Protein AF-A0A7S3IAQ8-F1 (afdb_monomer_lite)

Foldseek 3Di:
DDQDDDDDFAAFAPLCVLLVLCPDPLLVVLLVVVCVLLPQAAEEEAEEALDPQQLLLLVLLLLLLLCVVPVVNLSRYAYEYEHAYDPCVDVVSVVSVVSNVVSLCVSQVPRNDVSDGRYHYHHHDDDPSNLLSCLQRHQEYEGLGQAAAADHVVNSSLSSPVPVLHAYAHEPRHNVCVQLVVLHNYDPSVPSNVSSVSVVCSVPPDPVSSVVSSVRSSVRSVVSHNVVSVVVVVVVVVVSVVVCVVVVQDFAAAFDDDDDPDGDPVLVVVLVLLLPKQAEEEEEEQVFQFADPDPPGQEGDPLLLVLLQLQLVPPRYFAEYEELADPCSHHHPPHQLLRHKYAYNQNQWIHGRPGDIDGLDPPDDDQLPVVLVVLLVVLPVVFPCKDWDDDPFKIKIFSPGTDLVSLVVSVVVSQVVCVVPSVPPAQWDWADQDSGMIMIGGVCGHNLNNVLVVCVVCVVRTQEYEYEEAGGPVNQVSNLVSVVVVCPPDVVVCVRHYYFYEYEDRDRGSGNYYHNDSVRVSVSSNVSSVSSVVVVVVVD

InterPro domains:
  IPR001830 Glycosyl transferase, family 20 [PF00982] (5-237)
  IPR001830 Glycosyl transferase, family 20 [PTHR10788] (3-528)
  IPR001830 Glycosyl transferase, family 20 [cd03788] (4-237)
  IPR003337 Trehalose-phosphatase [PF02358] (297-516)
  IPR036412 HAD-like superfamily [SSF56784] (281-525)

Radius of gyration: 35.59 Å; chains: 1; bounding box: 80×50×96 Å

pLDDT: mean 86.15, std 13.97, range [29.66, 98.81]

Sequence (540 aa):
TVYCRTEAFPIGIDVEGFSSMVNDQQVQEKLRNFDETWAGKKIILGVDRLDYIKGIPLKLLAFEHLLNTYEEWIGNVVLVQIAVPSRENVPEYQALKSMAHEIVGRINSTYGRLGYMPVHYLDQSVQKSQLIALYRRAEVMFISSIRDGMNLVSYEYVACQEGNYGIEVLSEFAGSSKVLGAGAVLVNPWNIEETAEALNEALNMEIEERQSRHEYCYNYICKADVHHWAQDFMKQLIKASKESSEEYRQVPAILSYKNTSEYDENVQRLINTVSLSRKVLILVDEEGPFTSKNRWDKQIDREMAETLYALADIESVVLMMVSSKKFEESYGAELDLSRVGVAVENGYKYKLPNQDWEYLVPDMENTWFEPVMEVIKYFEERTPGSFHSDTSVSIDWSYSKAHYEIGTVQSRDLFVHLRAGPLVNVPAEMVITGPSSVQVRDTRVNKGKFVDHFIRTHWEEATAVICIGNFNWKDEEDIYEVFRNFENEDPEELRKHKVFHIRLGALPSYADYAFKEKGSLLNFLQGLPECSGALRRISI

Structure (mmCIF, N/CA/C/O backbone):
data_AF-A0A7S3IAQ8-F1
#
_entry.id   AF-A0A7S3IAQ8-F1
#
loop_
_atom_site.group_PDB
_atom_site.id
_atom_site.type_symbol
_atom_site.label_atom_id
_atom_site.label_alt_id
_atom_site.label_comp_id
_atom_site.label_asym_id
_atom_site.label_entity_id
_atom_site.label_seq_id
_atom_site.pdbx_PDB_ins_code
_atom_site.Cartn_x
_atom_site.Cartn_y
_atom_site.Cartn_z
_atom_site.occupancy
_atom_site.B_iso_or_equiv
_atom_site.auth_seq_id
_atom_site.auth_comp_id
_atom_site.auth_asym_id
_atom_site.auth_atom_id
_atom_site.pdbx_PDB_model_num
ATOM 1 N N . THR A 1 1 ? 13.554 9.915 -18.113 1.00 49.53 1 THR A N 1
ATOM 2 C CA . THR A 1 1 ? 12.652 9.082 -17.294 1.00 49.53 1 THR A CA 1
ATOM 3 C C . THR A 1 1 ? 12.879 9.429 -15.843 1.00 49.53 1 THR A C 1
ATOM 5 O O . THR A 1 1 ? 14.032 9.529 -15.453 1.00 49.53 1 THR A O 1
ATOM 8 N N . VAL A 1 2 ? 11.828 9.710 -15.069 1.00 52.88 2 VAL A N 1
ATOM 9 C CA . VAL A 1 2 ? 11.966 9.917 -13.618 1.00 52.88 2 VAL A CA 1
ATOM 10 C C . VAL A 1 2 ? 12.032 8.531 -12.986 1.00 52.88 2 VAL A C 1
ATOM 12 O O . VAL A 1 2 ? 11.071 7.775 -13.112 1.00 52.88 2 VAL A O 1
ATOM 15 N N . TYR A 1 3 ? 13.157 8.175 -12.364 1.00 61.28 3 TYR A N 1
ATOM 16 C CA . TYR A 1 3 ? 13.229 6.973 -11.535 1.00 61.28 3 TYR A CA 1
ATOM 17 C C . TYR A 1 3 ? 12.277 7.169 -10.351 1.00 61.28 3 TYR A C 1
ATOM 19 O O . TYR A 1 3 ? 12.439 8.100 -9.562 1.00 61.28 3 TYR A O 1
ATOM 27 N N . CYS A 1 4 ? 11.237 6.342 -10.266 1.00 74.56 4 CYS A N 1
ATOM 28 C CA . CYS A 1 4 ? 10.267 6.390 -9.181 1.00 74.56 4 CYS A CA 1
ATOM 29 C C . CYS A 1 4 ? 10.237 5.031 -8.490 1.00 74.56 4 CYS A C 1
ATOM 31 O O . CYS A 1 4 ? 9.736 4.052 -9.041 1.00 74.56 4 CYS A O 1
ATOM 33 N N . ARG A 1 5 ? 10.778 4.985 -7.271 1.00 80.88 5 ARG A N 1
ATOM 34 C CA . ARG A 1 5 ? 10.691 3.818 -6.396 1.00 80.88 5 ARG A CA 1
ATOM 35 C C . ARG A 1 5 ? 9.448 3.937 -5.525 1.00 80.88 5 ARG A C 1
ATOM 37 O O . ARG A 1 5 ? 9.236 4.968 -4.890 1.00 80.88 5 ARG A O 1
ATOM 44 N N . THR A 1 6 ? 8.635 2.886 -5.501 1.00 89.75 6 THR A N 1
ATOM 45 C CA . THR A 1 6 ? 7.396 2.833 -4.717 1.00 89.75 6 THR A CA 1
ATOM 46 C C . THR A 1 6 ? 7.471 1.683 -3.719 1.00 89.75 6 THR A C 1
ATOM 48 O O . THR A 1 6 ? 7.677 0.536 -4.101 1.00 89.75 6 THR A O 1
ATOM 51 N N . GLU A 1 7 ? 7.341 2.000 -2.431 1.00 89.75 7 GLU A N 1
ATOM 52 C CA . GLU A 1 7 ? 7.383 1.044 -1.319 1.00 89.75 7 GLU A CA 1
ATOM 53 C C . GLU A 1 7 ? 6.386 1.470 -0.229 1.00 89.75 7 GLU A C 1
ATOM 55 O O . GLU A 1 7 ? 5.993 2.638 -0.156 1.00 89.75 7 GLU A O 1
ATOM 60 N N . ALA A 1 8 ? 5.953 0.517 0.599 1.00 90.25 8 ALA A N 1
ATOM 61 C CA . ALA A 1 8 ? 4.999 0.745 1.680 1.00 90.25 8 ALA A CA 1
ATOM 62 C C . ALA A 1 8 ? 5.695 0.649 3.043 1.00 90.25 8 ALA A C 1
ATOM 64 O O . ALA A 1 8 ? 6.312 -0.367 3.350 1.00 90.25 8 ALA A O 1
ATOM 65 N N . PHE A 1 9 ? 5.538 1.685 3.869 1.00 92.00 9 PHE A N 1
ATOM 66 C CA . PHE A 1 9 ? 6.139 1.774 5.201 1.00 92.00 9 PHE A CA 1
ATOM 67 C C . PHE A 1 9 ? 5.034 2.006 6.239 1.00 92.00 9 PHE A C 1
ATOM 69 O O . PHE A 1 9 ? 4.547 3.137 6.352 1.00 92.00 9 PHE A O 1
ATOM 76 N N . PRO A 1 10 ? 4.587 0.967 6.968 1.00 91.00 10 PRO A N 1
ATOM 77 C CA . PRO A 1 10 ? 3.562 1.123 7.993 1.00 91.00 10 PRO A CA 1
ATOM 78 C C . PRO A 1 10 ? 4.113 1.963 9.151 1.00 91.00 10 PRO A C 1
ATOM 80 O O . PRO A 1 10 ? 5.154 1.644 9.718 1.00 91.00 10 PRO A O 1
ATOM 83 N N . ILE A 1 11 ? 3.432 3.060 9.479 1.00 95.06 11 ILE A N 1
ATOM 84 C CA . ILE A 1 11 ? 3.848 3.964 10.557 1.00 95.06 11 ILE A CA 1
ATOM 85 C C . ILE A 1 11 ? 3.461 3.396 11.929 1.00 95.06 11 ILE A C 1
ATOM 87 O O . ILE A 1 11 ? 2.321 2.975 12.120 1.00 95.06 11 ILE A O 1
ATOM 91 N N . GLY A 1 12 ? 4.415 3.393 12.863 1.00 94.06 12 GLY A N 1
ATOM 92 C CA . GLY A 1 12 ? 4.222 3.003 14.264 1.00 94.06 12 GLY A CA 1
ATOM 93 C C . GLY A 1 12 ? 4.062 4.196 15.214 1.00 94.06 12 GLY A C 1
ATOM 94 O O . GLY A 1 12 ? 3.934 5.344 14.785 1.00 94.06 12 GLY A O 1
ATOM 95 N N . ILE A 1 13 ? 4.104 3.921 16.521 1.00 96.38 13 ILE A N 1
ATOM 96 C CA . ILE A 1 13 ? 4.065 4.929 17.598 1.00 96.38 13 ILE A CA 1
ATOM 97 C C . ILE A 1 13 ? 5.309 4.841 18.491 1.00 96.38 13 ILE A C 1
ATOM 99 O O . ILE A 1 13 ? 6.097 3.907 18.372 1.00 96.38 13 ILE A O 1
ATOM 103 N N . ASP A 1 14 ? 5.463 5.800 19.401 1.00 95.88 14 ASP A N 1
ATOM 104 C CA . ASP A 1 14 ? 6.397 5.716 20.531 1.00 95.88 14 ASP A CA 1
ATOM 105 C C . ASP A 1 14 ? 5.781 4.856 21.651 1.00 95.88 14 ASP A C 1
ATOM 107 O O . ASP A 1 14 ? 5.063 5.359 22.517 1.00 95.88 14 ASP A O 1
ATOM 111 N N . VAL A 1 15 ? 5.998 3.539 21.586 1.00 95.38 15 VAL A N 1
ATOM 112 C CA . VAL A 1 15 ? 5.363 2.570 22.498 1.00 95.38 15 VAL A CA 1
ATOM 113 C C . VAL A 1 15 ? 5.787 2.798 23.950 1.00 95.38 15 VAL A C 1
ATOM 115 O O . VAL A 1 15 ? 4.934 2.801 24.838 1.00 95.38 15 VAL A O 1
ATOM 118 N N . GLU A 1 16 ? 7.079 3.038 24.192 1.00 93.75 16 GLU A N 1
ATOM 119 C CA . GLU A 1 16 ? 7.628 3.276 25.533 1.00 93.75 16 GLU A CA 1
ATOM 120 C C . GLU A 1 16 ? 7.076 4.572 26.143 1.00 93.75 16 GLU A C 1
ATOM 122 O O . GLU A 1 16 ? 6.722 4.618 27.326 1.00 93.75 16 GLU A O 1
ATOM 127 N N . GLY A 1 17 ? 6.906 5.615 25.325 1.00 93.56 17 GLY A N 1
ATOM 128 C CA . GLY A 1 17 ? 6.274 6.860 25.746 1.00 93.56 17 GLY A CA 1
ATOM 129 C C . GLY A 1 17 ? 4.824 6.686 26.211 1.00 93.56 17 GLY A C 1
ATOM 130 O O . GLY A 1 17 ? 4.400 7.373 27.139 1.00 93.56 17 GLY A O 1
ATOM 131 N N . PHE A 1 18 ? 4.051 5.770 25.616 1.00 95.38 18 PHE A N 1
ATOM 132 C CA . PHE A 1 18 ? 2.674 5.494 26.052 1.00 95.38 18 PHE A CA 1
ATOM 133 C C . PHE A 1 18 ? 2.603 4.543 27.250 1.00 95.38 18 PHE A C 1
ATOM 135 O O . PHE A 1 18 ? 1.812 4.792 28.162 1.00 95.38 18 PHE A O 1
ATOM 142 N N . SER A 1 19 ? 3.415 3.483 27.276 1.00 94.44 19 SER A N 1
ATOM 143 C CA . SER A 1 19 ? 3.401 2.499 28.366 1.00 94.44 19 SER A CA 1
ATOM 144 C C . SER A 1 19 ? 3.917 3.086 29.685 1.00 94.44 19 SER A C 1
ATOM 146 O O . SER A 1 19 ? 3.331 2.843 30.739 1.00 94.44 19 SER A O 1
ATOM 148 N N . SER A 1 20 ? 4.951 3.933 29.642 1.00 94.81 20 SER A N 1
ATOM 149 C CA . SER A 1 20 ? 5.505 4.586 30.838 1.00 94.81 20 SER A CA 1
ATOM 150 C C . SER A 1 20 ? 4.528 5.580 31.478 1.00 94.81 20 SER A C 1
ATOM 152 O O . SER A 1 20 ? 4.348 5.556 32.698 1.00 94.81 20 SER A O 1
ATOM 154 N N . MET A 1 21 ? 3.829 6.384 30.665 1.00 95.19 21 MET A N 1
ATOM 155 C CA . MET A 1 21 ? 2.855 7.383 31.131 1.00 95.19 21 MET A CA 1
ATOM 156 C C . MET A 1 21 ? 1.673 6.773 31.889 1.00 95.19 21 MET A C 1
ATOM 158 O O . MET A 1 21 ? 1.031 7.470 32.673 1.00 95.19 21 MET A O 1
ATOM 162 N N . VAL A 1 22 ? 1.379 5.478 31.712 1.00 94.69 22 VAL A N 1
ATOM 163 C CA . VAL A 1 22 ? 0.339 4.794 32.499 1.00 94.69 22 VAL A CA 1
ATOM 164 C C . VAL A 1 22 ? 0.618 4.916 34.002 1.00 94.69 22 VAL A C 1
ATOM 166 O O . VAL A 1 22 ? -0.319 5.049 34.788 1.00 94.69 22 VAL A O 1
ATOM 169 N N . ASN A 1 23 ? 1.890 4.934 34.408 1.00 94.44 23 ASN A N 1
ATOM 170 C CA . ASN A 1 23 ? 2.305 5.004 35.810 1.00 94.44 23 ASN A CA 1
ATOM 171 C C . ASN A 1 23 ? 2.360 6.434 36.378 1.00 94.44 23 ASN A C 1
ATOM 173 O O . ASN A 1 23 ? 2.634 6.607 37.567 1.00 94.44 23 ASN A O 1
ATOM 177 N N . ASP A 1 24 ? 2.073 7.459 35.571 1.00 97.06 24 ASP A N 1
ATOM 178 C CA . ASP A 1 24 ? 2.075 8.845 36.031 1.00 97.06 24 ASP A CA 1
ATOM 179 C C . ASP A 1 24 ? 0.973 9.092 37.067 1.00 97.06 24 ASP A C 1
ATOM 181 O O . ASP A 1 24 ? -0.170 8.652 36.919 1.00 97.06 24 ASP A O 1
ATOM 185 N N . GLN A 1 25 ? 1.279 9.894 38.092 1.00 96.81 25 GLN A N 1
ATOM 186 C CA . GLN A 1 25 ? 0.341 10.184 39.182 1.00 96.81 25 GLN A CA 1
ATOM 187 C C . GLN A 1 25 ? -1.008 10.722 38.672 1.00 96.81 25 GLN A C 1
ATOM 189 O O . GLN A 1 25 ? -2.061 10.298 39.148 1.00 96.81 25 GLN A O 1
ATOM 194 N N . GLN A 1 26 ? -0.990 11.615 37.677 1.00 96.88 26 GLN A N 1
ATOM 195 C CA . GLN A 1 26 ? -2.214 12.174 37.095 1.00 96.88 26 GLN A CA 1
ATOM 196 C C . GLN A 1 26 ? -3.068 11.102 36.404 1.00 96.88 26 GLN A C 1
ATOM 198 O O . GLN A 1 26 ? -4.294 11.151 36.488 1.00 96.88 26 GLN A O 1
ATOM 203 N N . VAL A 1 27 ? -2.441 10.128 35.737 1.00 96.94 27 VAL A N 1
ATOM 204 C CA . VAL A 1 27 ? -3.140 9.012 35.084 1.00 96.94 27 VAL A CA 1
ATOM 205 C C . VAL A 1 27 ? -3.734 8.084 36.140 1.00 96.94 27 VAL A C 1
ATOM 207 O O . VAL A 1 27 ? -4.912 7.748 36.064 1.00 96.94 27 VAL A O 1
ATOM 210 N N . GLN A 1 28 ? -2.970 7.761 37.184 1.00 97.25 28 GLN A N 1
ATOM 211 C CA . GLN A 1 28 ? -3.420 6.931 38.307 1.00 97.25 28 GLN A CA 1
ATOM 212 C C . GLN A 1 28 ? -4.575 7.562 39.104 1.00 97.25 28 GLN A C 1
ATOM 214 O O . GLN A 1 28 ? -5.462 6.869 39.600 1.00 97.25 28 GLN A O 1
ATOM 219 N N . GLU A 1 29 ? -4.609 8.889 39.238 1.00 97.00 29 GLU A N 1
ATOM 220 C CA . GLU A 1 29 ? -5.759 9.611 39.802 1.00 97.00 29 GLU A CA 1
ATOM 221 C C . GLU A 1 29 ? -7.001 9.509 38.905 1.00 97.00 29 GLU A C 1
ATOM 223 O O . GLU A 1 29 ? -8.098 9.258 39.402 1.00 97.00 29 GLU A O 1
ATOM 228 N N . LYS A 1 30 ? -6.848 9.651 37.581 1.00 96.69 30 LYS A N 1
ATOM 229 C CA . LYS A 1 30 ? -7.964 9.492 36.632 1.00 96.69 30 LYS A CA 1
ATOM 230 C C . LYS A 1 30 ? -8.499 8.062 36.602 1.00 96.69 30 LYS A C 1
ATOM 232 O O . LYS A 1 30 ? -9.714 7.900 36.592 1.00 96.69 30 LYS A O 1
ATOM 237 N N . LEU A 1 31 ? -7.621 7.060 36.640 1.00 95.56 31 LEU A N 1
ATOM 238 C CA . LEU A 1 31 ? -7.995 5.645 36.703 1.00 95.56 31 LEU A CA 1
ATOM 239 C C . LEU A 1 31 ? -8.895 5.355 37.904 1.00 95.56 31 LEU A C 1
ATOM 241 O O . LEU A 1 31 ? -9.999 4.855 37.717 1.00 95.56 31 LEU A O 1
ATOM 245 N N . ARG A 1 32 ? -8.491 5.789 39.105 1.00 96.25 32 ARG A N 1
ATOM 246 C CA . ARG A 1 32 ? -9.303 5.634 40.324 1.00 96.25 32 ARG A CA 1
ATOM 247 C C . ARG A 1 32 ? -10.685 6.276 40.193 1.00 96.25 32 ARG A C 1
ATOM 249 O O . ARG A 1 32 ? -11.686 5.657 40.532 1.00 96.25 32 ARG A O 1
ATOM 256 N N . ASN A 1 33 ? -10.756 7.483 39.632 1.00 95.69 33 ASN A N 1
ATOM 257 C CA . ASN A 1 33 ? -12.040 8.151 39.404 1.00 95.69 33 ASN A CA 1
ATOM 258 C C . ASN A 1 33 ? -12.928 7.380 38.411 1.00 95.69 33 ASN A C 1
ATOM 260 O O . ASN A 1 33 ? -14.149 7.351 38.564 1.00 95.69 33 ASN A O 1
ATOM 264 N N . PHE A 1 34 ? -12.338 6.776 37.379 1.00 94.94 34 PHE A N 1
ATOM 265 C CA . PHE A 1 34 ? -13.063 5.966 36.400 1.00 94.94 34 PHE A CA 1
ATOM 266 C C . PHE A 1 34 ? -13.542 4.638 36.985 1.00 94.94 34 PHE A C 1
ATOM 268 O O . PHE A 1 34 ? -14.676 4.244 36.710 1.00 94.94 34 PHE A O 1
ATOM 275 N N . ASP A 1 35 ? -12.743 4.007 37.845 1.00 93.69 35 ASP A N 1
ATOM 276 C CA . ASP A 1 35 ? -13.136 2.806 38.587 1.00 93.69 35 ASP A CA 1
ATOM 277 C C . ASP A 1 35 ? -14.341 3.062 39.492 1.00 93.69 35 ASP A C 1
ATOM 279 O O . ASP A 1 35 ? -15.261 2.247 39.538 1.00 93.69 35 ASP A O 1
ATOM 283 N N . GLU A 1 36 ? -14.379 4.215 40.163 1.00 94.94 36 GLU A N 1
ATOM 284 C CA . GLU A 1 36 ? -15.529 4.631 40.970 1.00 94.94 36 GLU A CA 1
ATOM 285 C C . GLU A 1 36 ? -16.751 4.964 40.099 1.00 94.94 36 GLU A C 1
ATOM 287 O O . GLU A 1 36 ? -17.863 4.515 40.382 1.00 94.94 36 GLU A O 1
ATOM 292 N N . THR A 1 37 ? -16.555 5.722 39.014 1.00 93.94 37 THR A N 1
ATOM 293 C CA . THR A 1 37 ? -17.643 6.186 38.130 1.00 93.94 37 THR A CA 1
ATOM 294 C C . THR A 1 37 ? -18.352 5.025 37.433 1.00 93.94 37 THR A C 1
ATOM 296 O O . THR A 1 37 ? -19.582 4.997 37.348 1.00 93.94 37 THR A O 1
ATOM 299 N N . TRP A 1 38 ? -17.586 4.052 36.942 1.00 95.06 38 TRP A N 1
ATOM 300 C CA . TRP A 1 38 ? -18.093 2.894 36.206 1.00 95.06 38 TRP A CA 1
ATOM 301 C C . TRP A 1 38 ? -17.934 1.597 37.000 1.00 95.06 38 TRP A C 1
ATOM 303 O O . TRP A 1 38 ? -17.770 0.521 36.427 1.00 95.06 38 TRP A O 1
ATOM 313 N N . ALA A 1 39 ? -18.037 1.687 38.328 1.00 94.69 39 ALA A N 1
ATOM 314 C CA . ALA A 1 39 ? -17.988 0.530 39.209 1.00 94.69 39 ALA A CA 1
ATOM 315 C C . ALA A 1 39 ? -18.986 -0.555 38.760 1.00 94.69 39 ALA A C 1
ATOM 317 O O . ALA A 1 39 ? -20.176 -0.291 38.527 1.00 94.69 39 ALA A O 1
ATOM 318 N N . GLY A 1 40 ? -18.471 -1.780 38.619 1.00 92.94 40 GLY A N 1
ATOM 319 C CA . GLY A 1 40 ? -19.230 -2.952 38.179 1.00 92.94 40 GLY A CA 1
ATOM 320 C C . GLY A 1 40 ? -19.645 -2.944 36.705 1.00 92.94 40 GLY A C 1
ATOM 321 O O . GLY A 1 40 ? -20.491 -3.750 36.335 1.00 92.94 40 GLY A O 1
ATOM 322 N N . LYS A 1 41 ? -19.101 -2.043 35.874 1.00 96.38 41 LYS A N 1
ATOM 323 C CA . LYS A 1 41 ? -19.416 -1.951 34.442 1.00 96.38 41 LYS A CA 1
ATOM 324 C C . LYS A 1 41 ? -18.170 -2.157 33.592 1.00 96.38 41 LYS A C 1
ATOM 326 O O . LYS A 1 41 ? -17.081 -1.709 33.959 1.00 96.38 41 LYS A O 1
ATOM 331 N N . LYS A 1 42 ? -18.366 -2.794 32.438 1.00 97.88 42 LYS A N 1
ATOM 332 C CA . LYS A 1 42 ? -17.380 -2.850 31.355 1.00 97.88 42 LYS A CA 1
ATOM 333 C C . LYS A 1 42 ? -17.466 -1.582 30.509 1.00 97.88 42 LYS A C 1
ATOM 335 O O . LYS A 1 42 ? -18.539 -0.991 30.364 1.00 97.88 42 LYS A O 1
ATOM 340 N N . ILE A 1 43 ? -16.342 -1.165 29.951 1.00 98.56 43 ILE A N 1
ATOM 341 C CA . ILE A 1 43 ? -16.191 0.038 29.145 1.00 98.56 43 ILE A CA 1
ATOM 342 C C . ILE A 1 43 ? -15.750 -0.373 27.745 1.00 98.56 43 ILE A C 1
ATOM 344 O O . ILE A 1 43 ? -14.673 -0.935 27.544 1.00 98.56 43 ILE A O 1
ATOM 348 N N . ILE A 1 44 ? -16.586 -0.022 26.774 1.00 98.81 44 ILE A N 1
ATOM 349 C CA . ILE A 1 44 ? -16.206 0.050 25.370 1.00 98.81 44 ILE A CA 1
ATOM 350 C C . ILE A 1 44 ? -15.750 1.483 25.113 1.00 98.81 44 ILE A C 1
ATOM 352 O O . ILE A 1 44 ? -16.466 2.436 25.423 1.00 98.81 44 ILE A O 1
ATOM 356 N N . LEU A 1 45 ? -14.565 1.650 24.547 1.00 98.81 45 LEU A N 1
ATOM 357 C CA . LEU A 1 45 ? -13.983 2.947 24.245 1.00 98.81 45 LEU A CA 1
ATOM 358 C C . LEU A 1 45 ? -13.916 3.156 22.734 1.00 98.81 45 LEU A C 1
ATOM 360 O O . LEU A 1 45 ? -13.483 2.289 21.984 1.00 98.81 45 LEU A O 1
ATOM 364 N N . GLY A 1 46 ? -14.327 4.334 22.283 1.00 98.44 46 GLY A N 1
ATOM 365 C CA . GLY A 1 46 ? -14.103 4.813 20.928 1.00 98.44 46 GLY A CA 1
ATOM 366 C C . GLY A 1 46 ? -13.412 6.168 20.970 1.00 98.44 46 GLY A C 1
ATOM 367 O O . GLY A 1 46 ? -13.854 7.066 21.685 1.00 98.44 46 GLY A O 1
ATOM 368 N N . VAL A 1 47 ? -12.328 6.329 20.215 1.00 98.31 47 VAL A N 1
ATOM 369 C CA . VAL A 1 47 ? -11.574 7.587 20.146 1.00 98.31 47 VAL A CA 1
ATOM 370 C C . VAL A 1 47 ? -11.307 7.904 18.691 1.00 98.31 47 VAL A C 1
ATOM 372 O O . VAL A 1 47 ? -10.496 7.258 18.033 1.00 98.31 47 VAL A O 1
ATOM 375 N N . ASP A 1 48 ? -11.998 8.917 18.184 1.00 96.88 48 ASP A N 1
ATOM 376 C CA . ASP A 1 48 ? -11.952 9.270 16.775 1.00 96.88 48 ASP A CA 1
ATOM 377 C C . ASP A 1 48 ? -11.995 10.779 16.600 1.00 96.88 48 ASP A C 1
ATOM 379 O O . ASP A 1 48 ? -12.595 11.513 17.383 1.00 96.88 48 ASP A O 1
ATOM 383 N N . ARG A 1 49 ? -11.404 11.258 15.508 1.00 94.50 49 ARG A N 1
ATOM 384 C CA . ARG A 1 49 ? -11.786 12.573 14.994 1.00 94.50 49 ARG A CA 1
ATOM 385 C C . ARG A 1 49 ? -13.200 12.466 14.442 1.00 94.50 49 ARG A C 1
ATOM 387 O O . ARG A 1 49 ? -13.533 11.452 13.831 1.00 94.50 49 ARG A O 1
ATOM 394 N N . LEU A 1 50 ? -13.998 13.511 14.615 1.00 93.00 50 LEU A N 1
ATOM 395 C CA . LEU A 1 50 ? -15.316 13.598 14.005 1.00 93.00 50 LEU A CA 1
ATOM 396 C C . LEU A 1 50 ? -15.140 13.732 12.489 1.00 93.00 50 LEU A C 1
ATOM 398 O O . LEU A 1 50 ? -14.968 14.828 11.975 1.00 93.00 50 LEU A O 1
ATOM 402 N N . ASP A 1 51 ? -15.070 12.597 11.799 1.00 92.62 51 ASP A N 1
ATOM 403 C CA . ASP A 1 51 ? -14.792 12.470 10.371 1.00 92.62 51 ASP A CA 1
ATOM 404 C C . ASP A 1 51 ? -15.605 11.300 9.806 1.00 92.62 51 ASP A C 1
ATOM 406 O O . ASP A 1 51 ? -15.754 10.261 10.456 1.00 92.62 51 ASP A O 1
ATOM 410 N N . TYR A 1 52 ? -16.146 11.460 8.599 1.00 91.06 52 TYR A N 1
ATOM 411 C CA . TYR A 1 52 ? -17.039 10.473 7.990 1.00 91.06 52 TYR A CA 1
ATOM 412 C C . TYR A 1 52 ? -16.343 9.130 7.742 1.00 91.06 52 TYR A C 1
ATOM 414 O O . TYR A 1 52 ? -17.002 8.093 7.768 1.00 91.06 52 TYR A O 1
ATOM 422 N N . ILE A 1 53 ? -15.012 9.112 7.587 1.00 93.44 53 ILE A N 1
ATOM 423 C CA . ILE A 1 53 ? -14.264 7.861 7.392 1.00 93.44 53 ILE A CA 1
ATOM 424 C C . ILE A 1 53 ? -14.149 7.012 8.666 1.00 93.44 53 ILE A C 1
ATOM 426 O O . ILE A 1 53 ? -13.804 5.833 8.590 1.00 93.44 53 ILE A O 1
ATOM 430 N N . LYS A 1 54 ? -14.430 7.588 9.843 1.00 96.56 54 LYS A N 1
ATOM 431 C CA . LYS A 1 54 ? -14.297 6.908 11.141 1.00 96.56 54 LYS A CA 1
ATOM 432 C C . LYS A 1 54 ? -15.501 6.045 11.510 1.00 96.56 54 LYS A C 1
ATOM 434 O O . LYS A 1 54 ? -15.432 5.283 12.466 1.00 96.56 54 LYS A O 1
ATOM 439 N N . GLY A 1 55 ? -16.596 6.141 10.754 1.00 96.44 55 GLY A N 1
ATOM 440 C CA . GLY A 1 55 ? -17.759 5.275 10.951 1.00 96.44 55 GLY A CA 1
ATOM 441 C C . GLY A 1 55 ? -18.412 5.412 12.332 1.00 96.44 55 GLY A C 1
ATOM 442 O O . GLY A 1 55 ? -18.987 4.446 12.818 1.00 96.44 55 GLY A O 1
ATOM 443 N N . ILE A 1 56 ? -18.342 6.586 12.977 1.00 97.69 56 ILE A N 1
ATOM 444 C CA . ILE A 1 56 ? -18.936 6.819 14.311 1.00 97.69 56 ILE A CA 1
ATOM 445 C C . ILE A 1 56 ? -20.438 6.460 14.348 1.00 97.69 56 ILE A C 1
ATOM 447 O O . ILE A 1 56 ? -20.844 5.787 15.292 1.00 97.69 56 ILE A O 1
ATOM 451 N N . PRO A 1 57 ? -21.276 6.812 13.346 1.00 97.94 57 PRO A N 1
ATOM 452 C CA . PRO A 1 57 ? -22.671 6.369 13.327 1.00 97.94 57 PRO A CA 1
ATOM 453 C C . PRO A 1 57 ? -22.820 4.845 13.304 1.00 97.94 57 PRO A C 1
ATOM 455 O O . PRO A 1 57 ? -23.615 4.309 14.065 1.00 97.94 57 PRO A O 1
ATOM 458 N N . LEU A 1 58 ? -22.021 4.142 12.492 1.00 98.06 58 LEU A N 1
ATOM 459 C CA . LEU A 1 58 ? -22.036 2.674 12.422 1.00 98.06 58 LEU A CA 1
ATOM 460 C C . LEU A 1 58 ? -21.651 2.055 13.769 1.00 98.06 58 LEU A C 1
ATOM 462 O O . LEU A 1 58 ? -22.303 1.123 14.226 1.00 98.06 58 LEU A O 1
ATOM 466 N N . LYS A 1 59 ? -20.663 2.645 14.450 1.00 98.31 59 LYS A N 1
ATOM 467 C CA . LYS A 1 59 ? -20.271 2.270 15.811 1.00 98.31 59 LYS A CA 1
ATOM 468 C C . LYS A 1 59 ? -21.436 2.334 16.792 1.00 98.31 59 LYS A C 1
ATOM 470 O O . LYS A 1 59 ? -21.682 1.396 17.545 1.00 98.31 59 LYS A O 1
ATOM 475 N N . LEU A 1 60 ? -22.142 3.464 16.783 1.00 98.69 60 LEU A N 1
ATOM 476 C CA . LEU A 1 60 ? -23.273 3.708 17.669 1.00 98.69 60 LEU A CA 1
ATOM 477 C C . LEU A 1 60 ? -24.427 2.748 17.359 1.00 98.69 60 LEU A C 1
ATOM 479 O O . LEU A 1 60 ? -25.024 2.215 18.286 1.00 98.69 60 LEU A O 1
ATOM 483 N N . LEU A 1 61 ? -24.698 2.482 16.079 1.00 98.62 61 LEU A N 1
ATOM 484 C CA . LEU A 1 61 ? -25.721 1.524 15.653 1.00 98.62 61 LEU A CA 1
ATOM 485 C C . LEU A 1 61 ? -25.374 0.081 16.049 1.00 98.62 61 LEU A C 1
ATOM 487 O O . LEU A 1 61 ? -26.251 -0.640 16.511 1.00 98.62 61 LEU A O 1
ATOM 491 N N . ALA A 1 62 ? -24.112 -0.338 15.928 1.00 98.69 62 ALA A N 1
ATOM 492 C CA . ALA A 1 62 ? -23.665 -1.655 16.389 1.00 98.69 62 ALA A CA 1
ATOM 493 C C . ALA A 1 62 ? -23.792 -1.796 17.911 1.00 98.69 62 ALA A C 1
ATOM 495 O O . ALA A 1 62 ? -24.245 -2.825 18.405 1.00 98.69 62 ALA A O 1
ATOM 496 N N . PHE A 1 63 ? -23.470 -0.742 18.664 1.00 98.81 63 PHE A N 1
ATOM 497 C CA . PHE A 1 63 ? -23.681 -0.730 20.111 1.00 98.81 63 PHE A CA 1
ATOM 498 C C . PHE A 1 63 ? -25.172 -0.746 20.490 1.00 98.81 63 PHE A C 1
ATOM 500 O O . PHE A 1 63 ? -25.568 -1.435 21.425 1.00 98.81 63 PHE A O 1
ATOM 507 N N . GLU A 1 64 ? -26.023 -0.029 19.753 1.00 98.69 64 GLU A N 1
ATOM 508 C CA . GLU A 1 64 ? -27.478 -0.102 19.922 1.00 98.69 64 GLU A CA 1
ATOM 509 C C . GLU A 1 64 ? -28.005 -1.516 19.660 1.00 98.69 64 GLU A C 1
ATOM 511 O O . GLU A 1 64 ? -28.821 -2.021 20.431 1.00 98.69 64 GLU A O 1
ATOM 516 N N . HIS A 1 65 ? -27.508 -2.169 18.607 1.00 98.56 65 HIS A N 1
ATOM 517 C CA . HIS A 1 65 ? -27.866 -3.542 18.272 1.00 98.56 65 HIS A CA 1
ATOM 518 C C . HIS A 1 65 ? -27.380 -4.536 19.338 1.00 98.56 65 HIS A C 1
ATOM 520 O O . HIS A 1 65 ? -28.145 -5.411 19.729 1.00 98.56 65 HIS A O 1
ATOM 526 N N . LEU A 1 66 ? -26.169 -4.360 19.883 1.00 98.69 66 LEU A N 1
ATOM 527 C CA . LEU A 1 66 ? -25.660 -5.140 21.019 1.00 98.69 66 LEU A CA 1
ATOM 528 C C . LEU A 1 66 ? -26.631 -5.087 22.207 1.00 98.69 66 LEU A C 1
ATOM 530 O O . LEU A 1 66 ? -26.992 -6.131 22.738 1.00 98.69 66 LEU A O 1
ATOM 534 N N . LEU A 1 67 ? -27.081 -3.890 22.604 1.00 98.50 67 LEU A N 1
ATOM 535 C CA . LEU A 1 67 ? -28.011 -3.729 23.731 1.00 98.50 67 LEU A CA 1
ATOM 536 C C . LEU A 1 67 ? -29.398 -4.318 23.450 1.00 98.50 67 LEU A C 1
ATOM 538 O O . LEU A 1 67 ? -30.038 -4.823 24.368 1.00 98.50 67 LEU A O 1
ATOM 542 N N . ASN A 1 68 ? -29.862 -4.244 22.201 1.00 97.94 68 ASN A N 1
ATOM 543 C CA . ASN A 1 68 ? -31.144 -4.813 21.790 1.00 97.94 68 ASN A CA 1
ATOM 544 C C . ASN A 1 68 ? -31.123 -6.350 21.766 1.00 97.94 68 ASN A C 1
ATOM 546 O O . ASN A 1 68 ? -32.115 -6.985 22.108 1.00 97.94 68 ASN A O 1
ATOM 550 N N . THR A 1 69 ? -30.009 -6.943 21.336 1.00 98.19 69 THR A N 1
ATOM 551 C CA . THR A 1 69 ? -29.878 -8.396 21.155 1.00 98.19 69 THR A CA 1
ATOM 552 C C . THR A 1 69 ? -29.461 -9.103 22.447 1.00 98.19 69 THR A C 1
ATOM 554 O O . THR A 1 69 ? -29.926 -10.208 22.718 1.00 98.19 69 THR A O 1
ATOM 557 N N . TYR A 1 70 ? -28.631 -8.459 23.271 1.00 98.00 70 TYR A N 1
ATOM 558 C CA . TYR A 1 70 ? -28.071 -9.015 24.503 1.00 98.00 70 TYR A CA 1
ATOM 559 C C . TYR A 1 70 ? -28.434 -8.129 25.700 1.00 98.00 70 TYR A C 1
ATOM 561 O O . TYR A 1 70 ? -27.652 -7.291 26.161 1.00 98.00 70 TYR A O 1
ATOM 569 N N . GLU A 1 71 ? -29.649 -8.319 26.220 1.00 96.12 71 GLU A N 1
ATOM 570 C CA . GLU A 1 71 ? -30.206 -7.493 27.301 1.00 96.12 71 GLU A CA 1
ATOM 571 C C . GLU A 1 71 ? -29.353 -7.507 28.585 1.00 96.12 71 GLU A C 1
ATOM 573 O O . GLU A 1 71 ? -29.396 -6.550 29.362 1.00 96.12 71 GLU A O 1
ATOM 578 N N . GLU A 1 72 ? -28.537 -8.548 28.804 1.00 96.94 72 GLU A N 1
ATOM 579 C CA . GLU A 1 72 ? -27.596 -8.644 29.930 1.00 96.94 72 GLU A CA 1
ATOM 580 C C . GLU A 1 72 ? -26.583 -7.495 29.997 1.00 96.94 72 GLU A C 1
ATOM 582 O O . GLU A 1 72 ? -26.074 -7.188 31.077 1.00 96.94 72 GLU A O 1
ATOM 587 N N . TRP A 1 73 ? -26.302 -6.827 28.876 1.00 97.94 73 TRP A N 1
ATOM 588 C CA . TRP A 1 73 ? -25.381 -5.697 28.843 1.00 97.94 73 TRP A CA 1
ATOM 589 C C . TRP A 1 73 ? -26.020 -4.387 29.301 1.00 97.94 73 TRP A C 1
ATOM 591 O O . TRP A 1 73 ? -25.308 -3.472 29.730 1.00 97.94 73 TRP A O 1
ATOM 601 N N . ILE A 1 74 ? -27.352 -4.289 29.304 1.00 97.25 74 ILE A N 1
ATOM 602 C CA . ILE A 1 74 ? -28.064 -3.090 29.753 1.00 97.25 74 ILE A CA 1
ATOM 603 C C . ILE A 1 74 ? -27.808 -2.880 31.253 1.00 97.25 74 ILE A C 1
ATOM 605 O O . ILE A 1 74 ? -28.265 -3.635 32.108 1.00 97.25 74 ILE A O 1
ATOM 609 N N . GLY A 1 75 ? -27.095 -1.804 31.588 1.00 96.06 75 GLY A N 1
ATOM 610 C CA . GLY A 1 75 ? -26.679 -1.478 32.958 1.00 96.06 75 GLY A CA 1
ATOM 611 C C . GLY A 1 75 ? -25.297 -2.010 33.349 1.00 96.06 75 GLY A C 1
ATOM 612 O O . GLY A 1 75 ? -24.730 -1.515 34.325 1.00 96.06 75 GLY A O 1
ATOM 613 N N . ASN A 1 76 ? -24.740 -2.942 32.568 1.00 97.69 76 ASN A N 1
ATOM 614 C CA . ASN A 1 76 ? -23.459 -3.610 32.823 1.00 97.69 76 ASN A CA 1
ATOM 615 C C . ASN A 1 76 ? -22.342 -3.180 31.857 1.00 97.69 76 ASN A C 1
ATOM 617 O O . ASN A 1 76 ? -21.170 -3.407 32.148 1.00 97.69 76 ASN A O 1
ATOM 621 N N . VAL A 1 77 ? -22.674 -2.523 30.741 1.00 98.38 77 VAL A N 1
ATOM 622 C CA . VAL A 1 77 ? -21.697 -1.929 29.816 1.00 98.38 77 VAL A CA 1
ATOM 623 C C . VAL A 1 77 ? -21.980 -0.447 29.576 1.00 98.38 77 VAL A C 1
ATOM 625 O O . VAL A 1 77 ? -23.130 0.001 29.631 1.00 98.38 77 VAL A O 1
ATOM 628 N N . VAL A 1 78 ? -20.927 0.317 29.293 1.00 98.50 78 VAL A N 1
ATOM 629 C CA . VAL A 1 78 ? -21.009 1.686 28.772 1.00 98.50 78 VAL A CA 1
ATOM 630 C C . VAL A 1 78 ? -20.125 1.844 27.538 1.00 98.50 78 VAL A C 1
ATOM 632 O O . VAL A 1 78 ? -19.032 1.286 27.476 1.00 98.50 78 VAL A O 1
ATOM 635 N N . LEU A 1 79 ? -20.577 2.646 26.577 1.00 98.81 79 LEU A N 1
ATOM 636 C CA . LEU A 1 79 ? -19.767 3.138 25.468 1.00 98.81 79 LEU A CA 1
ATOM 637 C C . LEU A 1 79 ? -19.297 4.559 25.782 1.00 98.81 79 LEU A C 1
ATOM 639 O O . LEU A 1 79 ? -20.105 5.482 25.887 1.00 98.81 79 LEU A O 1
ATOM 643 N N . VAL A 1 80 ? -17.988 4.755 25.895 1.00 98.62 80 VAL A N 1
ATOM 644 C CA . VAL A 1 80 ? -17.363 6.077 25.981 1.00 98.62 80 VAL A CA 1
ATOM 645 C C . VAL A 1 80 ? -16.830 6.430 24.597 1.00 98.62 80 VAL A C 1
ATOM 647 O O . VAL A 1 80 ? -15.844 5.855 24.150 1.00 98.62 80 VAL A O 1
ATOM 650 N N . GLN A 1 81 ? -17.470 7.372 23.904 1.00 98.56 81 GLN A N 1
ATOM 651 C CA . GLN A 1 81 ? -17.010 7.854 22.600 1.00 98.56 81 GLN A CA 1
ATOM 652 C C . GLN A 1 81 ? -16.446 9.267 22.739 1.00 98.56 81 GLN A C 1
ATOM 654 O O . GLN A 1 81 ? -17.182 10.217 22.998 1.00 98.56 81 GLN A O 1
ATOM 659 N N . ILE A 1 82 ? -15.146 9.413 22.503 1.00 98.31 82 ILE A N 1
ATOM 660 C CA . ILE A 1 82 ? -14.480 10.702 22.335 1.00 98.31 82 ILE A CA 1
ATOM 661 C C . ILE A 1 82 ? -14.475 11.027 20.842 1.00 98.31 82 ILE A C 1
ATOM 663 O O . ILE A 1 82 ? -13.858 10.320 20.043 1.00 98.31 82 ILE A O 1
ATOM 667 N N . ALA A 1 83 ? -15.181 12.087 20.468 1.00 96.56 83 ALA A N 1
ATOM 668 C CA . ALA A 1 83 ? -15.203 12.641 19.125 1.00 96.56 83 ALA A CA 1
ATOM 669 C C . ALA A 1 83 ? -14.450 13.977 19.138 1.00 96.56 83 ALA A C 1
ATOM 671 O O . ALA A 1 83 ? -14.945 14.981 19.640 1.00 96.56 83 ALA A O 1
ATOM 672 N N . VAL A 1 84 ? -13.223 13.990 18.615 1.00 94.06 84 VAL A N 1
ATOM 673 C CA . VAL A 1 84 ? -12.412 15.211 18.538 1.00 94.06 84 VAL A CA 1
ATOM 674 C C . VAL A 1 84 ? -12.927 16.069 17.375 1.00 94.06 84 VAL A C 1
ATOM 676 O O . VAL A 1 84 ? -12.890 15.587 16.234 1.00 94.06 84 VAL A O 1
ATOM 679 N N . PRO A 1 85 ? -13.372 17.320 17.611 1.00 90.38 85 PRO A N 1
ATOM 680 C CA . PRO A 1 85 ? -13.913 18.171 16.557 1.00 90.38 85 PRO A CA 1
ATOM 681 C C . PRO A 1 85 ? -12.940 18.339 15.386 1.00 90.38 85 PRO A C 1
ATOM 683 O O . PRO A 1 85 ? -11.732 18.524 15.562 1.00 90.38 85 PRO A O 1
ATOM 686 N N . SER A 1 86 ? -13.464 18.277 14.163 1.00 83.19 86 SER A N 1
ATOM 687 C CA . SER A 1 86 ? -12.683 18.471 12.944 1.00 83.19 86 SER A CA 1
ATOM 688 C C . SER A 1 86 ? -13.520 19.172 11.884 1.00 83.19 86 SER A C 1
ATOM 690 O O . SER A 1 86 ? -14.688 18.846 11.710 1.00 83.19 86 SER A O 1
ATOM 692 N N . ARG A 1 87 ? -12.910 20.125 11.165 1.00 83.19 87 ARG A N 1
ATOM 693 C CA . ARG A 1 87 ? -13.498 20.787 9.984 1.00 83.19 87 ARG A CA 1
ATOM 694 C C . ARG A 1 87 ? -14.941 21.278 10.203 1.00 83.19 87 ARG A C 1
ATOM 696 O O . ARG A 1 87 ? -15.793 21.123 9.338 1.00 83.19 87 ARG A O 1
ATOM 703 N N . GLU A 1 88 ? -15.195 21.928 11.337 1.00 84.44 88 GLU A N 1
ATOM 704 C CA . GLU A 1 88 ? -16.549 22.286 11.799 1.00 84.44 88 GLU A CA 1
ATOM 705 C C . GLU A 1 88 ? -17.340 23.203 10.850 1.00 84.44 88 GLU A C 1
ATOM 707 O O . GLU A 1 88 ? -18.566 23.243 10.905 1.00 84.44 88 GLU A O 1
ATOM 712 N N . ASN A 1 89 ? -16.658 23.918 9.952 1.00 85.12 89 ASN A N 1
ATOM 713 C CA . ASN A 1 89 ? -17.288 24.795 8.961 1.00 85.12 89 ASN A CA 1
ATOM 714 C C . ASN A 1 89 ? -17.776 24.057 7.700 1.00 85.12 89 ASN A C 1
ATOM 716 O O . ASN A 1 89 ? -18.322 24.691 6.801 1.00 85.12 89 ASN A O 1
ATOM 720 N N . VAL A 1 90 ? -17.548 22.745 7.597 1.00 89.69 90 VAL A N 1
ATOM 721 C CA . VAL A 1 90 ? -17.928 21.932 6.436 1.00 89.69 90 VAL A CA 1
ATOM 722 C C . VAL A 1 90 ? -19.312 21.306 6.683 1.00 89.69 90 VAL A C 1
ATOM 724 O O . VAL A 1 90 ? -19.464 20.586 7.676 1.00 89.69 90 VAL A O 1
ATOM 727 N N . PRO A 1 91 ? -20.321 21.543 5.819 1.00 90.94 91 PRO A N 1
ATOM 728 C CA . PRO A 1 91 ? -21.694 21.064 6.029 1.00 90.94 91 PRO A CA 1
ATOM 729 C C . PRO A 1 91 ? -21.805 19.556 6.276 1.00 90.94 91 PRO A C 1
ATOM 731 O O . PRO A 1 91 ? -22.578 19.118 7.124 1.00 90.94 91 PRO A O 1
ATOM 734 N N . GLU A 1 92 ? -20.996 18.751 5.592 1.00 87.25 92 GLU A N 1
ATOM 735 C CA . GLU A 1 92 ? -20.975 17.295 5.731 1.00 87.25 92 GLU A CA 1
ATOM 736 C C . GLU A 1 92 ? -20.533 16.857 7.138 1.00 87.25 92 GLU A C 1
ATOM 738 O O . GLU A 1 92 ? -21.078 15.903 7.693 1.00 87.25 92 GLU A O 1
ATOM 743 N N . TYR A 1 93 ? -19.590 17.581 7.754 1.00 90.31 93 TYR A N 1
ATOM 744 C CA . TYR A 1 93 ? -19.136 17.314 9.125 1.00 90.31 93 TYR A CA 1
ATOM 745 C C . TYR A 1 93 ? -20.194 17.727 10.155 1.00 90.31 93 TYR A C 1
ATOM 747 O O . TYR A 1 93 ? -20.376 17.043 11.161 1.00 90.31 93 TYR A O 1
ATOM 755 N N . GLN A 1 94 ? -20.942 18.801 9.887 1.00 90.81 94 GLN A N 1
ATOM 756 C CA . GLN A 1 94 ? -22.073 19.211 10.724 1.00 90.81 94 GLN A CA 1
ATOM 757 C C . GLN A 1 94 ? -23.217 18.193 10.657 1.00 90.81 94 GLN A C 1
ATOM 759 O O . GLN A 1 94 ? -23.753 17.811 11.694 1.00 90.81 94 GLN A O 1
ATOM 764 N N . ALA A 1 95 ? -23.545 17.696 9.462 1.00 92.56 95 ALA A N 1
ATOM 765 C CA . ALA A 1 95 ? -24.551 16.653 9.284 1.00 92.56 95 ALA A CA 1
ATOM 766 C C . ALA A 1 95 ? -24.156 15.354 10.006 1.00 92.56 95 ALA A C 1
ATOM 768 O O . ALA A 1 95 ? -24.978 14.764 10.708 1.00 92.56 95 ALA A O 1
ATOM 769 N N . LEU A 1 96 ? -22.884 14.945 9.902 1.00 92.94 96 LEU A N 1
ATOM 770 C CA . LEU A 1 96 ? -22.344 13.802 10.641 1.00 92.94 96 LEU A CA 1
ATOM 771 C C . LEU A 1 96 ? -22.465 13.994 12.159 1.00 92.94 96 LEU A C 1
ATOM 773 O O . LEU A 1 96 ? -22.900 13.082 12.861 1.00 92.94 96 LEU A O 1
ATOM 777 N N . LYS A 1 97 ? -22.111 15.182 12.661 1.00 94.56 97 LYS A N 1
ATOM 778 C CA . LYS A 1 97 ? -22.250 15.549 14.076 1.00 94.56 97 LYS A CA 1
ATOM 779 C C . LYS A 1 97 ? -23.699 15.428 14.544 1.00 94.56 97 LYS A C 1
ATOM 781 O O . LYS A 1 97 ? -23.962 14.787 15.558 1.00 94.56 97 LYS A O 1
ATOM 786 N N . SER A 1 98 ? -24.637 16.009 13.796 1.00 95.88 98 SER A N 1
ATOM 787 C CA . SER A 1 98 ? -26.070 15.935 14.095 1.00 95.88 98 SER A CA 1
ATOM 788 C C . SER A 1 98 ? -26.576 14.494 14.118 1.00 95.88 98 SER A C 1
ATOM 790 O O . SER A 1 98 ? -27.242 14.111 15.075 1.00 95.88 98 SER A O 1
ATOM 792 N N . MET A 1 99 ? -26.196 13.682 13.126 1.00 97.00 99 MET A N 1
ATOM 793 C CA . MET A 1 99 ? -26.553 12.262 13.063 1.00 97.00 99 MET A CA 1
ATOM 794 C C . MET A 1 99 ? -26.016 11.485 14.272 1.00 97.00 99 MET A C 1
ATOM 796 O O . MET A 1 99 ? -26.751 10.716 14.886 1.00 97.00 99 MET A O 1
ATOM 800 N N . ALA A 1 100 ? -24.755 11.704 14.657 1.00 97.19 100 ALA A N 1
ATOM 801 C CA . ALA A 1 100 ? -24.176 11.060 15.834 1.00 97.19 100 ALA A CA 1
ATOM 802 C C . ALA A 1 100 ? -24.930 11.448 17.119 1.00 97.19 100 ALA A C 1
ATOM 804 O O . ALA A 1 100 ? -25.297 10.571 17.899 1.00 97.19 100 ALA A O 1
ATOM 805 N N . HIS A 1 101 ? -25.228 12.737 17.321 1.00 97.12 101 HIS A N 1
ATOM 806 C CA . HIS A 1 101 ? -26.001 13.196 18.480 1.00 97.12 101 HIS A CA 1
ATOM 807 C C . HIS A 1 101 ? -27.423 12.631 18.521 1.00 97.12 101 HIS A C 1
ATOM 809 O O . HIS A 1 101 ? -27.906 12.301 19.604 1.00 97.12 101 HIS A O 1
ATOM 815 N N . GLU A 1 102 ? -28.085 12.499 17.371 1.00 98.25 102 GLU A N 1
ATOM 816 C CA . GLU A 1 102 ? -29.415 11.896 17.276 1.00 98.25 102 GLU A CA 1
ATOM 817 C C . GLU A 1 102 ? -29.393 10.431 17.725 1.00 98.25 102 GLU A C 1
ATOM 819 O O . GLU A 1 102 ? -30.183 10.041 18.587 1.00 98.25 102 GLU A O 1
ATOM 824 N N . ILE A 1 103 ? -28.443 9.638 17.214 1.00 98.44 103 ILE A N 1
ATOM 825 C CA . ILE A 1 103 ? -28.302 8.225 17.588 1.00 98.44 103 ILE A CA 1
ATOM 826 C C . ILE A 1 103 ? -27.956 8.099 19.079 1.00 98.44 103 ILE A C 1
ATOM 828 O O . ILE A 1 103 ? -28.583 7.316 19.789 1.00 98.44 103 ILE A O 1
ATOM 832 N N . VAL A 1 104 ? -27.022 8.909 19.593 1.00 98.62 104 VAL A N 1
ATOM 833 C CA . VAL A 1 104 ? -26.685 8.939 21.030 1.00 98.62 104 VAL A CA 1
ATOM 834 C C . VAL A 1 104 ? -27.920 9.257 21.876 1.00 98.62 104 VAL A C 1
ATOM 836 O O . VAL A 1 104 ? -28.178 8.580 22.872 1.00 98.62 104 VAL A O 1
ATOM 839 N N . GLY A 1 105 ? -28.697 10.270 21.480 1.00 98.25 105 GLY A N 1
ATOM 840 C CA . GLY A 1 105 ? -29.936 10.652 22.154 1.00 98.25 105 GLY A CA 1
ATOM 841 C C . GLY A 1 105 ? -30.950 9.511 22.170 1.00 98.25 105 GLY A C 1
ATOM 842 O O . GLY A 1 105 ? -31.501 9.200 23.227 1.00 98.25 105 GLY A O 1
ATOM 843 N N . ARG A 1 106 ? -31.131 8.830 21.033 1.00 98.44 106 ARG A N 1
ATOM 844 C CA . ARG A 1 106 ? -32.003 7.657 20.910 1.00 98.44 106 ARG A CA 1
ATOM 845 C C . ARG A 1 106 ? -31.575 6.528 21.848 1.00 98.44 106 ARG A C 1
ATOM 847 O O . ARG A 1 106 ? -32.395 6.101 22.662 1.00 98.44 106 ARG A O 1
ATOM 854 N N . ILE A 1 107 ? -30.308 6.107 21.810 1.00 98.56 107 ILE A N 1
ATOM 855 C CA . ILE A 1 107 ? -29.786 5.015 22.652 1.00 98.56 107 ILE A CA 1
ATOM 856 C C . ILE A 1 107 ? -29.948 5.358 24.137 1.00 98.56 107 ILE A C 1
ATOM 858 O O . ILE A 1 107 ? -30.513 4.577 24.903 1.00 98.56 107 ILE A O 1
ATOM 862 N N . ASN A 1 108 ? -29.513 6.553 24.547 1.00 98.44 108 ASN A N 1
ATOM 863 C CA . ASN A 1 108 ? -29.601 6.982 25.941 1.00 98.44 108 ASN A CA 1
ATOM 864 C C . ASN A 1 108 ? -31.050 7.127 26.424 1.00 98.44 108 ASN A C 1
ATOM 866 O O . ASN A 1 108 ? -31.328 6.817 27.578 1.00 98.44 108 ASN A O 1
ATOM 870 N N . SER A 1 109 ? -31.979 7.556 25.564 1.00 97.69 109 SER A N 1
ATOM 871 C CA . SER A 1 109 ? -33.404 7.635 25.918 1.00 97.69 109 SER A CA 1
ATOM 872 C C . SER A 1 109 ? -34.077 6.264 26.038 1.00 97.69 109 SER A C 1
ATOM 874 O O . SER A 1 109 ? -34.974 6.103 26.860 1.00 97.69 109 SER A O 1
ATOM 876 N N . THR A 1 110 ? -33.630 5.283 25.249 1.00 98.00 110 THR A N 1
ATOM 877 C CA . THR A 1 110 ? -34.238 3.946 25.178 1.00 98.00 110 THR A CA 1
ATOM 878 C C . THR A 1 110 ? -33.729 3.033 26.292 1.00 98.00 110 THR A C 1
ATOM 880 O O . THR A 1 110 ? -34.522 2.371 26.956 1.00 98.00 110 THR A O 1
ATOM 883 N N . TYR A 1 111 ? -32.413 3.022 26.532 1.00 97.88 111 TYR A N 1
ATOM 884 C CA . TYR A 1 111 ? -31.766 2.084 27.462 1.00 97.88 111 TYR A CA 1
ATOM 885 C C . TYR A 1 111 ? -31.233 2.746 28.744 1.00 97.88 111 TYR A C 1
ATOM 887 O O . TYR A 1 111 ? -30.811 2.053 29.673 1.00 97.88 111 TYR A O 1
ATOM 895 N N . GLY A 1 112 ? -31.238 4.081 28.821 1.00 96.19 112 GLY A N 1
ATOM 896 C CA . GLY A 1 112 ? -30.797 4.823 30.002 1.00 96.19 112 GLY A CA 1
ATOM 897 C C . GLY A 1 112 ? -31.738 4.677 31.197 1.00 96.19 112 GLY A C 1
ATOM 898 O O . GLY A 1 112 ? -32.941 4.454 31.066 1.00 96.19 112 GLY A O 1
ATOM 899 N N . ARG A 1 113 ? -31.179 4.816 32.403 1.00 92.81 113 ARG A N 1
ATOM 900 C CA . ARG A 1 113 ? -31.914 4.796 33.679 1.00 92.81 113 ARG A CA 1
ATOM 901 C C . ARG A 1 113 ? -31.382 5.895 34.598 1.00 92.81 113 ARG A C 1
ATOM 903 O O . ARG A 1 113 ? -30.340 6.492 34.337 1.00 92.81 113 ARG A O 1
ATOM 910 N N . LEU A 1 114 ? -32.068 6.165 35.709 1.00 91.75 114 LEU A N 1
ATOM 911 C CA . LEU A 1 114 ? -31.543 7.085 36.724 1.00 91.75 114 LEU A CA 1
ATOM 912 C C . LEU A 1 114 ? -30.167 6.598 37.210 1.00 91.75 114 LEU A C 1
ATOM 914 O O . LEU A 1 114 ? -30.052 5.500 37.746 1.00 91.75 114 LEU A O 1
ATOM 918 N N . GLY A 1 115 ? -29.131 7.413 36.993 1.00 89.06 115 GLY A N 1
ATOM 919 C CA . GLY A 1 115 ? -27.746 7.077 37.340 1.00 89.06 115 GLY A CA 1
ATOM 920 C C . GLY A 1 115 ? -27.022 6.154 36.350 1.00 89.06 115 GLY A C 1
ATOM 921 O O . GLY A 1 115 ? -25.892 5.762 36.626 1.00 89.06 115 GLY A O 1
ATOM 922 N N . TYR A 1 116 ? -27.625 5.815 35.206 1.00 95.19 116 TYR A N 1
ATOM 923 C CA . TYR A 1 116 ? -26.997 5.005 34.161 1.00 95.19 116 TYR A CA 1
ATOM 924 C C . TYR A 1 116 ? -27.246 5.599 32.775 1.00 95.19 116 TYR A C 1
ATOM 926 O O . TYR A 1 116 ? -28.388 5.725 32.333 1.00 95.19 116 TYR A O 1
ATOM 934 N N . MET A 1 117 ? -26.159 5.916 32.076 1.00 96.69 117 MET A N 1
ATOM 935 C CA . MET A 1 117 ? -26.190 6.362 30.692 1.00 96.69 117 MET A CA 1
ATOM 936 C C . MET A 1 117 ? -25.371 5.378 29.847 1.00 96.69 117 MET A C 1
ATOM 938 O O . MET A 1 117 ? -24.172 5.250 30.091 1.00 96.69 117 MET A O 1
ATOM 942 N N . PRO A 1 118 ? -25.986 4.664 28.890 1.00 97.75 118 PRO A N 1
ATOM 943 C CA . PRO A 1 118 ? -25.286 3.652 28.105 1.00 97.75 118 PRO A CA 1
ATOM 944 C C . PRO A 1 118 ? -24.209 4.257 27.198 1.00 97.75 118 PRO A C 1
ATOM 946 O O . PRO A 1 118 ? -23.188 3.614 26.982 1.00 97.75 118 PRO A O 1
ATOM 949 N N . VAL A 1 119 ? -24.387 5.490 26.704 1.00 98.62 119 VAL A N 1
ATOM 950 C CA . VAL A 1 119 ? -23.408 6.174 25.845 1.00 98.62 119 VAL A CA 1
ATOM 951 C C . VAL A 1 119 ? -22.965 7.506 26.449 1.00 98.62 119 VAL A C 1
ATOM 953 O O . VAL A 1 119 ? -23.737 8.463 26.532 1.00 98.62 119 VAL A O 1
ATOM 956 N N . HIS A 1 120 ? -21.683 7.597 26.793 1.00 97.94 120 HIS A N 1
ATOM 957 C CA . HIS A 1 120 ? -20.991 8.834 27.141 1.00 97.94 120 HIS A CA 1
ATOM 958 C C . HIS A 1 120 ? -20.295 9.400 25.897 1.00 97.94 120 HIS A C 1
ATOM 960 O O . HIS A 1 120 ? -19.189 8.988 25.552 1.00 97.94 120 HIS A O 1
ATOM 966 N N . TYR A 1 121 ? -20.945 10.349 25.221 1.00 97.88 121 TYR A N 1
ATOM 967 C CA . TYR A 1 121 ? -20.415 10.998 24.019 1.00 97.88 121 TYR A CA 1
ATOM 968 C C . TYR A 1 121 ? -19.766 12.345 24.361 1.00 97.88 121 TYR A C 1
ATOM 970 O O . TYR A 1 121 ? -20.443 13.268 24.818 1.00 97.88 121 TYR A O 1
ATOM 978 N N . LEU A 1 122 ? -18.455 12.461 24.147 1.00 96.94 122 LEU A N 1
ATOM 979 C CA . LEU A 1 122 ? -17.673 13.671 24.384 1.00 96.94 122 LEU A CA 1
ATOM 980 C C . LEU A 1 122 ? -17.264 14.284 23.047 1.00 96.94 122 LEU A C 1
ATOM 982 O O . LEU A 1 122 ? -16.347 13.796 22.394 1.00 96.94 122 LEU A O 1
ATOM 986 N N . ASP A 1 123 ? -17.909 15.385 22.678 1.00 93.06 123 ASP A N 1
ATOM 987 C CA . ASP A 1 123 ? -17.568 16.176 21.492 1.00 93.06 123 ASP A CA 1
ATOM 988 C C . ASP A 1 123 ? -16.534 17.261 21.826 1.00 93.06 123 ASP A C 1
ATOM 990 O O . ASP A 1 123 ? -16.811 18.461 21.814 1.00 93.06 123 ASP A O 1
ATOM 994 N N . GLN A 1 124 ? -15.360 16.823 22.275 1.00 92.94 124 GLN A N 1
ATOM 995 C CA . GLN A 1 124 ? -14.268 17.695 22.699 1.00 92.94 124 GLN A CA 1
ATOM 996 C C . GLN A 1 124 ? -12.942 16.937 22.728 1.00 92.94 124 GLN A C 1
ATOM 998 O O . GLN A 1 124 ? -12.896 15.715 22.867 1.00 92.94 124 GLN A O 1
ATOM 1003 N N . SER A 1 125 ? -11.842 17.683 22.669 1.00 92.12 125 SER A N 1
ATOM 1004 C CA . SER A 1 125 ? -10.517 17.139 22.961 1.00 92.12 125 SER A CA 1
ATOM 1005 C C . SER A 1 125 ? -10.386 16.816 24.450 1.00 92.12 125 SER A C 1
ATOM 1007 O O . SER A 1 125 ? -10.767 17.616 25.304 1.00 92.12 125 SER A O 1
ATOM 1009 N N . VAL A 1 126 ? -9.791 15.667 24.767 1.00 94.44 126 VAL A N 1
ATOM 1010 C CA . VAL A 1 126 ? -9.451 15.279 26.143 1.00 94.44 126 VAL A CA 1
ATOM 1011 C C . VAL A 1 126 ? -7.958 15.464 26.404 1.00 94.44 126 VAL A C 1
ATOM 1013 O O . VAL A 1 126 ? -7.138 15.431 25.486 1.00 94.44 126 VAL A O 1
ATOM 1016 N N . GLN A 1 127 ? -7.589 15.659 27.669 1.00 95.75 127 GLN A N 1
ATOM 1017 C CA . GLN A 1 127 ? -6.180 15.713 28.061 1.00 95.75 127 GLN A CA 1
ATOM 1018 C C . GLN A 1 127 ? -5.517 14.344 27.872 1.00 95.75 127 GLN A C 1
ATOM 1020 O O . GLN A 1 127 ? -6.145 13.311 28.104 1.00 95.75 127 GLN A O 1
ATOM 1025 N N . LYS A 1 128 ? -4.224 14.331 27.522 1.00 94.88 128 LYS A N 1
ATOM 1026 C CA . LYS A 1 128 ? -3.473 13.089 27.271 1.00 94.88 128 LYS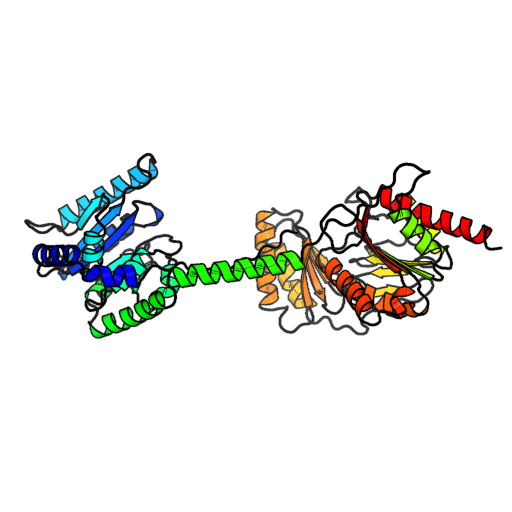 A CA 1
ATOM 1027 C C . LYS A 1 128 ? -3.514 12.120 28.461 1.00 94.88 128 LYS A C 1
ATOM 1029 O O . LYS A 1 128 ? -3.741 10.934 28.262 1.00 94.88 128 LYS A O 1
ATOM 1034 N N . SER A 1 129 ? -3.388 12.621 29.691 1.00 96.56 129 SER A N 1
ATOM 1035 C CA . SER A 1 129 ? -3.481 11.798 30.908 1.00 96.56 129 SER A CA 1
ATOM 1036 C C . SER A 1 129 ? -4.853 11.133 31.073 1.00 96.56 129 SER A C 1
ATOM 1038 O O . SER A 1 129 ? -4.946 9.979 31.484 1.00 96.56 129 SER A O 1
ATOM 1040 N N . GLN A 1 130 ? -5.926 11.833 30.701 1.00 96.88 130 GLN A N 1
ATOM 1041 C CA . GLN A 1 130 ? -7.279 11.283 30.711 1.00 96.88 130 GLN A CA 1
ATOM 1042 C C . GLN A 1 130 ? -7.463 10.208 29.634 1.00 96.88 130 GLN A C 1
ATOM 1044 O O . GLN A 1 130 ? -8.084 9.185 29.901 1.00 96.88 130 GLN A O 1
ATOM 1049 N N . LEU A 1 131 ? -6.914 10.432 28.438 1.00 97.31 131 LEU A N 1
ATOM 1050 C CA . LEU A 1 131 ? -6.970 9.477 27.334 1.00 97.31 131 LEU A CA 1
ATOM 1051 C C . LEU A 1 131 ? -6.240 8.172 27.675 1.00 97.31 131 LEU A C 1
ATOM 1053 O O . LEU A 1 131 ? -6.810 7.102 27.511 1.00 97.31 131 LEU A O 1
ATOM 1057 N N . ILE A 1 132 ? -5.023 8.263 28.217 1.00 97.75 132 ILE A N 1
ATOM 1058 C CA . ILE A 1 132 ? -4.229 7.092 28.623 1.00 97.75 132 ILE A CA 1
ATOM 1059 C C . ILE A 1 132 ? -4.929 6.316 29.742 1.00 97.75 132 ILE A C 1
ATOM 1061 O O . ILE A 1 132 ? -4.973 5.089 29.699 1.00 97.75 132 ILE A O 1
ATOM 1065 N N . ALA A 1 133 ? -5.533 7.012 30.711 1.00 97.56 133 ALA A N 1
ATOM 1066 C CA . ALA A 1 133 ? -6.340 6.366 31.743 1.00 97.56 133 ALA A CA 1
ATOM 1067 C C . ALA A 1 133 ? -7.547 5.620 31.145 1.00 97.56 133 ALA A C 1
ATOM 1069 O O . ALA A 1 133 ? -7.839 4.503 31.559 1.00 97.56 133 ALA A O 1
ATOM 1070 N N . LEU A 1 134 ? -8.228 6.200 30.150 1.00 97.75 134 LEU A N 1
ATOM 1071 C CA . LEU A 1 134 ? -9.323 5.522 29.451 1.00 97.75 134 LEU A CA 1
ATOM 1072 C C . LEU A 1 134 ? -8.832 4.313 28.657 1.00 97.75 134 LEU A C 1
ATOM 1074 O O . LEU A 1 134 ? -9.445 3.257 28.777 1.00 97.75 134 LEU A O 1
ATOM 1078 N N . TYR A 1 135 ? -7.730 4.439 27.906 1.00 98.31 135 TYR A N 1
ATOM 1079 C CA . TYR A 1 135 ? -7.123 3.303 27.212 1.00 98.31 135 TYR A CA 1
ATOM 1080 C C . TYR A 1 135 ? -6.856 2.182 28.205 1.00 98.31 135 TYR A C 1
ATOM 1082 O O . TYR A 1 135 ? -7.413 1.103 28.058 1.00 98.31 135 TYR A O 1
ATOM 1090 N N . ARG A 1 136 ? -6.107 2.464 29.273 1.00 97.62 136 ARG A N 1
ATOM 1091 C CA . ARG A 1 136 ? -5.756 1.485 30.302 1.00 97.62 136 ARG A CA 1
ATOM 1092 C C . ARG A 1 136 ? -6.968 0.786 30.928 1.00 97.62 136 ARG A C 1
ATOM 1094 O O . ARG A 1 136 ? -6.881 -0.395 31.248 1.00 97.62 136 ARG A O 1
ATOM 1101 N N . ARG A 1 137 ? -8.056 1.521 31.161 1.00 96.81 137 ARG A N 1
ATOM 1102 C CA . ARG A 1 137 ? -9.229 1.021 31.885 1.00 96.81 137 ARG A CA 1
ATOM 1103 C C . ARG A 1 137 ? -10.227 0.275 30.999 1.00 96.81 137 ARG A C 1
ATOM 1105 O O . ARG A 1 137 ? -10.944 -0.577 31.516 1.00 96.81 137 ARG A O 1
ATOM 1112 N N . ALA A 1 138 ? -10.328 0.609 29.716 1.00 98.06 138 ALA A N 1
ATOM 1113 C CA . ALA A 1 138 ? -11.356 0.054 28.843 1.00 98.06 138 ALA A CA 1
ATOM 1114 C C . ALA A 1 138 ? -11.095 -1.418 28.496 1.00 98.06 138 ALA A C 1
ATOM 1116 O O . ALA A 1 138 ? -10.013 -1.769 28.026 1.00 98.06 138 ALA A O 1
ATOM 1117 N N . GLU A 1 139 ? -12.103 -2.268 28.684 1.00 98.00 139 GLU A N 1
ATOM 1118 C CA . GLU A 1 139 ? -12.067 -3.686 28.320 1.00 98.00 139 GLU A CA 1
ATOM 1119 C C . GLU A 1 139 ? -12.095 -3.899 26.808 1.00 98.00 139 GLU A C 1
ATOM 1121 O O . GLU A 1 139 ? -11.526 -4.879 26.332 1.00 98.00 139 GLU A O 1
ATOM 1126 N N . VAL A 1 140 ? -12.746 -2.999 26.063 1.00 98.69 140 VAL A N 1
ATOM 1127 C CA . VAL A 1 140 ? -12.833 -3.086 24.603 1.00 98.69 140 VAL A CA 1
ATOM 1128 C C . VAL A 1 140 ? -12.505 -1.745 23.963 1.00 98.69 140 VAL A C 1
ATOM 1130 O O . VAL A 1 140 ? -13.111 -0.728 24.299 1.00 98.69 140 VAL A O 1
ATOM 1133 N N . MET A 1 141 ? -11.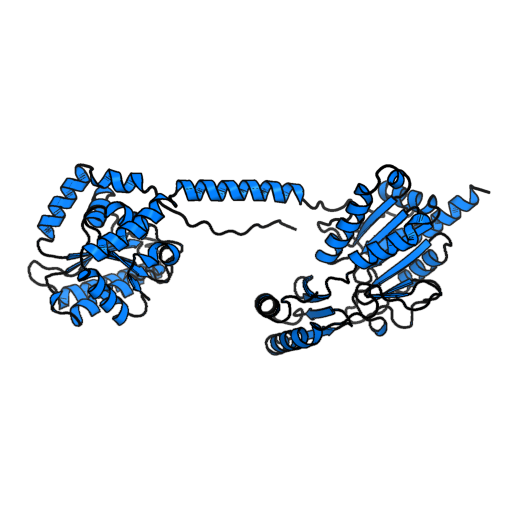601 -1.746 22.987 1.00 98.69 141 MET A N 1
ATOM 1134 C CA . MET A 1 141 ? -11.390 -0.620 22.084 1.00 98.69 141 MET A CA 1
ATOM 1135 C C . MET A 1 141 ? -12.106 -0.866 20.766 1.00 98.69 141 MET A C 1
ATOM 1137 O O . MET A 1 141 ? -11.815 -1.831 20.068 1.00 98.69 141 MET A O 1
ATOM 1141 N N . PHE A 1 142 ? -13.035 0.013 20.406 1.00 98.69 142 PHE A N 1
ATOM 1142 C CA . PHE A 1 142 ? -13.883 -0.169 19.236 1.00 98.69 142 PHE A CA 1
ATOM 1143 C C . PHE A 1 142 ? -13.506 0.801 18.113 1.00 98.69 142 PHE A C 1
ATOM 1145 O O . PHE A 1 142 ? -13.791 2.005 18.164 1.00 98.69 142 PHE A O 1
ATOM 1152 N N . ILE A 1 143 ? -12.879 0.254 17.071 1.00 98.38 143 ILE A N 1
ATOM 1153 C CA . ILE A 1 143 ? -12.365 0.971 15.903 1.00 98.38 143 ILE A CA 1
ATOM 1154 C C . ILE A 1 143 ? -13.169 0.557 14.667 1.00 98.38 143 ILE A C 1
ATOM 1156 O O . ILE A 1 143 ? -12.884 -0.442 14.018 1.00 98.38 143 ILE A O 1
ATOM 1160 N N . SER A 1 144 ? -14.160 1.368 14.305 1.00 97.56 144 SER A N 1
ATOM 1161 C CA . SER A 1 144 ? -15.141 1.084 13.245 1.00 97.56 144 SER A CA 1
ATOM 1162 C C . SER A 1 144 ? -14.905 1.890 11.959 1.00 97.56 144 SER A C 1
ATOM 1164 O O . SER A 1 144 ? -15.857 2.216 11.247 1.00 97.56 144 SER A O 1
ATOM 1166 N N . SER A 1 145 ? -13.657 2.281 11.672 1.00 97.44 145 SER A N 1
ATOM 1167 C CA . SER A 1 145 ? -13.337 3.090 10.488 1.00 97.44 145 SER A CA 1
ATOM 1168 C C . SER A 1 145 ? -13.819 2.404 9.205 1.00 97.44 145 SER A C 1
ATOM 1170 O O . SER A 1 145 ? -13.414 1.282 8.925 1.00 97.44 145 SER A O 1
ATOM 1172 N N . ILE A 1 146 ? -14.609 3.087 8.374 1.00 96.75 146 ILE A N 1
ATOM 1173 C CA . ILE A 1 146 ? -15.004 2.573 7.047 1.00 96.75 146 ILE A CA 1
ATOM 1174 C C . ILE A 1 146 ? -13.831 2.573 6.062 1.00 96.75 146 ILE A C 1
ATOM 1176 O O . ILE A 1 146 ? -13.844 1.841 5.076 1.00 96.75 146 ILE A O 1
ATOM 1180 N N . ARG A 1 147 ? -12.822 3.417 6.316 1.00 94.75 147 ARG A N 1
ATOM 1181 C CA . ARG A 1 147 ? -11.535 3.422 5.620 1.00 94.75 147 ARG A CA 1
ATOM 1182 C C . ARG A 1 147 ? -10.502 4.174 6.449 1.00 94.75 147 ARG A C 1
ATOM 1184 O O . ARG A 1 147 ? -10.741 5.317 6.833 1.00 94.75 147 ARG A O 1
ATOM 1191 N N . ASP A 1 148 ? -9.347 3.568 6.698 1.00 95.06 148 ASP A N 1
ATOM 1192 C CA . ASP A 1 148 ? -8.262 4.211 7.443 1.00 95.06 148 ASP A CA 1
ATOM 1193 C C . ASP A 1 148 ? -6.896 3.784 6.914 1.00 95.06 148 ASP A C 1
ATOM 1195 O O . ASP A 1 148 ? -6.667 2.605 6.658 1.00 95.06 148 ASP A O 1
ATOM 1199 N N . GLY A 1 149 ? -5.972 4.736 6.775 1.00 94.56 149 GLY A N 1
ATOM 1200 C CA . GLY A 1 149 ? -4.633 4.439 6.262 1.00 94.56 149 GLY A CA 1
ATOM 1201 C C . GLY A 1 149 ? -3.839 3.519 7.193 1.00 94.56 149 GLY A C 1
ATOM 1202 O O . GLY A 1 149 ? -3.190 2.593 6.724 1.00 94.56 149 GLY A O 1
ATOM 1203 N N . MET A 1 150 ? -3.926 3.756 8.506 1.00 92.94 150 MET A N 1
ATOM 1204 C CA . MET A 1 150 ? -3.323 2.901 9.536 1.00 92.94 150 MET A CA 1
ATOM 1205 C C . MET A 1 150 ? -4.240 2.795 10.754 1.00 92.94 150 MET A C 1
ATOM 1207 O O . MET A 1 150 ? -4.747 1.722 11.022 1.00 92.94 150 MET A O 1
ATOM 1211 N N . ASN A 1 151 ? -4.550 3.924 11.396 1.00 96.50 151 ASN A N 1
ATOM 1212 C CA . ASN A 1 151 ? -5.173 4.033 12.722 1.00 96.50 151 ASN A CA 1
ATOM 1213 C C . ASN A 1 151 ? -4.187 3.778 13.881 1.00 96.50 151 ASN A C 1
ATOM 1215 O O . ASN A 1 151 ? -3.982 2.655 14.327 1.00 96.50 151 ASN A O 1
ATOM 1219 N N . LEU A 1 152 ? -3.585 4.862 14.383 1.00 96.81 152 LEU A N 1
ATOM 1220 C CA . LEU A 1 152 ? -2.615 4.815 15.485 1.00 96.81 152 LEU A CA 1
ATOM 1221 C C . LEU A 1 152 ? -3.263 4.686 16.862 1.00 96.81 152 LEU A C 1
ATOM 1223 O O . LEU A 1 152 ? -2.621 4.198 17.779 1.00 96.81 152 LEU A O 1
ATOM 1227 N N . VAL A 1 153 ? -4.542 5.039 16.992 1.00 97.50 153 VAL A N 1
ATOM 1228 C CA . VAL A 1 153 ? -5.305 4.851 18.233 1.00 97.50 153 VAL A CA 1
ATOM 1229 C C . VAL A 1 153 ? -5.331 3.368 18.638 1.00 97.50 153 VAL A C 1
ATOM 1231 O O . VAL A 1 153 ? -5.253 3.057 19.821 1.00 97.50 153 VAL A O 1
ATOM 1234 N N . SER A 1 154 ? -5.344 2.464 17.652 1.00 97.50 154 SER A N 1
ATOM 1235 C CA . SER A 1 154 ? -5.168 1.017 17.842 1.00 97.50 154 SER A CA 1
ATOM 1236 C C . SER A 1 154 ? -3.851 0.683 18.566 1.00 97.50 154 SER A C 1
ATOM 1238 O O . SER A 1 154 ? -3.823 0.054 19.621 1.00 97.50 154 SER A O 1
ATOM 1240 N N . TYR A 1 155 ? -2.739 1.229 18.068 1.00 97.88 155 TYR A N 1
ATOM 1241 C CA . TYR A 1 155 ? -1.409 1.024 18.641 1.00 97.88 155 TYR A CA 1
ATOM 1242 C C . TYR A 1 155 ? -1.298 1.634 20.045 1.00 97.88 155 TYR A C 1
ATOM 1244 O O . TYR A 1 155 ? -0.732 1.018 20.947 1.00 97.88 155 TYR A O 1
ATOM 1252 N N . GLU A 1 156 ? -1.846 2.838 20.232 1.00 97.88 156 GLU A N 1
ATOM 1253 C CA . GLU A 1 156 ? -1.850 3.539 21.520 1.00 97.88 156 GLU A CA 1
ATOM 1254 C C . GLU A 1 156 ? -2.608 2.738 22.582 1.00 97.88 156 GLU A C 1
ATOM 1256 O O . GLU A 1 156 ? -2.137 2.604 23.711 1.00 97.88 156 GLU A O 1
ATOM 1261 N N . TYR A 1 157 ? -3.756 2.163 22.212 1.00 98.38 157 TYR A N 1
ATOM 1262 C CA . TYR A 1 157 ? -4.547 1.330 23.106 1.00 98.38 157 TYR A CA 1
ATOM 1263 C C . TYR A 1 157 ? -3.771 0.088 23.555 1.00 98.38 157 TYR A C 1
ATOM 1265 O O . TYR A 1 157 ? -3.649 -0.139 24.762 1.00 98.38 157 TYR A O 1
ATOM 1273 N N . VAL A 1 158 ? -3.198 -0.668 22.608 1.00 97.94 158 VAL A N 1
ATOM 1274 C CA . VAL A 1 158 ? -2.391 -1.871 22.889 1.00 97.94 158 VAL A CA 1
ATOM 1275 C C . VAL A 1 158 ? -1.197 -1.545 23.790 1.00 97.94 158 VAL A C 1
ATOM 1277 O O . VAL A 1 158 ? -0.915 -2.293 24.731 1.00 97.94 158 VAL A O 1
ATOM 1280 N N . ALA A 1 159 ? -0.524 -0.414 23.554 1.00 97.69 159 ALA A N 1
ATOM 1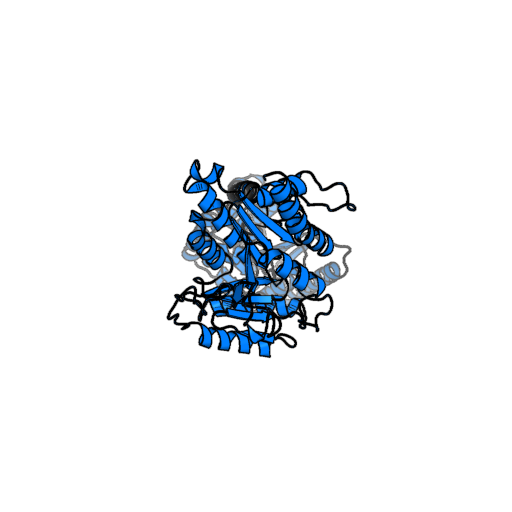281 C CA . ALA A 1 159 ? 0.615 0.030 24.359 1.00 97.69 159 ALA A CA 1
ATOM 1282 C C . ALA A 1 159 ? 0.251 0.275 25.837 1.00 97.69 159 ALA A C 1
ATOM 1284 O O . ALA A 1 159 ? 1.093 0.094 26.715 1.00 97.69 159 ALA A O 1
ATOM 1285 N N . CYS A 1 160 ? -1.000 0.644 26.131 1.00 98.00 160 CYS A N 1
ATOM 1286 C CA . CYS A 1 160 ? -1.477 0.914 27.490 1.00 98.00 160 CYS A CA 1
ATOM 1287 C C . CYS A 1 160 ? -2.124 -0.303 28.194 1.00 98.00 160 CYS A C 1
ATOM 1289 O O . CYS A 1 160 ? -2.501 -0.196 29.365 1.00 98.00 160 CYS A O 1
ATOM 1291 N N . GLN A 1 161 ? -2.259 -1.460 27.530 1.00 97.38 161 GLN A N 1
ATOM 1292 C CA . GLN A 1 161 ? -3.055 -2.597 28.033 1.00 97.38 161 GLN A CA 1
ATOM 1293 C C . GLN A 1 161 ? -2.350 -3.564 29.002 1.00 97.38 161 GLN A C 1
ATOM 1295 O O . GLN A 1 161 ? -3.020 -4.430 29.560 1.00 97.38 161 GLN A O 1
ATOM 1300 N N . GLU A 1 162 ? -1.048 -3.437 29.267 1.00 93.62 162 GLU A N 1
ATOM 1301 C CA . GLU A 1 162 ? -0.270 -4.426 30.044 1.00 93.62 162 GLU A CA 1
ATOM 1302 C C . GLU A 1 162 ? -0.831 -4.724 31.455 1.00 93.62 162 GLU A C 1
ATOM 1304 O O . GLU A 1 162 ? -0.606 -3.961 32.390 1.00 93.62 162 GLU A O 1
ATOM 1309 N N . GLY A 1 163 ? -1.562 -5.821 31.651 1.00 90.75 163 GLY A N 1
ATOM 1310 C CA . GLY A 1 163 ? -2.175 -6.199 32.934 1.00 90.75 163 GLY A CA 1
ATOM 1311 C C . GLY A 1 163 ? -3.700 -6.055 32.992 1.00 90.75 163 GLY A C 1
ATOM 1312 O O . GLY A 1 163 ? -4.317 -6.713 33.822 1.00 90.75 163 GLY A O 1
ATOM 1313 N N . ASN A 1 164 ? -4.314 -5.250 32.116 1.00 92.81 164 ASN A N 1
ATOM 1314 C CA . ASN A 1 164 ? -5.771 -5.277 31.890 1.00 92.81 164 ASN A CA 1
ATOM 1315 C C . ASN A 1 164 ? -6.132 -6.192 30.708 1.00 92.81 164 ASN A C 1
ATOM 1317 O O . ASN A 1 164 ? -7.159 -6.869 30.732 1.00 92.81 164 ASN A O 1
ATOM 1321 N N . TYR A 1 165 ? -5.257 -6.219 29.695 1.00 97.00 165 TYR A N 1
ATOM 1322 C CA . TYR A 1 165 ? -5.379 -7.019 28.477 1.00 97.00 165 TYR A CA 1
ATOM 1323 C C . TYR A 1 165 ? -6.721 -6.800 27.767 1.00 97.00 165 TYR A C 1
ATOM 1325 O O . TYR A 1 165 ? -7.396 -7.744 27.371 1.00 97.00 165 TYR A O 1
ATOM 1333 N N . GLY A 1 166 ? -7.163 -5.549 27.654 1.00 97.25 166 GLY A N 1
ATOM 1334 C CA . GLY A 1 166 ? -8.361 -5.234 26.888 1.00 97.25 166 GLY A CA 1
ATOM 1335 C C . GLY A 1 166 ? -8.197 -5.553 25.394 1.00 97.25 166 GLY A C 1
ATOM 1336 O O . GLY A 1 166 ? -7.078 -5.661 24.885 1.00 97.25 166 GLY A O 1
ATOM 1337 N N . ILE A 1 167 ? -9.322 -5.741 24.702 1.00 98.06 167 ILE A N 1
ATOM 1338 C CA . ILE A 1 167 ? -9.374 -6.279 23.337 1.00 98.06 167 ILE A CA 1
ATOM 1339 C C . ILE A 1 167 ? -9.801 -5.227 22.330 1.00 98.06 167 ILE A C 1
ATOM 1341 O O . ILE A 1 167 ? -10.683 -4.410 22.575 1.00 98.06 167 ILE A O 1
ATOM 1345 N N . GLU A 1 168 ? -9.195 -5.275 21.153 1.00 98.31 168 GLU A N 1
ATOM 1346 C CA . GLU A 1 168 ? -9.592 -4.436 20.033 1.00 98.31 168 GLU A CA 1
ATOM 1347 C C . GLU A 1 168 ? -10.674 -5.126 19.203 1.00 98.31 168 GLU A C 1
ATOM 1349 O O . GLU A 1 168 ? -10.479 -6.241 18.724 1.00 98.31 168 GLU A O 1
ATOM 1354 N N . VAL A 1 169 ? -11.787 -4.432 18.979 1.00 98.62 169 VAL A N 1
ATOM 1355 C CA . VAL A 1 169 ? -12.730 -4.731 17.899 1.00 98.62 169 VAL A CA 1
ATOM 1356 C C . VAL A 1 169 ? -12.399 -3.782 16.754 1.00 98.62 169 VAL A C 1
ATOM 1358 O O . VAL A 1 169 ? -12.615 -2.570 16.854 1.00 98.62 169 VAL A O 1
ATOM 1361 N N . LEU A 1 170 ? -11.797 -4.324 15.696 1.00 98.50 170 LEU A N 1
ATOM 1362 C CA . LEU A 1 170 ? -11.047 -3.564 14.701 1.00 98.50 170 LEU A CA 1
ATOM 1363 C C . LEU A 1 170 ? -11.598 -3.766 13.288 1.00 98.50 170 LEU A C 1
ATOM 1365 O O . LEU A 1 170 ? -11.686 -4.878 12.783 1.00 98.50 170 LEU A O 1
ATOM 1369 N N . SER A 1 171 ? -11.904 -2.663 12.612 1.00 98.44 171 SER A N 1
ATOM 1370 C CA . SER A 1 171 ? -12.343 -2.674 11.219 1.00 98.44 171 SER A CA 1
ATOM 1371 C C . SER A 1 171 ? -11.295 -3.274 10.278 1.00 98.44 171 SER A C 1
ATOM 1373 O O . SER A 1 171 ? -10.140 -2.836 10.260 1.00 98.44 171 SER A O 1
ATOM 1375 N N . GLU A 1 172 ? -11.723 -4.184 9.401 1.00 97.38 172 GLU A N 1
ATOM 1376 C CA . GLU A 1 172 ? -10.900 -4.752 8.321 1.00 97.38 172 GLU A CA 1
ATOM 1377 C C . GLU A 1 172 ? -10.415 -3.709 7.291 1.00 97.38 172 GLU A C 1
ATOM 1379 O O . GLU A 1 172 ? -9.478 -3.957 6.524 1.00 97.38 172 GLU A O 1
ATOM 1384 N N . PHE A 1 173 ? -11.032 -2.521 7.285 1.00 97.19 173 PHE A N 1
ATOM 1385 C CA . PHE A 1 173 ? -10.690 -1.403 6.401 1.00 97.19 173 PHE A CA 1
ATOM 1386 C C . PHE A 1 173 ? -9.693 -0.411 7.015 1.00 97.19 173 PHE A C 1
ATOM 1388 O O . PHE A 1 173 ? -9.384 0.611 6.391 1.00 97.19 173 PHE A O 1
ATOM 1395 N N . ALA A 1 174 ? -9.191 -0.679 8.224 1.00 96.06 174 ALA A N 1
ATOM 1396 C CA . ALA A 1 174 ? -8.074 0.056 8.807 1.00 96.06 174 ALA A CA 1
ATOM 1397 C C . ALA A 1 174 ? -6.742 -0.623 8.467 1.00 96.06 174 ALA A C 1
ATOM 1399 O O . ALA A 1 174 ? -6.631 -1.846 8.555 1.00 96.06 174 ALA A O 1
ATOM 1400 N N . GLY A 1 175 ? -5.708 0.148 8.115 1.00 95.38 175 GLY A N 1
ATOM 1401 C CA . GLY A 1 175 ? -4.376 -0.410 7.847 1.00 95.38 175 GLY A CA 1
ATOM 1402 C C . GLY A 1 175 ? -3.796 -1.221 9.014 1.00 95.38 175 GLY A C 1
ATOM 1403 O O . GLY A 1 175 ? -3.126 -2.224 8.773 1.00 95.38 175 GLY A O 1
ATOM 1404 N N . SER A 1 176 ? -4.137 -0.871 10.259 1.00 95.75 176 SER A N 1
ATOM 1405 C CA . SER A 1 176 ? -3.739 -1.603 11.464 1.00 95.75 176 SER A CA 1
ATOM 1406 C C . SER A 1 176 ? -4.274 -3.034 11.483 1.00 95.75 176 SER A C 1
ATOM 1408 O O . SER A 1 176 ? -3.611 -3.911 12.025 1.00 95.75 176 SER A O 1
ATOM 1410 N N . SER A 1 177 ? -5.399 -3.328 10.818 1.00 96.00 177 SER A N 1
ATOM 1411 C CA . SER A 1 177 ? -5.944 -4.695 10.730 1.00 96.00 177 SER A CA 1
ATOM 1412 C C . SER A 1 177 ? -5.008 -5.664 10.010 1.00 96.00 177 SER A C 1
ATOM 1414 O O . SER A 1 177 ? -4.969 -6.846 10.337 1.00 96.00 177 SER A O 1
ATOM 1416 N N . LYS A 1 178 ? -4.190 -5.177 9.065 1.00 93.25 178 LYS A N 1
ATOM 1417 C CA . LYS A 1 178 ? -3.211 -6.010 8.343 1.00 93.25 178 LYS A CA 1
ATOM 1418 C C . LYS A 1 178 ? -2.045 -6.453 9.218 1.00 93.25 178 LYS A C 1
ATOM 1420 O O . LYS A 1 178 ? -1.275 -7.319 8.818 1.00 93.25 178 LYS A O 1
ATOM 1425 N N . VAL A 1 179 ? -1.923 -5.845 10.388 1.00 91.12 179 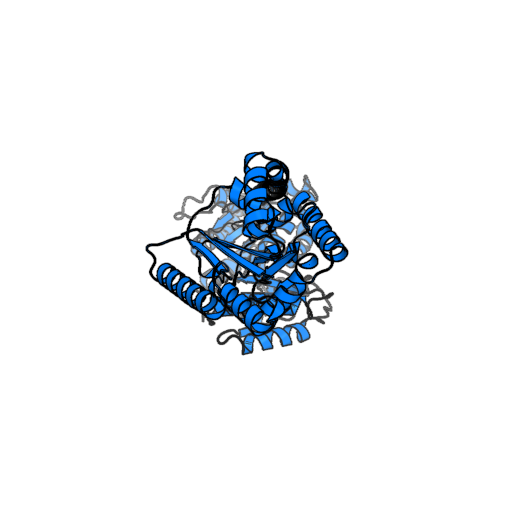VAL A N 1
ATOM 1426 C CA . VAL A 1 179 ? -0.780 -5.968 11.276 1.00 91.12 179 VAL A CA 1
ATOM 1427 C C . VAL A 1 179 ? -1.199 -6.576 12.616 1.00 91.12 179 VAL A C 1
ATOM 1429 O O . VAL A 1 179 ? -0.657 -7.595 13.040 1.00 91.12 179 VAL A O 1
ATOM 1432 N N . LEU A 1 180 ? -2.201 -5.972 13.251 1.00 94.88 180 LEU A N 1
ATOM 1433 C CA . LEU A 1 180 ? -2.729 -6.334 14.566 1.00 94.88 180 LEU A CA 1
ATOM 1434 C C . LEU A 1 180 ? -3.924 -7.294 14.477 1.00 94.88 180 LEU A C 1
ATOM 1436 O O . LEU A 1 180 ? -4.384 -7.802 15.493 1.00 94.88 180 LEU A O 1
ATOM 1440 N N . GLY A 1 181 ? -4.412 -7.600 13.270 1.00 92.31 181 GLY A N 1
ATOM 1441 C CA . GLY A 1 181 ? -5.644 -8.367 13.074 1.00 92.31 181 GLY A CA 1
ATOM 1442 C C . GLY A 1 181 ? -5.645 -9.782 13.650 1.00 92.31 181 GLY A C 1
ATOM 1443 O O . GLY A 1 181 ? -6.716 -10.300 13.927 1.00 92.31 181 GLY A O 1
ATOM 1444 N N . ALA A 1 182 ? -4.482 -10.398 13.882 1.00 92.50 182 ALA A N 1
ATOM 1445 C CA . ALA A 1 182 ? -4.423 -11.707 14.538 1.00 92.50 182 ALA A CA 1
ATOM 1446 C C . ALA A 1 182 ? -4.647 -11.642 16.063 1.00 92.50 182 ALA A C 1
ATOM 1448 O O . ALA A 1 182 ? -4.988 -12.658 16.661 1.00 92.50 182 ALA A O 1
ATOM 1449 N N . GLY A 1 183 ? -4.466 -10.473 16.692 1.00 94.88 183 GLY A N 1
ATOM 1450 C CA . GLY A 1 183 ? -4.791 -10.245 18.106 1.00 94.88 183 GLY A CA 1
ATOM 1451 C C . GLY A 1 183 ? -6.080 -9.442 18.327 1.00 94.88 183 GLY A C 1
ATOM 1452 O O . GLY A 1 183 ? -6.552 -9.344 19.455 1.00 94.88 183 GLY A O 1
ATOM 1453 N N . ALA A 1 184 ? -6.687 -8.896 17.274 1.00 97.56 184 ALA A N 1
ATOM 1454 C CA . ALA A 1 184 ? -7.960 -8.181 17.343 1.00 97.56 184 ALA A CA 1
ATOM 1455 C C . ALA A 1 184 ? -9.146 -9.080 16.948 1.00 97.56 184 ALA A C 1
ATOM 1457 O O . ALA A 1 184 ? -8.976 -10.126 16.322 1.00 97.56 184 ALA A O 1
ATOM 1458 N N . VAL A 1 185 ? -10.364 -8.663 17.289 1.00 98.31 185 VAL A N 1
ATOM 1459 C CA . VAL A 1 185 ? -11.597 -9.193 16.694 1.00 98.31 185 VAL A CA 1
ATOM 1460 C C . VAL A 1 185 ? -11.911 -8.331 15.474 1.00 98.31 185 VAL A C 1
ATOM 1462 O O . VAL A 1 185 ? -12.253 -7.153 15.606 1.00 98.31 185 VAL A O 1
ATOM 1465 N N . LEU A 1 186 ? -11.708 -8.883 14.277 1.00 98.31 186 LEU A N 1
ATOM 1466 C CA . LEU A 1 186 ? -11.905 -8.146 13.031 1.00 98.31 186 LEU A CA 1
ATOM 1467 C C . LEU A 1 186 ? -13.385 -8.048 12.672 1.00 98.31 186 LEU A C 1
ATOM 1469 O O . LEU A 1 186 ? -14.111 -9.027 12.788 1.00 98.31 186 LEU A O 1
ATOM 1473 N N . VAL A 1 187 ? -13.809 -6.874 12.205 1.00 98.25 187 VAL A N 1
ATOM 1474 C CA . VAL A 1 187 ? -15.201 -6.620 11.814 1.00 98.25 187 VAL A CA 1
ATOM 1475 C C . VAL A 1 187 ? -15.293 -5.862 10.498 1.00 98.25 187 VAL A C 1
ATOM 1477 O O . VAL A 1 187 ? -14.458 -5.006 10.189 1.00 98.25 187 VAL A O 1
ATOM 1480 N N . ASN A 1 188 ? -16.363 -6.111 9.750 1.00 97.94 188 ASN A N 1
ATOM 1481 C CA . ASN A 1 188 ? -16.818 -5.203 8.709 1.00 97.94 188 ASN A CA 1
ATOM 1482 C C . ASN A 1 188 ? -17.818 -4.201 9.325 1.00 97.94 188 ASN A C 1
ATOM 1484 O O . ASN A 1 188 ? -18.943 -4.590 9.634 1.00 97.94 188 ASN A O 1
ATOM 1488 N N . PRO A 1 189 ? -17.476 -2.903 9.464 1.00 96.50 189 PRO A N 1
ATOM 1489 C CA . PRO A 1 189 ? -18.334 -1.925 10.138 1.00 96.50 189 PRO A CA 1
ATOM 1490 C C . PRO A 1 189 ? -19.674 -1.672 9.428 1.00 96.50 189 PRO A C 1
ATOM 1492 O O . PRO A 1 189 ? -20.562 -1.058 10.015 1.00 96.50 189 PRO A O 1
ATOM 1495 N N . TRP A 1 190 ? -19.836 -2.107 8.173 1.00 97.38 190 TRP A N 1
ATOM 1496 C CA . TRP A 1 190 ? -21.112 -2.034 7.456 1.00 97.38 190 TRP A CA 1
ATOM 1497 C C . TRP A 1 190 ? -22.098 -3.123 7.889 1.00 97.38 190 TRP A C 1
ATOM 1499 O O . TRP A 1 190 ? -23.301 -2.957 7.692 1.00 97.38 190 TRP A O 1
ATOM 1509 N N . ASN A 1 191 ? -21.604 -4.211 8.485 1.00 98.06 191 ASN A N 1
ATOM 1510 C CA . ASN A 1 191 ? -22.423 -5.275 9.041 1.00 98.06 191 ASN A CA 1
ATOM 1511 C C . ASN A 1 191 ? -22.662 -5.021 10.536 1.00 98.06 191 ASN A C 1
ATOM 1513 O O . ASN A 1 191 ? -21.843 -5.362 11.391 1.00 98.06 191 ASN A O 1
ATOM 1517 N N . ILE A 1 192 ? -23.786 -4.370 10.842 1.00 98.19 192 ILE A N 1
ATOM 1518 C CA . ILE A 1 192 ? -24.151 -3.954 12.204 1.00 98.19 192 ILE A CA 1
ATOM 1519 C C . ILE A 1 192 ? -24.347 -5.170 13.121 1.00 98.19 192 ILE A C 1
ATOM 1521 O O . ILE A 1 192 ? -23.919 -5.128 14.272 1.00 98.19 192 ILE A O 1
ATOM 1525 N N . GLU A 1 193 ? -24.967 -6.235 12.610 1.00 98.19 193 GLU A N 1
ATOM 1526 C CA . GLU A 1 193 ? -25.271 -7.455 13.367 1.00 98.19 193 GLU A CA 1
ATOM 1527 C C . GLU A 1 193 ? -23.984 -8.195 13.748 1.00 98.19 193 GLU A C 1
ATOM 1529 O O . GLU A 1 193 ? -23.715 -8.394 14.930 1.00 98.19 193 GLU A O 1
ATOM 1534 N N . GLU A 1 194 ? -23.125 -8.483 12.767 1.00 97.94 194 GLU A N 1
ATOM 1535 C CA . GLU A 1 194 ? -21.822 -9.129 12.994 1.00 97.94 194 GLU A CA 1
ATOM 1536 C C . GLU A 1 194 ? -20.924 -8.292 13.913 1.00 97.94 194 GLU A C 1
ATOM 1538 O O . GLU A 1 194 ? -20.252 -8.817 14.798 1.00 97.94 194 GLU A O 1
ATOM 1543 N N . THR A 1 195 ? -20.943 -6.965 13.758 1.00 98.50 195 THR A N 1
ATOM 1544 C CA . THR A 1 195 ? -20.161 -6.084 14.633 1.00 98.50 195 THR A CA 1
ATOM 1545 C C . THR A 1 195 ? -20.667 -6.134 16.080 1.00 98.50 195 THR A C 1
ATOM 1547 O O . THR A 1 195 ? -19.867 -6.074 17.013 1.00 98.50 195 THR A O 1
ATOM 1550 N N . ALA A 1 196 ? -21.978 -6.258 16.298 1.00 98.56 196 ALA A N 1
ATOM 1551 C CA . ALA A 1 196 ? -22.546 -6.417 17.633 1.00 98.56 196 ALA A CA 1
ATOM 1552 C C . ALA A 1 196 ? -22.217 -7.788 18.250 1.00 98.56 196 ALA A C 1
ATOM 1554 O O . ALA A 1 196 ? -21.903 -7.858 19.438 1.00 98.56 196 ALA A O 1
ATOM 1555 N N . GLU A 1 197 ? -22.229 -8.861 17.455 1.00 98.50 197 GLU A N 1
ATOM 1556 C CA . GLU A 1 197 ? -21.776 -10.193 17.880 1.00 98.50 197 GLU A CA 1
ATOM 1557 C C . GLU A 1 197 ? -20.297 -10.171 18.290 1.00 98.50 197 GLU A C 1
ATOM 1559 O O . GLU A 1 197 ? -19.948 -10.655 19.367 1.00 98.50 197 GLU A O 1
ATOM 1564 N N . ALA A 1 198 ? -19.443 -9.515 17.501 1.00 98.44 198 ALA A N 1
ATOM 1565 C CA . ALA A 1 198 ? -18.026 -9.324 17.805 1.00 98.44 198 ALA A CA 1
ATOM 1566 C C . ALA A 1 198 ? -17.790 -8.509 19.090 1.00 98.44 198 ALA A C 1
ATOM 1568 O O . ALA A 1 198 ? -16.898 -8.827 19.877 1.00 98.44 198 ALA A O 1
ATOM 1569 N N . LEU A 1 199 ? -18.598 -7.471 19.344 1.00 98.69 199 LEU A N 1
ATOM 1570 C CA . LEU A 1 199 ? -18.565 -6.748 20.621 1.00 98.69 199 LEU A CA 1
ATOM 1571 C C . LEU A 1 199 ? -18.941 -7.667 21.790 1.00 98.69 199 LEU A C 1
ATOM 1573 O O . LEU A 1 199 ? -18.290 -7.619 22.834 1.00 98.69 199 LEU A O 1
ATOM 1577 N N . ASN A 1 200 ? -19.970 -8.501 21.626 1.00 98.56 200 ASN A N 1
ATOM 1578 C CA . ASN A 1 200 ? -20.384 -9.458 22.647 1.00 98.56 200 ASN A CA 1
ATOM 1579 C C . ASN A 1 200 ? -19.298 -10.515 22.920 1.00 98.56 200 ASN A C 1
ATOM 1581 O O . ASN A 1 200 ? -19.034 -10.830 24.082 1.00 98.56 200 ASN A O 1
ATOM 1585 N N . GLU A 1 201 ? -18.641 -11.025 21.875 1.00 98.31 201 GLU A N 1
ATOM 1586 C CA . GLU A 1 201 ? -17.480 -11.916 21.988 1.00 98.31 201 GLU A CA 1
ATOM 1587 C C . GLU A 1 201 ? -16.345 -11.234 22.761 1.00 98.31 201 GLU A C 1
ATOM 1589 O O . GLU A 1 201 ? -15.885 -11.761 23.773 1.00 98.31 201 GLU A O 1
ATOM 1594 N N . ALA A 1 202 ? -15.943 -10.027 22.349 1.00 98.25 202 ALA A N 1
ATOM 1595 C CA . ALA A 1 202 ? -14.854 -9.286 22.982 1.00 98.25 202 ALA A CA 1
ATOM 1596 C C . ALA A 1 202 ? -15.131 -8.992 24.465 1.00 98.25 202 ALA A C 1
ATOM 1598 O O . ALA A 1 202 ? -14.237 -9.109 25.303 1.00 98.25 202 ALA A O 1
ATOM 1599 N N . LEU A 1 203 ? -16.377 -8.652 24.811 1.00 98.19 203 LEU A N 1
ATOM 1600 C CA . LEU A 1 203 ? -16.776 -8.432 26.198 1.00 98.19 203 LEU A CA 1
ATOM 1601 C C . LEU A 1 203 ? -16.740 -9.722 27.025 1.00 98.19 203 LEU A C 1
ATOM 1603 O O . LEU A 1 203 ? -16.423 -9.645 28.211 1.00 98.19 203 LEU A O 1
ATOM 1607 N N . ASN A 1 204 ? -17.060 -10.882 26.453 1.00 97.81 204 ASN A N 1
ATOM 1608 C CA . ASN A 1 204 ? -17.082 -12.170 27.159 1.00 97.81 204 ASN A CA 1
ATOM 1609 C C . ASN A 1 204 ? -15.755 -12.945 27.099 1.00 97.81 204 ASN A C 1
ATOM 1611 O O . ASN A 1 204 ? -15.664 -14.023 27.676 1.00 97.81 204 ASN A O 1
ATOM 1615 N N . MET A 1 205 ? -14.729 -12.407 26.438 1.00 97.94 205 MET A N 1
ATOM 1616 C CA . MET A 1 205 ? -13.464 -13.105 26.221 1.00 97.94 205 MET A CA 1
ATOM 1617 C C . MET A 1 205 ? -12.710 -13.385 27.532 1.00 97.94 205 MET A C 1
ATOM 1619 O O . MET A 1 205 ? -12.472 -12.488 28.355 1.00 97.94 205 MET A O 1
ATOM 1623 N N . GLU A 1 206 ? -12.293 -14.638 27.707 1.00 97.44 206 GLU A N 1
ATOM 1624 C CA . GLU A 1 206 ? -11.560 -15.097 28.889 1.00 97.44 206 GLU A CA 1
ATOM 1625 C C . GLU A 1 206 ? -10.178 -14.441 28.996 1.00 97.44 206 GLU A C 1
ATOM 1627 O O . GLU A 1 206 ? -9.563 -14.047 28.002 1.00 97.44 206 GLU A O 1
ATOM 1632 N N . ILE A 1 207 ? -9.684 -14.285 30.225 1.00 96.38 207 ILE A N 1
ATOM 1633 C CA . ILE A 1 207 ? -8.459 -13.518 30.495 1.00 96.38 207 ILE A CA 1
ATOM 1634 C C . ILE A 1 207 ? -7.217 -14.126 29.825 1.00 96.38 207 ILE A C 1
ATOM 1636 O O . ILE A 1 207 ? -6.365 -13.379 29.348 1.00 96.38 207 ILE A O 1
ATOM 1640 N N . GLU A 1 208 ? -7.126 -15.454 29.734 1.00 97.06 208 GLU A N 1
ATOM 1641 C CA . GLU A 1 208 ? -6.000 -16.154 29.110 1.00 97.06 208 GLU A CA 1
ATOM 1642 C C . GLU A 1 208 ? -5.929 -15.878 27.605 1.00 97.06 208 GLU A C 1
ATOM 1644 O O . GLU A 1 208 ? -4.853 -15.624 27.059 1.00 97.06 208 GLU A O 1
ATOM 1649 N N . GLU A 1 209 ? -7.082 -15.884 26.931 1.00 97.69 209 GLU A N 1
ATOM 1650 C CA . GLU A 1 209 ? -7.163 -15.559 25.508 1.00 97.69 209 GLU A CA 1
ATOM 1651 C C . GLU A 1 209 ? -6.824 -14.087 25.268 1.00 97.69 209 GLU A C 1
ATOM 1653 O O . GLU A 1 209 ? -6.029 -13.761 24.382 1.00 97.69 209 GLU A O 1
ATOM 1658 N N . ARG A 1 210 ? -7.364 -13.199 26.109 1.00 97.81 210 ARG A N 1
ATOM 1659 C CA . ARG A 1 210 ? -7.084 -11.764 26.057 1.00 97.81 210 ARG A CA 1
ATOM 1660 C C . ARG A 1 210 ? -5.602 -11.448 26.213 1.00 97.81 210 ARG A C 1
ATOM 1662 O O . ARG A 1 210 ? -5.052 -10.671 25.434 1.00 97.81 210 ARG A O 1
ATOM 1669 N N . GLN A 1 211 ? -4.945 -12.083 27.181 1.00 97.88 211 GLN A N 1
ATOM 1670 C CA . GLN A 1 211 ? -3.510 -11.938 27.391 1.00 97.88 211 GLN A CA 1
ATOM 1671 C C . GLN A 1 211 ? -2.720 -12.429 26.171 1.00 97.88 211 GLN A C 1
ATOM 1673 O O . GLN A 1 211 ? -1.851 -11.710 25.685 1.00 97.88 211 GLN A O 1
ATOM 1678 N N . SER A 1 212 ? -3.048 -13.606 25.628 1.00 97.62 212 SER A N 1
ATOM 1679 C CA . SER A 1 212 ? -2.355 -14.144 24.450 1.00 97.62 212 SER A CA 1
ATOM 1680 C C . SER A 1 212 ? -2.483 -13.229 23.225 1.00 97.62 212 SER A C 1
ATOM 1682 O O . SER A 1 212 ? -1.497 -12.993 22.520 1.00 97.62 212 SER A O 1
ATOM 1684 N N . ARG A 1 213 ? -3.679 -12.682 22.984 1.00 97.94 213 ARG A N 1
ATOM 1685 C CA . ARG A 1 213 ? -3.948 -11.731 21.899 1.00 97.94 213 ARG A CA 1
ATOM 1686 C C . ARG A 1 213 ? -3.213 -10.400 22.103 1.00 97.94 213 ARG A C 1
ATOM 1688 O O . ARG A 1 213 ? -2.595 -9.893 21.164 1.00 97.94 213 ARG A O 1
ATOM 1695 N N . HIS A 1 214 ? -3.216 -9.866 23.328 1.00 97.75 214 HIS A N 1
ATOM 1696 C CA . HIS A 1 214 ? -2.458 -8.661 23.682 1.00 97.75 214 HIS A CA 1
ATOM 1697 C C . HIS A 1 214 ? -0.956 -8.853 23.473 1.00 97.75 214 HIS A C 1
ATOM 1699 O O . HIS A 1 214 ? -0.334 -8.015 22.826 1.00 97.75 214 HIS A O 1
ATOM 1705 N N . GLU A 1 215 ? -0.381 -9.962 23.943 1.00 96.81 215 GLU A N 1
ATOM 1706 C CA . GLU A 1 215 ? 1.045 -10.260 23.787 1.00 96.81 215 GLU A CA 1
ATOM 1707 C C . GLU A 1 215 ? 1.459 -10.303 22.311 1.00 96.81 215 GLU A C 1
ATOM 1709 O O . GLU A 1 215 ? 2.517 -9.780 21.952 1.00 96.81 215 GLU A O 1
ATOM 1714 N N . TYR A 1 216 ? 0.625 -10.872 21.432 1.00 96.12 216 TYR A N 1
ATOM 1715 C CA . TYR A 1 216 ? 0.867 -10.845 19.988 1.00 96.12 216 TYR A CA 1
ATOM 1716 C C . TYR A 1 216 ? 0.965 -9.405 19.460 1.00 96.12 216 TYR A C 1
ATOM 1718 O O . TYR A 1 216 ? 1.972 -9.035 18.844 1.00 96.12 216 TYR A O 1
ATOM 1726 N N . CYS A 1 217 ? -0.051 -8.579 19.730 1.00 96.88 217 CYS A N 1
ATOM 1727 C CA . CYS A 1 217 ? -0.097 -7.194 19.261 1.00 96.88 217 CYS A CA 1
ATOM 1728 C C . CYS A 1 217 ? 1.038 -6.352 19.860 1.00 96.88 217 CYS A C 1
ATOM 1730 O O . CYS A 1 217 ? 1.727 -5.634 19.134 1.00 96.88 217 CYS A O 1
ATOM 1732 N N . TYR A 1 218 ? 1.280 -6.481 21.165 1.00 96.75 218 TYR A N 1
ATOM 1733 C CA . TYR A 1 218 ? 2.310 -5.742 21.889 1.00 96.75 218 TYR A CA 1
ATOM 1734 C C . TYR A 1 218 ? 3.713 -6.049 21.344 1.00 96.75 218 TYR A C 1
ATOM 1736 O O . TYR A 1 218 ? 4.491 -5.143 21.042 1.00 96.75 218 TYR A O 1
ATOM 1744 N N . ASN A 1 219 ? 4.019 -7.330 21.108 1.00 95.56 219 ASN A N 1
ATOM 1745 C CA . ASN A 1 219 ? 5.294 -7.743 20.520 1.00 95.56 219 ASN A CA 1
ATOM 1746 C C . ASN A 1 219 ? 5.517 -7.180 19.111 1.00 95.56 219 ASN A C 1
ATOM 1748 O O . ASN A 1 219 ? 6.664 -6.925 18.733 1.00 95.56 219 ASN A O 1
ATOM 1752 N N . TYR A 1 220 ? 4.452 -7.005 18.322 1.00 94.94 220 TYR A N 1
ATOM 1753 C CA . TYR A 1 220 ? 4.560 -6.371 17.013 1.00 94.94 220 TYR A CA 1
ATOM 1754 C C . TYR A 1 220 ? 4.871 -4.879 17.147 1.00 94.94 220 TYR A C 1
ATOM 1756 O O . TYR A 1 220 ? 5.854 -4.412 16.568 1.00 94.94 220 TYR A O 1
ATOM 1764 N N . ILE A 1 221 ? 4.063 -4.131 17.911 1.00 95.44 221 ILE A N 1
ATOM 1765 C CA . ILE A 1 221 ? 4.204 -2.668 17.986 1.00 95.44 221 ILE A CA 1
ATOM 1766 C C . ILE A 1 221 ? 5.557 -2.253 18.572 1.00 95.44 221 ILE A C 1
ATOM 1768 O O . ILE A 1 221 ? 6.116 -1.253 18.136 1.00 95.44 221 ILE A O 1
ATOM 1772 N N . CYS A 1 222 ? 6.130 -3.051 19.481 1.00 94.56 222 CYS A N 1
ATOM 1773 C CA . CYS A 1 222 ? 7.471 -2.823 20.025 1.00 94.56 222 CYS A CA 1
ATOM 1774 C C . CYS A 1 222 ? 8.589 -3.004 18.987 1.00 94.56 222 CYS A C 1
ATOM 1776 O O . CYS A 1 222 ? 9.645 -2.392 19.110 1.00 94.56 222 CYS A O 1
ATOM 1778 N N . LYS A 1 223 ? 8.396 -3.858 17.973 1.00 92.81 223 LYS A N 1
ATOM 1779 C CA . LYS A 1 223 ? 9.383 -4.073 16.899 1.00 92.81 223 LYS A CA 1
ATOM 1780 C C . LYS A 1 223 ? 9.238 -3.061 15.764 1.00 92.81 223 LYS A C 1
ATOM 1782 O O . LYS A 1 223 ? 10.235 -2.701 15.145 1.00 92.81 223 LYS A O 1
ATOM 1787 N N . ALA A 1 224 ? 8.007 -2.652 15.474 1.00 90.12 224 ALA A N 1
ATOM 1788 C CA . ALA A 1 224 ? 7.651 -1.746 14.388 1.00 90.12 224 ALA A CA 1
ATOM 1789 C C . ALA A 1 224 ? 7.186 -0.387 14.938 1.00 90.12 224 ALA A C 1
ATOM 1791 O O . ALA A 1 224 ? 6.078 0.075 14.654 1.00 90.12 224 ALA A O 1
ATOM 1792 N N . ASP A 1 225 ? 8.035 0.234 15.755 1.00 92.00 225 ASP A N 1
ATOM 1793 C CA . ASP A 1 225 ? 7.778 1.545 16.344 1.00 92.00 225 ASP A CA 1
ATOM 1794 C C . ASP A 1 225 ? 7.972 2.691 15.323 1.00 92.00 225 ASP A C 1
ATOM 1796 O O . ASP A 1 225 ? 8.336 2.499 14.154 1.00 92.00 225 ASP A O 1
ATOM 1800 N N . VAL A 1 226 ? 7.708 3.926 15.757 1.00 94.44 226 VAL A N 1
ATOM 1801 C CA . VAL A 1 226 ? 7.880 5.117 14.904 1.00 94.44 226 VAL A CA 1
ATOM 1802 C C . VAL A 1 226 ? 9.337 5.321 14.457 1.00 94.44 226 VAL A C 1
ATOM 1804 O O . VAL A 1 226 ? 9.586 5.849 13.368 1.00 94.44 226 VAL A O 1
ATOM 1807 N N . HIS A 1 227 ? 10.311 4.885 15.261 1.00 93.38 227 HIS A N 1
ATOM 1808 C CA . HIS A 1 227 ? 11.729 5.010 14.938 1.00 93.38 227 HIS A CA 1
ATOM 1809 C C . HIS A 1 227 ? 12.142 4.028 13.843 1.00 93.38 227 HIS A C 1
ATOM 1811 O O . HIS A 1 227 ? 12.841 4.428 12.911 1.00 93.38 227 HIS A O 1
ATOM 1817 N N . HIS A 1 228 ? 11.670 2.784 13.907 1.00 92.75 228 HIS A N 1
ATOM 1818 C CA . HIS A 1 228 ? 11.863 1.767 12.885 1.00 92.75 228 HIS A CA 1
ATOM 1819 C C . HIS A 1 228 ? 11.298 2.229 11.540 1.00 92.75 228 HIS A C 1
ATOM 1821 O O . HIS A 1 228 ? 12.011 2.200 10.536 1.00 92.75 228 HIS A O 1
ATOM 1827 N N . TRP A 1 229 ? 10.063 2.746 11.533 1.00 94.62 229 TRP A N 1
ATOM 1828 C CA . TRP A 1 229 ? 9.438 3.317 10.337 1.00 94.62 229 TRP A CA 1
ATOM 1829 C C . TRP A 1 229 ? 10.295 4.426 9.705 1.00 94.62 229 TRP A C 1
ATOM 1831 O O . TRP A 1 229 ? 10.587 4.388 8.508 1.00 94.62 229 TRP A O 1
ATOM 1841 N N . ALA A 1 230 ? 10.742 5.396 10.510 1.00 95.00 230 ALA A N 1
ATOM 1842 C CA . ALA A 1 230 ? 11.552 6.511 10.025 1.00 95.00 230 ALA A CA 1
ATOM 1843 C C . ALA A 1 230 ? 12.917 6.046 9.491 1.00 95.00 230 ALA A C 1
ATOM 1845 O O . ALA A 1 230 ? 13.373 6.521 8.449 1.00 95.00 230 ALA A O 1
ATOM 1846 N N . GLN A 1 231 ? 13.570 5.111 10.187 1.00 95.38 231 GLN A N 1
ATOM 1847 C CA . GLN A 1 231 ? 14.861 4.561 9.777 1.00 95.38 231 GLN A CA 1
ATOM 1848 C C . GLN A 1 231 ? 14.758 3.779 8.468 1.00 95.38 231 GLN A C 1
ATOM 1850 O O . GLN A 1 231 ? 15.600 3.970 7.588 1.00 95.38 231 GLN A O 1
ATOM 1855 N N . ASP A 1 232 ? 13.741 2.929 8.319 1.00 94.12 232 ASP A N 1
ATOM 1856 C CA . ASP A 1 232 ? 13.561 2.131 7.108 1.00 94.12 232 ASP A CA 1
ATOM 1857 C C . ASP A 1 232 ? 13.219 3.019 5.905 1.00 94.12 232 ASP A C 1
ATOM 1859 O O . ASP A 1 232 ? 13.891 2.941 4.875 1.00 94.12 232 ASP A O 1
ATOM 1863 N N . PHE A 1 233 ? 12.295 3.975 6.066 1.00 95.56 233 PHE A N 1
ATOM 1864 C CA . PHE A 1 233 ? 11.987 4.948 5.016 1.00 95.56 233 PHE A CA 1
ATOM 1865 C C . PHE A 1 233 ? 13.236 5.719 4.566 1.00 95.56 233 PHE A C 1
ATOM 1867 O O . PHE A 1 233 ? 13.535 5.797 3.372 1.00 95.56 233 PHE A O 1
ATOM 1874 N N . MET A 1 234 ? 14.015 6.254 5.514 1.00 96.31 234 MET A N 1
ATOM 1875 C CA . MET A 1 234 ? 15.237 7.001 5.199 1.00 96.31 234 MET A CA 1
ATOM 1876 C C . MET A 1 234 ? 16.292 6.125 4.522 1.00 96.31 234 MET A C 1
ATOM 1878 O O . MET A 1 234 ? 16.948 6.568 3.577 1.00 96.31 234 MET A O 1
ATOM 1882 N N . LYS A 1 235 ? 16.447 4.874 4.962 1.00 95.31 235 LYS A N 1
ATOM 1883 C CA . LYS A 1 235 ? 17.361 3.909 4.345 1.00 95.31 235 LYS A CA 1
ATOM 1884 C C . LYS A 1 235 ? 16.989 3.650 2.885 1.00 95.31 235 LYS A C 1
ATOM 1886 O O . LYS A 1 235 ? 17.872 3.692 2.024 1.00 95.31 235 LYS A O 1
ATOM 1891 N N . GLN A 1 236 ? 15.710 3.416 2.595 1.00 93.69 236 GLN A N 1
ATOM 1892 C CA . GLN A 1 236 ? 15.244 3.168 1.229 1.00 93.69 236 GLN A CA 1
ATOM 1893 C C . GLN A 1 236 ? 15.314 4.424 0.362 1.00 93.69 236 GLN A C 1
ATOM 1895 O O . GLN A 1 236 ? 15.715 4.335 -0.795 1.00 93.69 236 GLN A O 1
ATOM 1900 N N . LEU A 1 237 ? 15.035 5.603 0.924 1.00 93.31 237 LEU A N 1
ATOM 1901 C CA . LEU A 1 237 ? 15.193 6.878 0.228 1.00 93.31 237 LEU A CA 1
ATOM 1902 C C . LEU A 1 237 ? 16.652 7.128 -0.184 1.00 93.31 237 LEU A C 1
ATOM 1904 O O . LEU A 1 237 ? 16.922 7.503 -1.324 1.00 93.31 237 LEU A O 1
ATOM 1908 N N . ILE A 1 238 ? 17.607 6.882 0.718 1.00 92.94 238 ILE A N 1
ATOM 1909 C CA . ILE A 1 238 ? 19.041 7.006 0.415 1.00 92.94 238 ILE A CA 1
ATOM 1910 C C . ILE A 1 238 ? 19.450 6.001 -0.666 1.00 92.94 238 ILE A C 1
ATOM 1912 O O . ILE A 1 238 ? 20.205 6.354 -1.572 1.00 92.94 238 ILE A O 1
ATOM 1916 N N . LYS A 1 239 ? 18.951 4.762 -0.593 1.00 89.56 239 LYS A N 1
ATOM 1917 C CA . LYS A 1 239 ? 19.215 3.731 -1.604 1.00 89.56 239 LYS A CA 1
ATOM 1918 C C . LYS A 1 239 ? 18.674 4.148 -2.977 1.00 89.56 239 LYS A C 1
ATOM 1920 O O . LYS A 1 239 ? 19.430 4.143 -3.942 1.00 89.56 239 LYS A O 1
ATOM 1925 N N . ALA A 1 240 ? 17.424 4.603 -3.036 1.00 87.00 240 ALA A N 1
ATOM 1926 C CA . ALA A 1 240 ? 16.781 5.091 -4.254 1.00 87.00 240 ALA A CA 1
ATOM 1927 C C . ALA A 1 240 ? 17.509 6.296 -4.865 1.00 87.00 240 ALA A C 1
ATOM 1929 O O . ALA A 1 240 ? 17.628 6.396 -6.080 1.00 87.00 240 ALA A O 1
ATOM 1930 N N . SER A 1 241 ? 18.015 7.204 -4.027 1.00 84.75 241 SER A N 1
ATOM 1931 C CA . SER A 1 241 ? 18.795 8.361 -4.474 1.00 84.75 241 SER A CA 1
ATOM 1932 C C . SER A 1 241 ? 20.120 7.946 -5.134 1.00 84.75 241 SER A C 1
ATOM 1934 O O . SER A 1 241 ? 20.496 8.500 -6.169 1.00 84.75 241 SER A O 1
ATOM 1936 N N . LYS A 1 242 ? 20.803 6.930 -4.583 1.00 83.38 242 LYS A N 1
ATOM 1937 C CA . LYS A 1 242 ? 22.030 6.366 -5.174 1.00 83.38 242 LYS A CA 1
ATOM 1938 C C . LYS A 1 242 ? 21.757 5.676 -6.510 1.00 83.38 242 LYS A C 1
ATOM 1940 O O . LYS A 1 242 ? 22.386 6.038 -7.497 1.00 83.38 242 LYS A O 1
ATOM 1945 N N . GLU A 1 243 ? 20.774 4.776 -6.547 1.00 76.75 243 GLU A N 1
ATOM 1946 C CA . GLU A 1 243 ? 20.324 4.088 -7.770 1.00 76.75 243 GLU A CA 1
ATOM 1947 C C . GLU A 1 243 ? 19.930 5.105 -8.856 1.00 76.75 243 GLU A C 1
ATOM 1949 O O . GLU A 1 243 ? 20.410 5.049 -9.983 1.00 76.75 243 GLU A O 1
ATOM 1954 N N . SER A 1 244 ? 19.145 6.127 -8.495 1.00 70.75 244 SER A N 1
ATOM 1955 C CA . SER A 1 244 ? 18.750 7.186 -9.428 1.00 70.75 244 SER A CA 1
ATOM 1956 C C . SER A 1 244 ? 19.928 8.007 -9.956 1.00 70.75 244 SER A C 1
ATOM 1958 O O . SER A 1 244 ? 19.814 8.561 -11.048 1.00 70.75 244 SER A O 1
ATOM 1960 N N . SER A 1 245 ? 21.009 8.154 -9.188 1.00 64.06 245 SER A N 1
ATOM 1961 C CA . SER A 1 245 ? 22.200 8.901 -9.612 1.00 64.06 245 SER A CA 1
ATOM 1962 C C . SER A 1 245 ? 23.069 8.083 -10.572 1.00 64.06 245 SER A C 1
ATOM 1964 O O . SER A 1 245 ? 23.659 8.652 -11.485 1.00 64.06 245 SER A O 1
ATOM 1966 N N . GLU A 1 246 ? 23.120 6.760 -10.392 1.00 63.53 246 GLU A N 1
ATOM 1967 C CA . GLU A 1 246 ? 23.795 5.818 -11.297 1.00 63.53 246 GLU A CA 1
ATOM 1968 C C . GLU A 1 246 ? 23.018 5.632 -12.613 1.00 63.53 246 GLU A C 1
ATOM 1970 O O . GLU A 1 246 ? 23.618 5.502 -13.677 1.00 63.53 246 GLU A O 1
ATOM 1975 N N . GLU A 1 247 ? 21.685 5.703 -12.565 1.00 57.22 247 GLU A N 1
ATOM 1976 C CA . GLU A 1 247 ? 20.791 5.582 -13.725 1.00 57.22 247 GLU A CA 1
ATOM 1977 C C . GLU A 1 247 ? 20.376 6.928 -14.354 1.00 57.22 247 GLU A C 1
ATOM 1979 O O . GLU A 1 247 ? 19.423 6.979 -15.147 1.00 57.22 247 GLU A O 1
ATOM 1984 N N . TYR A 1 248 ? 21.033 8.041 -14.001 1.00 51.44 248 TYR A N 1
ATOM 1985 C CA . TYR A 1 248 ? 20.647 9.377 -14.467 1.00 51.44 248 TYR A CA 1
ATOM 1986 C C . TYR A 1 248 ? 20.916 9.534 -15.973 1.00 51.44 248 TYR A C 1
ATOM 1988 O O . TYR A 1 248 ? 21.963 10.013 -16.408 1.00 51.44 248 TYR A O 1
ATOM 1996 N N . ARG A 1 249 ? 19.936 9.125 -16.784 1.00 62.00 249 ARG A N 1
ATOM 1997 C CA . ARG A 1 249 ? 19.937 9.268 -18.244 1.00 62.00 249 ARG A CA 1
ATOM 1998 C C . ARG A 1 249 ? 19.924 10.753 -18.587 1.00 62.00 249 ARG A C 1
ATOM 2000 O O . ARG A 1 249 ? 18.945 11.453 -18.310 1.00 62.00 249 ARG A O 1
ATOM 2007 N N . GLN A 1 250 ? 21.020 11.237 -19.155 1.00 63.97 250 GLN A N 1
ATOM 2008 C CA . GLN A 1 250 ? 21.109 12.611 -19.634 1.00 63.97 250 GLN A CA 1
ATOM 2009 C C . GLN A 1 250 ? 20.327 12.749 -20.944 1.00 63.97 250 GLN A C 1
ATOM 2011 O O . GLN A 1 250 ? 20.030 11.767 -21.624 1.00 63.97 250 GLN A O 1
ATOM 2016 N N . VAL A 1 251 ? 19.940 13.978 -21.288 1.00 64.31 251 VAL A N 1
ATOM 2017 C CA . VAL A 1 251 ? 19.548 14.255 -22.672 1.00 64.31 251 VAL A CA 1
ATOM 2018 C C . VAL A 1 251 ? 20.831 14.144 -23.500 1.00 64.31 251 VAL A C 1
ATOM 2020 O O . VAL A 1 251 ? 21.780 14.861 -23.169 1.00 64.31 251 VAL A O 1
ATOM 2023 N N . PRO A 1 252 ? 20.886 13.268 -24.520 1.00 68.50 252 PRO A N 1
ATOM 2024 C CA . PRO A 1 252 ? 22.072 13.121 -25.356 1.00 68.50 252 PRO A CA 1
ATOM 2025 C C . PRO A 1 252 ? 22.501 14.458 -25.963 1.00 68.50 252 PRO A C 1
ATOM 2027 O O . PRO A 1 252 ? 21.677 15.367 -26.132 1.00 68.50 252 PRO A O 1
ATOM 2030 N N . ALA A 1 253 ? 23.777 14.585 -26.334 1.00 77.62 253 ALA A N 1
ATOM 2031 C CA . ALA A 1 253 ? 24.264 15.801 -26.975 1.00 77.62 253 ALA A CA 1
ATOM 2032 C C . ALA A 1 253 ? 23.474 16.054 -28.272 1.00 77.62 253 ALA A C 1
ATOM 2034 O O . ALA A 1 253 ? 23.479 15.234 -29.195 1.00 77.62 253 ALA A O 1
ATOM 2035 N N . ILE A 1 254 ? 22.754 17.181 -28.331 1.00 76.94 254 ILE A N 1
ATOM 2036 C CA . ILE A 1 254 ? 21.904 17.499 -29.480 1.00 76.94 254 ILE A CA 1
ATOM 2037 C C . ILE A 1 254 ? 22.798 17.906 -30.650 1.00 76.94 254 ILE A C 1
ATOM 2039 O O . ILE A 1 254 ? 23.410 18.971 -30.624 1.00 76.94 254 ILE A O 1
ATOM 2043 N N . LEU A 1 255 ? 22.814 17.085 -31.696 1.00 76.69 255 LEU A N 1
ATOM 2044 C CA . LEU A 1 255 ? 23.477 17.394 -32.953 1.00 76.69 255 LEU A CA 1
ATOM 2045 C C . LEU A 1 255 ? 22.623 18.396 -33.728 1.00 76.69 255 LEU A C 1
ATOM 2047 O O . LEU A 1 255 ? 21.472 18.118 -34.083 1.00 76.69 255 LEU A O 1
ATOM 2051 N N . SER A 1 256 ? 23.175 19.584 -33.974 1.00 66.56 256 SER A N 1
ATOM 2052 C CA . SER A 1 256 ? 22.489 20.633 -34.725 1.00 66.56 256 SER A CA 1
ATOM 2053 C C . SER A 1 256 ? 23.058 20.789 -36.135 1.00 66.56 256 SER A C 1
ATOM 2055 O O . SER A 1 256 ? 24.267 20.751 -36.348 1.00 66.56 256 SER A O 1
ATOM 2057 N N . TYR A 1 257 ? 22.163 20.979 -37.106 1.00 63.53 257 TYR A N 1
ATOM 2058 C CA . TYR A 1 257 ? 22.507 21.328 -38.481 1.00 63.53 257 TYR A CA 1
ATOM 2059 C C . TYR A 1 257 ? 22.025 22.756 -38.743 1.00 63.53 257 TYR A C 1
ATOM 2061 O O . TYR A 1 257 ? 20.819 23.003 -38.803 1.00 63.53 257 TYR A O 1
ATOM 2069 N N . LYS A 1 258 ? 22.948 23.715 -38.859 1.00 52.84 258 LYS A N 1
ATOM 2070 C CA . LYS A 1 258 ? 22.637 25.104 -39.224 1.00 52.84 258 LYS A CA 1
ATOM 2071 C C . LYS A 1 258 ? 23.308 25.421 -40.562 1.00 52.84 258 LYS A C 1
ATOM 2073 O O . LYS A 1 258 ? 24.498 25.672 -40.589 1.00 52.84 258 LYS A O 1
ATOM 2078 N N . ASN A 1 259 ? 22.526 25.401 -41.644 1.00 44.44 259 ASN A N 1
ATOM 2079 C CA . ASN A 1 259 ? 22.843 25.892 -42.996 1.00 44.44 259 ASN A CA 1
ATOM 2080 C C . ASN A 1 259 ? 24.266 25.610 -43.538 1.00 44.44 259 ASN A C 1
ATOM 2082 O O . ASN A 1 259 ? 25.188 26.371 -43.273 1.00 44.44 259 ASN A O 1
ATOM 2086 N N . THR A 1 260 ? 24.387 24.576 -44.382 1.00 48.66 260 THR A N 1
ATOM 2087 C CA . THR A 1 260 ? 25.273 24.389 -45.566 1.00 48.66 260 THR A CA 1
ATOM 2088 C C . THR A 1 260 ? 26.766 24.777 -45.560 1.00 48.66 260 THR A C 1
ATOM 2090 O O . THR A 1 260 ? 27.432 24.517 -46.557 1.00 48.66 260 THR A O 1
ATOM 2093 N N . SER A 1 261 ? 27.352 25.329 -44.497 1.00 49.75 261 SER A N 1
ATOM 2094 C CA . SER A 1 261 ? 28.793 25.642 -44.464 1.00 49.75 261 SER A CA 1
ATOM 2095 C C . SER A 1 261 ? 29.483 25.458 -43.109 1.00 49.75 261 SER A C 1
ATOM 2097 O O . SER A 1 261 ? 30.709 25.442 -43.077 1.00 49.75 261 SER A O 1
ATOM 2099 N N . GLU A 1 262 ? 28.749 25.247 -42.010 1.00 55.41 262 GLU A N 1
ATOM 2100 C CA . GLU A 1 262 ? 29.334 24.956 -40.692 1.00 55.41 262 GLU A CA 1
ATOM 2101 C C . GLU A 1 262 ? 28.588 23.801 -40.013 1.00 55.41 262 GLU A C 1
ATOM 2103 O O . GLU A 1 262 ? 27.483 23.949 -39.492 1.00 55.41 262 GLU A O 1
ATOM 2108 N N . TYR A 1 263 ? 29.194 22.615 -40.042 1.00 61.06 263 TYR A N 1
ATOM 2109 C CA . TYR A 1 263 ? 28.752 21.483 -39.232 1.00 61.06 263 TYR A CA 1
ATOM 2110 C C . TYR A 1 263 ? 29.158 21.711 -37.765 1.00 61.06 263 TYR A C 1
ATOM 2112 O O . TYR A 1 263 ? 30.258 22.198 -37.498 1.00 61.06 263 TYR A O 1
ATOM 2120 N N . ASP A 1 264 ? 28.300 21.307 -36.824 1.00 68.38 264 ASP A N 1
ATOM 2121 C CA . ASP A 1 264 ? 28.649 21.176 -35.402 1.00 68.38 264 ASP A CA 1
ATOM 2122 C C . ASP A 1 264 ? 29.940 20.347 -35.250 1.00 68.38 264 ASP A C 1
ATOM 2124 O O . ASP A 1 264 ? 30.146 19.385 -35.993 1.00 68.38 264 ASP A O 1
ATOM 2128 N N . GLU A 1 265 ? 30.810 20.693 -34.300 1.00 70.12 265 GLU A N 1
ATOM 2129 C CA . GLU A 1 265 ? 32.075 19.984 -34.063 1.00 70.12 265 GLU A CA 1
ATOM 2130 C C . GLU A 1 265 ? 31.858 18.477 -33.837 1.00 70.12 265 GLU A C 1
ATOM 2132 O O . GLU A 1 265 ? 32.628 17.647 -34.329 1.00 70.12 265 GLU A O 1
ATOM 2137 N N . ASN A 1 266 ? 30.756 18.100 -33.179 1.00 72.44 266 ASN A N 1
ATOM 2138 C CA . ASN A 1 266 ? 30.388 16.699 -32.983 1.00 72.44 266 ASN A CA 1
ATOM 2139 C C . ASN A 1 266 ? 29.970 16.025 -34.293 1.00 72.44 266 ASN A C 1
ATOM 2141 O O . ASN A 1 266 ? 30.361 14.887 -34.553 1.00 72.44 266 ASN A O 1
ATOM 2145 N N . VAL A 1 267 ? 29.230 16.736 -35.150 1.00 72.06 267 VAL A N 1
ATOM 2146 C CA . VAL A 1 267 ? 28.846 16.242 -36.479 1.00 72.06 267 VAL A CA 1
ATOM 2147 C C . VAL A 1 267 ? 30.078 16.101 -37.375 1.00 72.06 267 VAL A C 1
ATOM 2149 O O . VAL A 1 267 ? 30.238 15.069 -38.020 1.00 72.06 267 VAL A O 1
ATOM 2152 N N . GLN A 1 268 ? 31.006 17.064 -37.356 1.00 72.06 268 GLN A N 1
ATOM 2153 C CA . GLN A 1 268 ? 32.294 16.946 -38.050 1.00 72.06 268 GLN A CA 1
ATOM 2154 C C . GLN A 1 268 ? 33.089 15.739 -37.565 1.00 72.06 268 GLN A C 1
ATOM 2156 O O . GLN A 1 268 ? 33.663 15.002 -38.361 1.00 72.06 268 GLN A O 1
ATOM 2161 N N . ARG A 1 269 ? 33.131 15.509 -36.250 1.00 73.12 269 ARG A N 1
ATOM 2162 C CA . ARG A 1 269 ? 33.825 14.360 -35.664 1.00 73.12 269 ARG A CA 1
ATOM 2163 C C . ARG A 1 269 ? 33.213 13.032 -36.114 1.00 73.12 269 ARG A C 1
ATOM 2165 O O . ARG A 1 269 ? 33.966 12.104 -36.421 1.00 73.12 269 ARG A O 1
ATOM 2172 N N . LEU A 1 270 ? 31.885 12.945 -36.172 1.00 75.06 270 LEU A N 1
ATOM 2173 C CA . LEU A 1 270 ? 31.147 11.798 -36.709 1.00 75.06 270 LEU A CA 1
ATOM 2174 C C . LEU A 1 270 ? 31.487 11.575 -38.189 1.00 75.06 270 LEU A C 1
ATOM 2176 O O . LEU A 1 270 ? 31.983 10.507 -38.544 1.00 75.06 270 LEU A O 1
ATOM 2180 N N . ILE A 1 271 ? 31.328 12.602 -39.028 1.00 74.56 271 ILE A N 1
ATOM 2181 C CA . ILE A 1 271 ? 31.602 12.546 -40.474 1.00 74.56 271 ILE A CA 1
ATOM 2182 C C . ILE A 1 271 ? 33.062 12.166 -40.755 1.00 74.56 271 ILE A C 1
ATOM 2184 O O . ILE A 1 271 ? 33.325 11.277 -41.565 1.00 74.56 271 ILE A O 1
ATOM 2188 N N . ASN A 1 272 ? 34.022 12.783 -40.062 1.00 72.50 272 ASN A N 1
ATOM 2189 C CA . ASN A 1 272 ? 35.443 12.462 -40.202 1.00 72.50 272 ASN A CA 1
ATOM 2190 C C . ASN A 1 272 ? 35.738 11.024 -39.772 1.00 72.50 272 ASN A C 1
ATOM 2192 O O . ASN A 1 272 ? 36.546 10.345 -40.397 1.00 72.50 272 ASN A O 1
ATOM 2196 N N . THR A 1 273 ? 35.075 10.533 -38.724 1.00 73.06 273 THR A N 1
ATOM 2197 C CA . THR A 1 273 ? 35.239 9.142 -38.297 1.00 73.06 273 THR A CA 1
ATOM 2198 C C . THR A 1 273 ? 34.737 8.170 -39.356 1.00 73.06 273 THR A C 1
ATOM 2200 O O . THR A 1 273 ? 35.440 7.210 -39.665 1.00 73.06 273 THR A O 1
ATOM 2203 N N . VAL A 1 274 ? 33.560 8.425 -39.930 1.00 72.31 274 VAL A N 1
ATOM 2204 C CA . VAL A 1 274 ? 33.005 7.608 -41.019 1.00 72.31 274 VAL A CA 1
ATOM 2205 C C . VAL A 1 274 ? 33.915 7.656 -42.242 1.00 72.31 274 VAL A C 1
ATOM 2207 O O . VAL A 1 274 ? 34.221 6.622 -42.821 1.00 72.31 274 VAL A O 1
ATOM 2210 N N . SER A 1 275 ? 34.410 8.840 -42.598 1.00 70.88 275 SER A N 1
ATOM 2211 C CA . SER A 1 275 ? 35.220 9.029 -43.806 1.00 70.88 275 SER A CA 1
ATOM 2212 C C . SER A 1 275 ? 36.614 8.401 -43.713 1.00 70.88 275 SER A C 1
ATOM 2214 O O . SER A 1 275 ? 37.180 8.012 -44.729 1.00 70.88 275 SER A O 1
ATOM 2216 N N . LEU A 1 276 ? 37.183 8.309 -42.507 1.00 73.06 276 LEU A N 1
ATOM 2217 C CA . LEU A 1 276 ? 38.489 7.684 -42.255 1.00 73.06 276 LEU A CA 1
ATOM 2218 C C . LEU A 1 276 ? 38.393 6.175 -41.978 1.00 73.06 276 LEU A C 1
ATOM 2220 O O . LEU A 1 276 ? 39.418 5.512 -41.823 1.00 73.06 276 LEU A O 1
ATOM 2224 N N . SER A 1 277 ? 37.178 5.638 -41.877 1.00 74.31 277 SER A N 1
ATOM 2225 C CA . SER A 1 277 ? 36.931 4.237 -41.554 1.00 74.31 277 SER A CA 1
ATOM 2226 C C . SER A 1 277 ? 37.063 3.340 -42.782 1.00 74.31 277 SER A C 1
ATOM 2228 O O . SER A 1 277 ? 36.599 3.679 -43.868 1.00 74.31 277 SER A O 1
ATOM 2230 N N . ARG A 1 278 ? 37.666 2.158 -42.603 1.00 76.56 278 ARG A N 1
ATOM 2231 C CA . ARG A 1 278 ? 37.821 1.162 -43.675 1.00 76.56 278 ARG A CA 1
ATOM 2232 C C . ARG A 1 278 ? 36.483 0.524 -44.042 1.00 76.56 278 ARG A C 1
ATOM 2234 O O . ARG A 1 278 ? 36.224 0.306 -45.222 1.00 76.56 278 ARG A O 1
ATOM 2241 N N . LYS A 1 279 ? 35.659 0.236 -43.034 1.00 83.94 279 LYS A N 1
ATOM 2242 C CA . LYS A 1 279 ? 34.299 -0.277 -43.190 1.00 83.94 279 LYS A CA 1
ATOM 2243 C C . LYS A 1 279 ? 33.417 0.272 -42.070 1.00 83.94 279 LYS A C 1
ATOM 2245 O O . LYS A 1 279 ? 33.856 0.357 -40.923 1.00 83.94 279 LYS A O 1
ATOM 2250 N N . VAL A 1 280 ? 32.199 0.674 -42.403 1.00 86.56 280 VAL A N 1
ATOM 2251 C CA . VAL A 1 280 ? 31.252 1.323 -41.496 1.00 86.56 280 VAL A CA 1
ATOM 2252 C C . VAL A 1 280 ? 29.942 0.561 -41.531 1.00 86.56 280 VAL A C 1
ATOM 2254 O O . VAL A 1 280 ? 29.347 0.387 -42.593 1.00 86.56 280 VAL A O 1
ATOM 2257 N N . LEU A 1 281 ? 29.493 0.115 -40.365 1.00 88.62 281 LEU A N 1
ATOM 2258 C CA . LEU A 1 281 ? 28.192 -0.518 -40.201 1.00 88.62 281 LEU A CA 1
ATOM 2259 C C . LEU A 1 281 ? 27.181 0.554 -39.807 1.00 88.62 281 LEU A C 1
ATOM 2261 O O . LEU A 1 281 ? 27.389 1.248 -38.813 1.00 88.62 281 LEU A O 1
ATOM 2265 N N . ILE A 1 282 ? 26.101 0.702 -40.567 1.00 88.50 282 ILE A N 1
ATOM 2266 C CA . ILE A 1 282 ? 25.027 1.644 -40.247 1.00 88.50 282 ILE A CA 1
ATOM 2267 C C . ILE A 1 282 ? 23.746 0.846 -40.027 1.00 88.50 282 ILE A C 1
ATOM 2269 O O . ILE A 1 282 ? 23.220 0.251 -40.963 1.00 88.50 282 ILE A O 1
ATOM 2273 N N . LEU A 1 283 ? 23.248 0.843 -38.792 1.00 89.75 283 LEU A N 1
ATOM 2274 C CA . LEU A 1 283 ? 21.957 0.274 -38.427 1.00 89.75 283 LEU A CA 1
ATOM 2275 C C . LEU A 1 283 ? 20.929 1.385 -38.279 1.00 89.75 283 LEU A C 1
ATOM 2277 O O . LEU A 1 283 ? 21.184 2.402 -37.633 1.00 89.75 283 LEU A O 1
ATOM 2281 N N . VAL A 1 284 ? 19.766 1.177 -38.878 1.00 86.88 284 VAL A N 1
ATOM 2282 C CA . VAL A 1 284 ? 18.733 2.198 -38.991 1.00 86.88 284 VAL A CA 1
ATOM 2283 C C . VAL A 1 284 ? 17.381 1.619 -38.591 1.00 86.88 284 VAL A C 1
ATOM 2285 O O . VAL A 1 284 ? 16.862 0.740 -39.269 1.00 86.88 284 VAL A O 1
ATOM 2288 N N . ASP A 1 285 ? 16.797 2.123 -37.508 1.00 85.56 285 ASP A N 1
ATOM 2289 C CA . ASP A 1 285 ? 15.459 1.742 -37.047 1.00 85.56 285 ASP A CA 1
ATOM 2290 C C . ASP A 1 285 ? 14.365 2.403 -37.896 1.00 85.56 285 ASP A C 1
ATOM 2292 O O . ASP A 1 285 ? 14.302 3.633 -38.009 1.00 85.56 285 ASP A O 1
ATOM 2296 N N . GLU A 1 286 ? 13.475 1.591 -38.465 1.00 75.75 286 GLU A N 1
ATOM 2297 C CA . GLU A 1 286 ? 12.370 2.052 -39.314 1.00 75.75 286 GLU A CA 1
ATOM 2298 C C . GLU A 1 286 ? 11.387 2.953 -38.547 1.00 75.75 286 GLU A C 1
ATOM 2300 O O . GLU A 1 286 ? 10.916 3.963 -39.078 1.00 75.75 286 GLU A O 1
ATOM 2305 N N . GLU A 1 287 ? 11.098 2.618 -37.284 1.00 65.25 287 GLU A N 1
ATOM 2306 C CA . GLU A 1 287 ? 9.995 3.191 -36.492 1.00 65.25 287 GLU A CA 1
ATOM 2307 C C . GLU A 1 287 ? 10.219 4.642 -36.025 1.00 65.25 287 GLU A C 1
ATOM 2309 O O . GLU A 1 287 ? 9.364 5.226 -35.354 1.00 65.25 287 GLU A O 1
ATOM 2314 N N . GLY A 1 288 ? 11.350 5.255 -36.380 1.00 60.59 288 GLY A N 1
ATOM 2315 C CA . GLY A 1 288 ? 11.642 6.651 -36.063 1.00 60.59 288 GLY A CA 1
ATOM 2316 C C . GLY A 1 288 ? 11.629 7.571 -37.284 1.00 60.59 288 GLY A C 1
ATOM 2317 O O . GLY A 1 288 ? 10.633 8.254 -37.527 1.00 60.59 288 GLY A O 1
ATOM 2318 N N . PRO A 1 289 ? 12.738 7.689 -38.032 1.00 55.81 289 PRO A N 1
ATOM 2319 C CA . PRO A 1 289 ? 12.877 8.747 -39.035 1.00 55.81 289 PRO A CA 1
ATOM 2320 C C . PRO A 1 289 ? 12.203 8.493 -40.388 1.00 55.81 289 PRO A C 1
ATOM 2322 O O . PRO A 1 289 ? 12.104 9.424 -41.186 1.00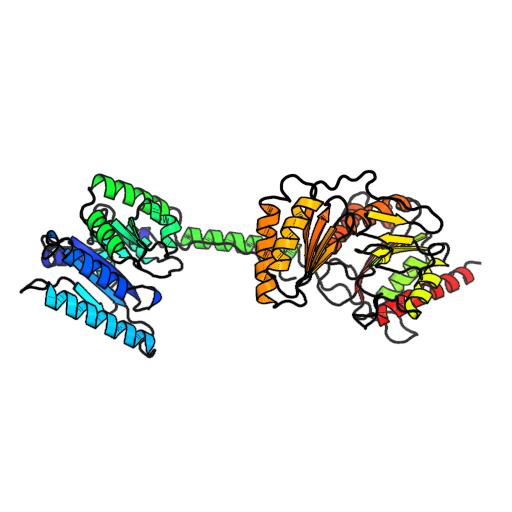 55.81 289 PRO A O 1
ATOM 2325 N N . PHE A 1 290 ? 11.781 7.269 -40.703 1.00 57.47 290 PHE A N 1
ATOM 2326 C CA . PHE A 1 290 ? 11.572 6.861 -42.103 1.00 57.47 290 PHE A CA 1
ATOM 2327 C C . PHE A 1 290 ? 10.107 6.837 -42.539 1.00 57.47 290 PHE A C 1
ATOM 2329 O O . PHE A 1 290 ? 9.831 6.944 -43.732 1.00 57.47 290 PHE A O 1
ATOM 2336 N N . THR A 1 291 ? 9.166 6.817 -41.595 1.00 56.16 291 THR A N 1
ATOM 2337 C CA . THR A 1 291 ? 7.728 6.812 -41.892 1.00 56.16 291 THR A CA 1
ATOM 2338 C C . THR A 1 291 ? 7.205 8.213 -42.232 1.00 56.16 291 THR A C 1
ATOM 2340 O O . THR A 1 291 ? 7.616 9.207 -41.618 1.00 56.16 291 THR A O 1
ATOM 2343 N N . SER A 1 292 ? 6.301 8.316 -43.212 1.00 51.81 292 SER A N 1
ATOM 2344 C CA . SER A 1 292 ? 5.703 9.592 -43.632 1.00 51.81 292 SER A CA 1
ATOM 2345 C C . SER A 1 292 ? 4.929 10.287 -42.491 1.00 51.81 292 SER A C 1
ATOM 2347 O O . SER A 1 292 ? 4.484 9.659 -41.529 1.00 51.81 292 SER A O 1
ATOM 2349 N N . LYS A 1 293 ? 4.716 11.611 -42.597 1.00 47.81 293 LYS A N 1
ATOM 2350 C CA . LYS A 1 293 ? 3.878 12.375 -41.642 1.00 47.81 293 LYS A CA 1
ATOM 2351 C C . LYS A 1 293 ? 2.412 11.914 -41.627 1.00 47.81 293 LYS A C 1
ATOM 2353 O O . LYS A 1 293 ? 1.689 12.239 -40.685 1.00 47.81 293 LYS A O 1
ATOM 2358 N N . ASN A 1 294 ? 1.964 11.189 -42.651 1.00 45.53 294 ASN A N 1
ATOM 2359 C CA . ASN A 1 294 ? 0.617 10.652 -42.717 1.00 45.53 294 ASN A CA 1
ATOM 2360 C C . ASN A 1 294 ? 0.579 9.287 -42.027 1.00 45.53 294 ASN A C 1
ATOM 2362 O O . ASN A 1 294 ? 1.129 8.314 -42.528 1.00 45.53 294 ASN A O 1
ATOM 2366 N N . ARG A 1 295 ? -0.157 9.182 -40.912 1.00 42.44 295 ARG A N 1
ATOM 2367 C CA . ARG A 1 295 ? -0.365 7.910 -40.184 1.00 42.44 295 ARG A CA 1
ATOM 2368 C C . ARG A 1 295 ? -0.955 6.778 -41.041 1.00 42.44 295 ARG A C 1
ATOM 2370 O O . ARG A 1 295 ? -0.919 5.629 -40.615 1.00 42.44 295 ARG A O 1
ATOM 2377 N N . TRP A 1 296 ? -1.523 7.103 -42.200 1.00 38.12 296 TRP A N 1
ATOM 2378 C CA . TRP A 1 296 ? -2.132 6.155 -43.137 1.00 38.12 296 TRP A CA 1
ATOM 2379 C C . TRP A 1 296 ? -1.233 5.787 -44.318 1.00 38.12 296 TRP A C 1
ATOM 2381 O O . TRP A 1 296 ? -1.575 4.870 -45.056 1.00 38.12 296 TRP A O 1
ATOM 2391 N N . ASP A 1 297 ? -0.108 6.481 -44.497 1.00 44.84 297 ASP A N 1
ATOM 2392 C CA . ASP A 1 297 ? 0.772 6.320 -45.648 1.00 44.84 297 ASP A CA 1
ATOM 2393 C C . ASP A 1 297 ? 2.090 5.701 -45.168 1.00 44.84 297 ASP A C 1
ATOM 2395 O O . ASP A 1 297 ? 2.954 6.380 -44.602 1.00 44.84 297 ASP A O 1
ATOM 2399 N N . LYS A 1 298 ? 2.170 4.370 -45.296 1.00 51.72 298 LYS A N 1
ATOM 2400 C CA . LYS A 1 298 ? 3.285 3.523 -44.835 1.00 51.72 298 LYS A CA 1
ATOM 2401 C C . LYS A 1 298 ? 4.505 3.573 -45.770 1.00 51.72 298 LYS A C 1
ATOM 2403 O O . LYS A 1 298 ? 5.449 2.825 -45.557 1.00 51.72 298 LYS A O 1
ATOM 2408 N N . GLN A 1 299 ? 4.492 4.417 -46.801 1.00 58.41 299 GLN A N 1
ATOM 2409 C CA . GLN A 1 299 ? 5.600 4.520 -47.744 1.00 58.41 299 GLN A CA 1
ATOM 2410 C C . GLN A 1 299 ? 6.827 5.190 -47.112 1.00 58.41 299 GLN A C 1
ATOM 2412 O O . GLN A 1 299 ? 6.712 6.145 -46.332 1.00 58.41 299 GLN A O 1
ATOM 2417 N N . ILE A 1 300 ? 8.010 4.690 -47.479 1.00 63.97 300 ILE A N 1
ATOM 2418 C CA . ILE A 1 300 ? 9.281 5.347 -47.175 1.00 63.97 300 ILE A CA 1
ATOM 2419 C C . ILE A 1 300 ? 9.312 6.674 -47.928 1.00 63.97 300 ILE A C 1
ATOM 2421 O O . ILE A 1 300 ? 8.981 6.759 -49.109 1.00 63.97 300 ILE A O 1
ATOM 2425 N N . ASP A 1 301 ? 9.730 7.722 -47.230 1.00 69.75 301 ASP A N 1
ATOM 2426 C CA . ASP A 1 301 ? 9.956 9.034 -47.824 1.00 69.75 301 ASP A CA 1
ATOM 2427 C C . ASP A 1 301 ? 10.966 8.938 -48.984 1.00 69.75 301 ASP A C 1
ATOM 2429 O O . ASP A 1 301 ? 12.102 8.505 -48.783 1.00 69.75 301 ASP A O 1
ATOM 2433 N N . ARG A 1 302 ? 10.564 9.321 -50.203 1.00 72.12 302 ARG A N 1
ATOM 2434 C CA . ARG A 1 302 ? 11.370 9.135 -51.423 1.00 72.12 302 ARG A CA 1
ATOM 2435 C C . ARG A 1 302 ? 12.761 9.764 -51.314 1.00 72.12 302 ARG A C 1
ATOM 2437 O O . ARG A 1 302 ? 13.740 9.152 -51.727 1.00 72.12 302 ARG A O 1
ATOM 2444 N N . GLU A 1 303 ? 12.849 10.954 -50.726 1.00 71.88 303 GLU A N 1
ATOM 2445 C CA . GLU A 1 303 ? 14.115 11.669 -50.518 1.00 71.88 303 GLU A CA 1
ATOM 2446 C C . GLU A 1 303 ? 15.052 10.901 -49.568 1.00 71.88 303 GLU A C 1
ATOM 2448 O O . GLU A 1 303 ? 16.274 10.862 -49.739 1.00 71.88 303 GLU A O 1
ATOM 2453 N N . MET A 1 304 ? 14.469 10.219 -48.583 1.00 73.00 304 MET A N 1
ATOM 2454 C CA . MET A 1 304 ? 15.206 9.382 -47.649 1.00 73.00 304 MET A CA 1
ATOM 2455 C C . MET A 1 304 ? 15.647 8.065 -48.293 1.00 73.00 304 MET A C 1
ATOM 2457 O O . MET A 1 304 ? 16.782 7.653 -48.084 1.00 73.00 304 MET A O 1
ATOM 2461 N N . ALA A 1 305 ? 14.802 7.430 -49.110 1.00 75.44 305 ALA A N 1
ATOM 2462 C CA . ALA A 1 305 ? 15.183 6.236 -49.866 1.00 75.44 305 ALA A CA 1
ATOM 2463 C C . ALA A 1 305 ? 16.367 6.522 -50.806 1.00 75.44 305 ALA A C 1
ATOM 2465 O O . ALA A 1 305 ? 17.343 5.776 -50.809 1.00 75.44 305 ALA A O 1
ATOM 2466 N N . GLU A 1 306 ? 16.330 7.643 -51.535 1.00 78.69 306 GLU A N 1
ATOM 2467 C CA . GLU A 1 306 ? 17.443 8.087 -52.386 1.00 78.69 306 GLU A CA 1
ATOM 2468 C C . GLU A 1 306 ? 18.729 8.320 -51.569 1.00 78.69 306 GLU A C 1
ATOM 2470 O O . GLU A 1 306 ? 19.811 7.909 -51.990 1.00 78.69 306 GLU A O 1
ATOM 2475 N N . THR A 1 307 ? 18.615 8.885 -50.362 1.00 78.69 307 THR A N 1
ATOM 2476 C CA . THR A 1 307 ? 19.751 9.070 -49.442 1.00 78.69 307 THR A CA 1
ATOM 2477 C C . THR A 1 307 ? 20.317 7.734 -48.940 1.00 78.69 307 THR A C 1
ATOM 2479 O O . THR A 1 307 ? 21.533 7.551 -48.906 1.00 78.69 307 THR A O 1
ATOM 2482 N N . LEU A 1 308 ? 19.457 6.777 -48.577 1.00 79.94 308 LEU A N 1
ATOM 2483 C CA . LEU A 1 308 ? 19.872 5.438 -48.144 1.00 79.94 308 LEU A CA 1
ATOM 2484 C C . LEU A 1 308 ? 20.567 4.671 -49.276 1.00 79.94 308 LEU A C 1
ATOM 2486 O O . LEU A 1 308 ? 21.579 4.020 -49.027 1.00 79.94 308 LEU A O 1
ATOM 2490 N N . TYR A 1 309 ? 20.088 4.790 -50.518 1.00 82.56 309 TYR A N 1
ATOM 2491 C CA . TYR A 1 309 ? 20.762 4.197 -51.675 1.00 82.56 309 TYR A CA 1
ATOM 2492 C C . TYR A 1 309 ? 22.109 4.860 -51.965 1.00 82.56 309 TYR A C 1
ATOM 2494 O O . TYR A 1 309 ? 23.081 4.154 -52.216 1.00 82.56 309 TYR A O 1
ATOM 2502 N N . ALA A 1 310 ? 22.208 6.187 -51.854 1.00 82.12 310 ALA A N 1
ATOM 2503 C CA . ALA A 1 310 ? 23.482 6.889 -52.003 1.00 82.12 310 ALA A CA 1
ATOM 2504 C C . ALA A 1 310 ? 24.516 6.461 -50.945 1.00 82.12 310 ALA A C 1
ATOM 2506 O O . ALA A 1 310 ? 25.705 6.389 -51.244 1.00 82.12 310 ALA A O 1
ATOM 2507 N N . LEU A 1 311 ? 24.069 6.155 -49.721 1.00 82.44 311 LEU A N 1
ATOM 2508 C CA . LEU A 1 311 ? 24.913 5.589 -48.666 1.00 82.44 311 LEU A CA 1
ATOM 2509 C C . LEU A 1 311 ? 25.309 4.139 -48.951 1.00 82.44 311 LEU A C 1
ATOM 2511 O O . LEU A 1 311 ? 26.466 3.782 -48.757 1.00 82.44 311 LEU A O 1
ATOM 2515 N N . ALA A 1 312 ? 24.363 3.317 -49.406 1.00 82.38 312 ALA A N 1
ATOM 2516 C CA . ALA A 1 312 ? 24.600 1.913 -49.732 1.00 82.38 312 ALA A CA 1
ATOM 2517 C C . ALA A 1 312 ? 25.538 1.725 -50.939 1.00 82.38 312 ALA A C 1
ATOM 2519 O O . ALA A 1 312 ? 26.247 0.727 -51.014 1.00 82.38 312 ALA A O 1
ATOM 2520 N N . ASP A 1 313 ? 25.586 2.695 -51.856 1.00 82.75 313 ASP A N 1
ATOM 2521 C CA . ASP A 1 313 ? 26.509 2.693 -52.998 1.00 82.75 313 ASP A CA 1
ATOM 2522 C C . ASP A 1 313 ? 27.977 2.956 -52.585 1.00 82.75 313 ASP A C 1
ATOM 2524 O O . ASP A 1 313 ? 28.898 2.793 -53.393 1.00 82.75 313 ASP A O 1
ATOM 2528 N N . ILE A 1 314 ? 28.231 3.349 -51.331 1.00 80.81 314 ILE A N 1
ATOM 2529 C CA . ILE A 1 314 ? 29.585 3.492 -50.791 1.00 80.81 314 ILE A CA 1
ATOM 2530 C C . ILE A 1 314 ? 30.111 2.102 -50.417 1.00 80.81 314 ILE A C 1
ATOM 2532 O O . ILE A 1 314 ? 29.659 1.492 -49.458 1.00 80.81 314 ILE A O 1
ATOM 2536 N N . GLU A 1 315 ? 31.142 1.634 -51.120 1.00 77.62 315 GLU A N 1
ATOM 2537 C CA . GLU A 1 315 ? 31.739 0.295 -50.944 1.00 77.62 315 GLU A CA 1
ATOM 2538 C C . GLU A 1 315 ? 32.165 -0.034 -49.499 1.00 77.62 315 GLU A C 1
ATOM 2540 O O . GLU A 1 315 ? 32.137 -1.188 -49.079 1.00 77.62 315 GLU A O 1
ATOM 2545 N N . SER A 1 316 ? 32.560 0.977 -48.721 1.00 79.31 316 SER A N 1
ATOM 2546 C CA . SER A 1 316 ? 32.947 0.816 -47.318 1.00 79.31 316 SER A CA 1
ATOM 2547 C C . SER A 1 316 ? 31.764 0.843 -46.344 1.00 79.31 316 SER A C 1
ATOM 2549 O O . SER A 1 316 ? 31.992 0.758 -45.143 1.00 79.31 316 SER A O 1
ATOM 2551 N N . VAL A 1 317 ? 30.517 0.976 -46.796 1.00 84.81 317 VAL A N 1
ATOM 2552 C CA . VAL A 1 317 ? 29.333 1.070 -45.931 1.00 84.81 317 VAL A CA 1
ATOM 2553 C C . VAL A 1 317 ? 28.488 -0.194 -46.053 1.00 84.81 317 VAL A C 1
ATOM 2555 O O . VAL A 1 317 ? 28.131 -0.619 -47.145 1.00 84.81 317 VAL A O 1
ATOM 2558 N N . VAL A 1 318 ? 28.120 -0.776 -44.912 1.00 87.69 318 VAL A N 1
ATOM 2559 C CA . VAL A 1 318 ? 27.091 -1.819 -44.834 1.00 87.69 318 VAL A CA 1
ATOM 2560 C C . VAL A 1 318 ? 25.887 -1.231 -44.118 1.00 87.69 318 VAL A C 1
ATOM 2562 O O . VAL A 1 318 ? 25.937 -0.960 -42.917 1.00 87.69 318 VAL A O 1
ATOM 2565 N N . LEU A 1 319 ? 24.815 -1.014 -44.874 1.00 88.19 319 LEU A N 1
ATOM 2566 C CA . LEU A 1 319 ? 23.573 -0.441 -44.374 1.00 88.19 319 LEU A CA 1
ATOM 2567 C C . LEU A 1 319 ? 22.565 -1.548 -44.047 1.00 88.19 319 LEU A C 1
ATOM 2569 O O . LEU A 1 319 ? 22.231 -2.360 -44.912 1.00 88.19 319 LEU A O 1
ATOM 2573 N N . MET A 1 320 ? 22.060 -1.534 -42.815 1.00 89.81 320 MET A N 1
ATOM 2574 C CA . MET A 1 320 ? 21.063 -2.470 -42.307 1.00 89.81 320 MET A CA 1
ATOM 2575 C C . MET A 1 320 ? 19.852 -1.716 -41.761 1.00 89.81 320 MET A C 1
ATOM 2577 O O . MET A 1 320 ? 19.969 -0.944 -40.810 1.00 89.81 320 MET A O 1
ATOM 2581 N N . MET A 1 321 ? 18.674 -1.952 -42.329 1.00 87.88 321 MET A N 1
ATOM 2582 C CA . MET A 1 321 ? 17.424 -1.412 -41.799 1.00 87.88 321 MET A CA 1
ATOM 2583 C C . MET A 1 321 ? 16.767 -2.417 -40.852 1.00 87.88 321 MET A C 1
ATOM 2585 O O . MET A 1 321 ? 16.601 -3.576 -41.216 1.00 87.88 321 MET A O 1
ATOM 2589 N N . VAL A 1 322 ? 16.369 -1.991 -39.655 1.00 89.38 322 VAL A N 1
ATOM 2590 C CA . VAL A 1 322 ? 15.786 -2.850 -38.613 1.00 89.38 322 VAL A CA 1
ATOM 2591 C C . VAL A 1 322 ? 14.334 -2.445 -38.363 1.00 89.38 322 VAL A C 1
ATOM 2593 O O . VAL A 1 322 ? 14.045 -1.288 -38.066 1.00 89.38 322 VAL A O 1
ATOM 2596 N N . SER A 1 323 ? 13.422 -3.410 -38.467 1.00 87.38 323 SER A N 1
ATOM 2597 C CA . SER A 1 323 ? 11.981 -3.238 -38.270 1.00 87.38 323 SER A CA 1
ATOM 2598 C C . SER A 1 323 ? 11.440 -4.212 -37.230 1.00 87.38 323 SER A C 1
ATOM 2600 O O . SER A 1 323 ? 11.901 -5.348 -37.124 1.00 87.38 323 SER A O 1
ATOM 2602 N N . SER A 1 324 ? 10.419 -3.782 -36.493 1.00 85.69 324 SER A N 1
ATOM 2603 C CA . SER A 1 324 ? 9.610 -4.635 -35.614 1.00 85.69 324 SER A CA 1
ATOM 2604 C C . SER A 1 324 ? 8.555 -5.453 -36.372 1.00 85.69 324 SER A C 1
ATOM 2606 O O . SER A 1 324 ? 8.002 -6.393 -35.812 1.00 85.69 324 SER A O 1
ATOM 2608 N N . LYS A 1 325 ? 8.270 -5.119 -37.638 1.00 85.56 325 LYS A N 1
ATOM 2609 C CA . LYS A 1 325 ? 7.152 -5.673 -38.420 1.00 85.56 325 LYS A CA 1
ATOM 2610 C C . LYS A 1 325 ? 7.598 -6.767 -39.382 1.00 85.56 325 LYS A C 1
ATOM 2612 O O . LYS A 1 325 ? 8.790 -6.930 -39.634 1.00 85.56 325 LYS A O 1
ATOM 2617 N N . LYS A 1 326 ? 6.621 -7.465 -39.975 1.00 87.56 326 LYS A N 1
ATOM 2618 C CA . LYS A 1 326 ? 6.816 -8.368 -41.122 1.00 87.56 326 LYS A CA 1
ATOM 2619 C C . LYS A 1 326 ? 7.385 -7.612 -42.330 1.00 87.56 326 LYS A C 1
ATOM 2621 O O . LYS A 1 326 ? 7.191 -6.402 -42.481 1.00 87.56 326 LYS A O 1
ATOM 2626 N N . PHE A 1 327 ? 8.067 -8.324 -43.226 1.00 84.19 327 PHE A N 1
ATOM 2627 C CA . PHE A 1 327 ? 8.668 -7.715 -44.419 1.00 84.19 327 PHE A CA 1
ATOM 2628 C C . PHE A 1 327 ? 7.611 -7.079 -45.340 1.00 84.19 327 PHE A C 1
ATOM 2630 O O . PHE A 1 327 ? 7.785 -5.964 -45.822 1.00 84.19 327 PHE A O 1
ATOM 2637 N N . GLU A 1 328 ? 6.467 -7.740 -45.507 1.00 79.31 328 GLU A N 1
ATOM 2638 C CA . GLU A 1 328 ? 5.343 -7.277 -46.325 1.00 79.31 328 GLU A CA 1
ATOM 2639 C C . GLU A 1 328 ? 4.654 -6.031 -45.744 1.00 79.31 328 GLU A C 1
ATOM 2641 O O . GLU A 1 328 ? 4.004 -5.280 -46.470 1.00 79.31 328 GLU A O 1
ATOM 2646 N N . GLU A 1 329 ? 4.793 -5.806 -44.435 1.00 74.19 329 GLU A N 1
ATOM 2647 C CA . GLU A 1 329 ? 4.151 -4.712 -43.700 1.00 74.19 329 GLU A CA 1
ATOM 2648 C C . GLU A 1 329 ? 5.078 -3.522 -43.406 1.00 74.19 329 GLU A C 1
ATOM 2650 O O . GLU A 1 329 ? 4.587 -2.484 -42.939 1.00 74.19 329 GLU A O 1
ATOM 2655 N N . SER A 1 330 ? 6.385 -3.691 -43.643 1.00 70.38 330 SER A N 1
ATOM 2656 C CA . SER A 1 330 ? 7.447 -2.692 -43.446 1.00 70.38 330 SER A CA 1
ATOM 2657 C C . SER A 1 330 ? 7.775 -1.962 -44.757 1.00 70.38 330 SER A C 1
ATOM 2659 O O . SER A 1 330 ? 6.910 -1.288 -45.314 1.00 70.38 330 SER A O 1
ATOM 2661 N N . TYR A 1 331 ? 9.001 -2.105 -45.274 1.00 64.25 331 TYR A N 1
ATOM 2662 C CA . TYR A 1 331 ? 9.585 -1.346 -46.391 1.00 64.25 331 TYR A CA 1
ATOM 2663 C C . TYR A 1 331 ? 8.859 -1.513 -47.740 1.00 64.25 331 TYR A C 1
ATOM 2665 O O . TYR A 1 331 ? 9.153 -0.793 -48.696 1.00 64.25 331 TYR A O 1
ATOM 2673 N N . GLY A 1 332 ? 7.921 -2.461 -47.824 1.00 57.88 332 GLY A N 1
ATOM 2674 C CA . GLY A 1 332 ? 7.212 -2.821 -49.046 1.00 57.88 332 GLY A CA 1
ATOM 2675 C C . GLY A 1 332 ? 8.138 -3.418 -50.111 1.00 57.88 332 GLY A C 1
ATOM 2676 O O . GLY A 1 332 ? 9.357 -3.481 -49.966 1.00 57.88 332 GLY A O 1
ATOM 2677 N N . ALA A 1 333 ? 7.564 -3.831 -51.241 1.00 57.81 333 ALA A N 1
ATOM 2678 C CA . ALA A 1 333 ? 8.306 -4.329 -52.407 1.00 57.81 333 ALA A CA 1
ATOM 2679 C C . ALA A 1 333 ? 9.173 -3.254 -53.116 1.00 57.81 333 ALA A C 1
ATOM 2681 O O . ALA A 1 333 ? 9.654 -3.486 -54.222 1.00 57.81 333 ALA A O 1
ATOM 2682 N N . GLU A 1 334 ? 9.328 -2.072 -52.515 1.00 64.94 334 GLU A N 1
ATOM 2683 C CA . GLU A 1 334 ? 9.928 -0.874 -53.113 1.00 64.94 334 GLU A CA 1
ATOM 2684 C C . GLU A 1 334 ? 11.400 -0.668 -52.712 1.00 64.94 334 GLU A C 1
ATOM 2686 O O . GLU A 1 334 ? 12.090 0.143 -53.335 1.00 64.94 334 GLU A O 1
ATOM 2691 N N . LEU A 1 335 ? 11.899 -1.403 -51.706 1.00 73.06 335 LEU A N 1
ATOM 2692 C CA . LEU A 1 335 ? 13.305 -1.348 -51.301 1.00 73.06 335 LEU A CA 1
ATOM 2693 C C . LEU A 1 335 ? 14.178 -2.256 -52.183 1.00 73.06 335 LEU A C 1
ATOM 2695 O O . LEU A 1 335 ? 13.913 -3.453 -52.319 1.00 73.06 335 LEU A O 1
ATOM 2699 N N . ASP A 1 336 ? 15.258 -1.712 -52.742 1.00 79.12 336 ASP A N 1
ATOM 2700 C CA . ASP A 1 336 ? 16.237 -2.484 -53.507 1.00 79.12 336 ASP A CA 1
ATOM 2701 C C . ASP A 1 336 ? 17.137 -3.310 -52.567 1.00 79.12 336 ASP A C 1
ATOM 2703 O O . ASP A 1 336 ? 18.184 -2.858 -52.092 1.00 79.12 336 ASP A O 1
ATOM 2707 N N . LEU A 1 337 ? 16.724 -4.556 -52.314 1.00 80.69 337 LEU A N 1
ATOM 2708 C CA . LEU A 1 337 ? 17.443 -5.526 -51.474 1.00 80.69 337 LEU A CA 1
ATOM 2709 C C . LEU A 1 337 ? 18.793 -5.982 -52.059 1.00 80.69 337 LEU A C 1
ATOM 2711 O O . LEU A 1 337 ? 19.515 -6.747 -51.417 1.00 80.69 337 LEU A O 1
ATOM 2715 N N . SER A 1 338 ? 19.135 -5.566 -53.284 1.00 78.19 338 SER A N 1
ATOM 2716 C CA . SER A 1 338 ? 20.486 -5.764 -53.824 1.00 78.19 338 SER A CA 1
ATOM 2717 C C . SER A 1 338 ? 21.495 -4.772 -53.238 1.00 78.19 338 SER A C 1
ATOM 2719 O O . SER A 1 338 ? 22.696 -5.041 -53.243 1.00 78.19 338 SER A O 1
ATOM 2721 N N . ARG A 1 339 ? 21.007 -3.652 -52.687 1.00 80.62 339 ARG A N 1
ATOM 2722 C CA . ARG A 1 339 ? 21.822 -2.572 -52.116 1.00 80.62 339 ARG A CA 1
ATOM 2723 C C . ARG A 1 339 ? 21.736 -2.500 -50.597 1.00 80.62 339 ARG A C 1
ATOM 2725 O O . ARG A 1 339 ? 22.746 -2.264 -49.946 1.00 80.62 339 ARG A O 1
ATOM 2732 N N . VAL A 1 340 ? 20.547 -2.699 -50.028 1.00 85.00 340 VAL A N 1
ATOM 2733 C CA . VAL A 1 340 ? 20.288 -2.463 -48.598 1.00 85.00 340 VAL A CA 1
ATOM 2734 C C . VAL A 1 340 ? 19.935 -3.763 -47.885 1.00 85.00 340 VAL A C 1
ATOM 2736 O O . VAL A 1 340 ? 19.099 -4.531 -48.363 1.00 85.00 340 VAL A O 1
ATOM 2739 N N . GLY A 1 341 ? 20.564 -4.001 -46.732 1.00 89.69 341 GLY A N 1
ATOM 2740 C CA . GLY A 1 341 ? 20.221 -5.115 -45.859 1.00 89.69 341 GLY A CA 1
ATOM 2741 C C . GLY A 1 341 ? 18.990 -4.797 -45.013 1.00 89.69 341 GLY A C 1
ATOM 2742 O O . GLY A 1 341 ? 18.775 -3.650 -44.617 1.00 89.69 341 GLY A O 1
ATOM 2743 N N . VAL A 1 342 ? 18.180 -5.809 -44.715 1.00 90.31 342 VAL A N 1
ATOM 2744 C CA . VAL A 1 342 ? 16.944 -5.656 -43.936 1.00 90.31 342 VAL A CA 1
ATOM 2745 C C . VAL A 1 342 ? 16.841 -6.709 -42.842 1.00 90.31 342 VAL A C 1
ATOM 2747 O O . VAL A 1 342 ? 17.071 -7.889 -43.081 1.00 90.31 342 VAL A O 1
ATOM 2750 N N . ALA A 1 343 ? 16.471 -6.284 -41.642 1.00 92.38 343 ALA A N 1
ATOM 2751 C CA . ALA A 1 343 ? 16.105 -7.101 -40.497 1.00 92.38 343 ALA A CA 1
ATOM 2752 C C . ALA A 1 343 ? 14.654 -6.782 -40.135 1.00 92.38 343 ALA A C 1
ATOM 2754 O O . ALA A 1 343 ? 14.287 -5.620 -39.963 1.00 92.38 343 ALA A O 1
ATOM 2755 N N . VAL A 1 344 ? 13.827 -7.814 -40.043 1.00 91.12 344 VAL A N 1
ATOM 2756 C CA . VAL A 1 344 ? 12.386 -7.719 -39.791 1.00 91.12 344 VAL A CA 1
ATOM 2757 C C . VAL A 1 344 ? 12.025 -8.507 -38.539 1.00 91.12 344 VAL A C 1
ATOM 2759 O O . VAL A 1 344 ? 12.821 -9.320 -38.064 1.00 91.12 344 VAL A O 1
ATOM 2762 N N . GLU A 1 345 ? 10.840 -8.247 -37.988 1.00 91.12 345 GLU A N 1
ATOM 2763 C CA . GLU A 1 345 ? 10.355 -8.884 -36.757 1.00 91.12 345 GLU A CA 1
ATOM 2764 C C . GLU A 1 345 ? 11.378 -8.780 -35.604 1.00 91.12 345 GLU A C 1
ATOM 2766 O O . GLU A 1 345 ? 11.798 -9.768 -35.005 1.00 91.12 345 GLU A O 1
ATOM 2771 N N . ASN A 1 346 ? 11.852 -7.556 -35.348 1.00 88.94 346 ASN A N 1
ATOM 2772 C CA . ASN A 1 346 ? 12.896 -7.226 -34.368 1.00 88.94 346 ASN A CA 1
ATOM 2773 C C . ASN A 1 346 ? 14.242 -7.930 -34.618 1.00 88.94 346 ASN A C 1
ATOM 2775 O O . ASN A 1 346 ? 15.034 -8.110 -33.695 1.00 88.94 346 ASN A O 1
ATOM 2779 N N . GLY A 1 347 ? 14.509 -8.307 -35.870 1.00 91.06 347 GLY A N 1
ATOM 2780 C CA . GLY A 1 347 ? 15.731 -8.989 -36.281 1.00 91.06 347 GLY A CA 1
ATOM 2781 C C . GLY A 1 347 ? 15.668 -10.509 -36.198 1.00 91.06 347 GLY A C 1
ATOM 2782 O O . GLY A 1 347 ? 16.699 -11.147 -36.391 1.00 91.06 347 GLY A O 1
ATOM 2783 N N . TYR A 1 348 ? 14.486 -11.100 -35.976 1.00 93.50 348 TYR A N 1
ATOM 2784 C CA . TYR A 1 348 ? 14.301 -12.550 -36.085 1.00 93.50 348 TYR A CA 1
ATOM 2785 C C . TYR A 1 348 ? 14.765 -13.075 -37.439 1.00 93.50 348 TYR A C 1
ATOM 2787 O O . TYR A 1 348 ? 15.473 -14.078 -37.516 1.00 93.50 348 TYR A O 1
ATOM 2795 N N . LYS A 1 349 ? 14.359 -12.378 -38.501 1.00 93.06 349 LYS A N 1
ATOM 2796 C CA . LYS A 1 349 ? 14.656 -12.722 -39.882 1.00 93.06 349 LYS A CA 1
ATOM 2797 C C . LYS A 1 349 ? 15.373 -11.551 -40.528 1.00 93.06 349 LYS A C 1
ATOM 2799 O O . LYS A 1 349 ? 14.914 -10.412 -40.439 1.00 93.06 349 LYS A O 1
ATOM 2804 N N . TYR A 1 350 ? 16.489 -11.817 -41.187 1.00 93.12 350 TYR A N 1
ATOM 2805 C CA . TYR A 1 350 ? 17.285 -10.773 -41.810 1.00 93.12 350 TYR A CA 1
ATOM 2806 C C . TYR A 1 350 ? 17.879 -11.221 -43.142 1.00 93.12 350 TYR A C 1
ATOM 2808 O O . TYR A 1 350 ? 17.960 -12.407 -43.445 1.00 93.12 350 TYR A O 1
ATOM 2816 N N . LYS A 1 351 ? 18.252 -10.250 -43.969 1.00 91.56 351 LYS A N 1
ATOM 2817 C CA . LYS A 1 351 ? 18.847 -10.460 -45.284 1.00 91.56 351 LYS A CA 1
ATOM 2818 C C . LYS A 1 351 ? 19.905 -9.400 -45.527 1.00 91.56 351 LYS A C 1
ATOM 2820 O O . LYS A 1 351 ? 19.598 -8.209 -45.491 1.00 91.56 351 LYS A O 1
ATOM 2825 N N . LEU A 1 352 ? 21.134 -9.830 -45.782 1.00 88.75 352 LEU A N 1
ATOM 2826 C CA . LEU A 1 352 ? 22.213 -8.942 -46.209 1.00 88.75 352 LEU A CA 1
ATOM 2827 C C . LEU A 1 352 ? 22.095 -8.637 -47.715 1.00 88.75 352 LEU A C 1
ATOM 2829 O O . LEU A 1 352 ? 21.487 -9.423 -48.451 1.00 88.75 352 LEU A O 1
ATOM 2833 N N . PRO A 1 353 ? 22.671 -7.519 -48.202 1.00 84.94 353 PRO A N 1
ATOM 2834 C CA . PRO A 1 353 ? 22.662 -7.194 -49.626 1.00 84.94 353 PRO A CA 1
ATOM 2835 C C . PRO A 1 353 ? 23.198 -8.359 -50.466 1.00 84.94 353 PRO A C 1
ATOM 2837 O O . PRO A 1 353 ? 24.283 -8.874 -50.202 1.00 84.94 353 PRO A O 1
ATOM 2840 N N . ASN A 1 354 ? 22.441 -8.770 -51.486 1.00 81.56 354 ASN A N 1
ATOM 2841 C CA . ASN A 1 354 ? 22.783 -9.887 -52.385 1.00 81.56 354 ASN A CA 1
ATOM 2842 C C . ASN A 1 354 ? 22.956 -11.267 -51.716 1.00 81.56 354 ASN A C 1
ATOM 2844 O O . ASN A 1 354 ? 23.542 -12.159 -52.329 1.00 81.56 354 ASN A O 1
ATOM 2848 N N . GLN A 1 355 ? 22.446 -11.468 -50.499 1.00 88.81 355 GLN A N 1
ATOM 2849 C CA . GLN A 1 355 ? 22.456 -12.767 -49.816 1.00 88.81 355 GLN A CA 1
ATOM 2850 C C . GLN A 1 355 ? 21.044 -13.331 -49.647 1.00 88.81 355 GLN A C 1
ATOM 2852 O O . GLN A 1 355 ? 20.059 -12.666 -49.972 1.00 88.81 355 GLN A O 1
ATOM 2857 N N . ASP A 1 356 ? 20.940 -14.567 -49.166 1.00 91.25 356 ASP A N 1
ATOM 2858 C CA . ASP A 1 356 ? 19.664 -15.206 -48.855 1.00 91.25 356 ASP A CA 1
ATOM 2859 C C . ASP A 1 356 ? 19.122 -14.772 -47.484 1.00 91.25 356 ASP A C 1
ATOM 2861 O O . ASP A 1 356 ? 19.792 -14.105 -46.698 1.00 91.25 356 ASP A O 1
ATOM 2865 N N . TRP A 1 357 ? 17.854 -15.099 -47.224 1.00 91.75 357 TRP A N 1
ATOM 2866 C CA . TRP A 1 357 ? 17.230 -14.843 -45.928 1.00 91.75 357 TRP A CA 1
ATOM 2867 C C . TRP A 1 357 ? 17.791 -15.784 -44.861 1.00 91.75 357 TRP A C 1
ATOM 2869 O O . TRP A 1 357 ? 17.761 -17.003 -45.030 1.00 91.75 357 TRP A O 1
ATOM 2879 N N . GLU A 1 358 ? 18.193 -15.212 -43.734 1.00 94.12 358 GLU A N 1
ATOM 2880 C CA . GLU A 1 358 ? 18.688 -15.913 -42.555 1.00 94.12 358 GLU A CA 1
ATOM 2881 C C . GLU A 1 358 ? 17.793 -15.642 -41.341 1.00 94.12 358 GLU A C 1
ATOM 2883 O O . GLU A 1 358 ? 17.023 -14.675 -41.304 1.00 94.12 358 GLU A O 1
ATOM 2888 N N . TYR A 1 359 ? 17.898 -16.517 -40.342 1.00 93.56 359 TYR A N 1
ATOM 2889 C CA . TYR A 1 359 ? 17.202 -16.391 -39.066 1.00 93.56 359 TYR A CA 1
ATOM 2890 C C . TYR A 1 359 ? 18.223 -16.238 -37.946 1.00 93.56 359 TYR A C 1
ATOM 2892 O O . TYR A 1 359 ? 19.169 -17.020 -37.865 1.00 93.56 359 TYR A O 1
ATOM 2900 N N . LEU A 1 360 ? 18.000 -15.272 -37.054 1.00 92.44 360 LEU A N 1
ATOM 2901 C CA . LEU A 1 360 ? 18.839 -15.056 -35.874 1.00 92.44 360 LEU A CA 1
ATOM 2902 C C . LEU A 1 360 ? 18.842 -16.286 -34.957 1.00 92.44 360 LEU A C 1
ATOM 2904 O O . LEU A 1 360 ? 19.868 -16.643 -34.386 1.00 92.44 360 LEU A O 1
ATOM 2908 N N . VAL A 1 361 ? 17.689 -16.949 -34.843 1.00 90.75 361 VAL A N 1
ATOM 2909 C CA . VAL A 1 361 ? 17.534 -18.212 -34.118 1.00 90.75 361 VAL A CA 1
ATOM 2910 C C . VAL A 1 361 ? 16.825 -19.211 -35.039 1.00 90.75 361 VAL A C 1
ATOM 2912 O O . VAL A 1 361 ? 15.598 -19.151 -35.172 1.00 90.75 361 VAL A O 1
ATOM 2915 N N . PRO A 1 362 ? 17.575 -20.105 -35.710 1.00 87.12 362 PRO A N 1
ATOM 2916 C CA . PRO A 1 362 ? 17.001 -21.170 -36.528 1.00 87.12 362 PRO A CA 1
ATOM 2917 C C . PRO A 1 362 ? 16.120 -22.117 -35.700 1.00 87.12 362 PRO A C 1
ATOM 2919 O O . PRO A 1 362 ? 16.367 -22.307 -34.509 1.00 87.12 362 PRO A O 1
ATOM 2922 N N . ASP A 1 363 ? 15.109 -22.715 -36.337 1.00 83.94 363 ASP A N 1
ATOM 2923 C CA . ASP A 1 363 ? 14.234 -23.746 -35.750 1.00 83.94 363 ASP A CA 1
ATOM 2924 C C . ASP A 1 363 ? 13.577 -23.343 -34.411 1.00 83.94 363 ASP A C 1
ATOM 2926 O O . ASP A 1 363 ? 13.459 -24.134 -33.474 1.00 83.94 363 ASP A O 1
ATOM 2930 N N . MET A 1 364 ? 13.147 -22.082 -34.307 1.00 83.75 364 MET A N 1
ATOM 2931 C CA . MET A 1 364 ? 12.512 -21.552 -33.101 1.00 83.75 364 MET A CA 1
ATOM 2932 C C . MET A 1 364 ? 11.117 -22.156 -32.867 1.00 83.75 364 MET A C 1
ATOM 2934 O O . MET A 1 364 ? 10.199 -21.972 -33.663 1.00 83.75 364 MET A O 1
ATOM 2938 N N . GLU A 1 365 ? 10.937 -22.812 -31.719 1.00 81.94 365 GLU A N 1
ATOM 2939 C CA . GLU A 1 365 ? 9.619 -23.215 -31.219 1.00 81.94 365 GLU A CA 1
ATOM 2940 C C . GLU A 1 365 ? 8.962 -22.086 -30.405 1.00 81.94 365 GLU A C 1
ATOM 2942 O O . GLU A 1 365 ? 9.541 -21.593 -29.431 1.00 81.94 365 GLU A O 1
ATOM 2947 N N . ASN A 1 366 ? 7.723 -21.735 -30.767 1.00 82.06 366 ASN A N 1
ATOM 2948 C CA . ASN A 1 366 ? 6.933 -20.661 -30.150 1.00 82.06 366 ASN A CA 1
ATOM 2949 C C . ASN A 1 366 ? 5.760 -21.205 -29.328 1.00 82.06 366 ASN A C 1
ATOM 2951 O O . ASN A 1 366 ? 4.594 -20.898 -29.572 1.00 82.06 366 ASN A O 1
ATOM 2955 N N . THR A 1 367 ? 6.067 -22.031 -28.328 1.00 86.88 367 THR A N 1
ATOM 2956 C CA . THR A 1 367 ? 5.065 -22.685 -27.464 1.00 86.88 367 THR A CA 1
ATOM 2957 C C . THR A 1 367 ? 4.202 -21.707 -26.660 1.00 86.88 367 THR A C 1
ATOM 2959 O O . THR A 1 367 ? 3.099 -22.056 -26.248 1.00 86.88 367 THR A O 1
ATOM 2962 N N . TRP A 1 368 ? 4.680 -20.477 -26.458 1.00 92.31 368 TRP A N 1
ATOM 2963 C CA . TRP A 1 368 ? 3.975 -19.420 -25.734 1.00 92.31 368 TRP A CA 1
ATOM 2964 C C . TRP A 1 368 ? 2.928 -18.681 -26.582 1.00 92.31 368 TRP A C 1
ATOM 2966 O O . TRP A 1 368 ? 2.044 -18.039 -26.019 1.00 92.31 368 TRP A O 1
ATOM 2976 N N . PHE A 1 369 ? 3.003 -18.762 -27.914 1.00 93.81 369 PHE A N 1
ATOM 2977 C CA . PHE A 1 369 ? 2.265 -17.870 -28.812 1.00 93.81 369 PHE A CA 1
ATOM 2978 C C . PHE A 1 369 ? 0.744 -18.035 -28.711 1.00 93.81 369 PHE A C 1
ATOM 2980 O O . PHE A 1 369 ? 0.040 -17.067 -28.430 1.00 93.81 369 PHE A O 1
ATOM 2987 N N . GLU A 1 370 ? 0.233 -19.259 -28.878 1.00 93.94 370 GLU A N 1
ATOM 2988 C CA . GLU A 1 370 ? -1.212 -19.532 -28.827 1.00 93.94 370 GLU A CA 1
ATOM 2989 C C . GLU A 1 370 ? -1.829 -19.194 -27.454 1.00 93.94 370 GLU A C 1
ATOM 2991 O O . GLU A 1 370 ? -2.795 -18.427 -27.417 1.00 93.94 370 GLU A O 1
ATOM 2996 N N . PRO A 1 371 ? -1.257 -19.632 -26.309 1.00 94.25 371 PRO A N 1
ATOM 2997 C CA . PRO A 1 371 ? -1.773 -19.244 -24.994 1.00 94.25 371 PRO A CA 1
ATOM 2998 C C . PRO A 1 371 ? -1.789 -17.729 -24.751 1.00 94.25 371 PRO A C 1
ATOM 3000 O O . PRO A 1 371 ? -2.720 -17.203 -24.142 1.00 94.25 371 PRO A O 1
ATOM 3003 N N . VAL A 1 372 ? -0.765 -17.002 -25.211 1.00 95.94 372 VAL A N 1
ATOM 3004 C CA . VAL A 1 372 ? -0.721 -15.537 -25.085 1.00 95.94 372 VAL A CA 1
ATOM 3005 C C . VAL A 1 372 ? -1.774 -14.882 -25.980 1.00 95.94 372 VAL A C 1
ATOM 3007 O O . VAL A 1 372 ? -2.458 -13.957 -25.539 1.00 95.94 372 VAL A O 1
ATOM 3010 N N . MET A 1 373 ? -1.936 -15.368 -27.211 1.00 95.81 373 MET A N 1
ATOM 3011 C CA . MET A 1 373 ? -2.915 -14.859 -28.170 1.00 95.81 373 MET A CA 1
ATOM 3012 C C . MET A 1 373 ? -4.351 -14.979 -27.640 1.00 95.81 373 MET A C 1
ATOM 3014 O O . MET A 1 373 ? -5.139 -14.044 -27.788 1.00 95.81 373 MET A O 1
ATOM 3018 N N . GLU A 1 374 ? -4.694 -16.086 -26.975 1.00 95.50 374 GLU A N 1
ATOM 3019 C CA . GLU A 1 374 ? -6.002 -16.255 -26.324 1.00 95.50 374 GLU A CA 1
ATOM 3020 C C . GLU A 1 374 ? -6.264 -15.178 -25.263 1.00 95.50 374 GLU A C 1
ATOM 3022 O O . GLU A 1 374 ? -7.338 -14.571 -25.232 1.00 95.50 374 GLU A O 1
ATOM 3027 N N . VAL A 1 375 ? -5.265 -14.888 -24.424 1.00 96.12 375 VAL A N 1
ATOM 3028 C CA . VAL A 1 375 ? -5.382 -13.849 -23.395 1.00 96.12 375 VAL A CA 1
ATOM 3029 C C . VAL A 1 375 ? -5.493 -12.461 -24.031 1.00 96.12 375 VAL A C 1
ATOM 3031 O O . VAL A 1 375 ? -6.350 -11.677 -23.626 1.00 96.12 375 VAL A O 1
ATOM 3034 N N . ILE A 1 376 ? -4.690 -12.146 -25.049 1.00 96.19 376 ILE A N 1
ATOM 3035 C CA . ILE A 1 376 ? -4.757 -10.846 -25.735 1.00 96.19 376 ILE A CA 1
ATOM 3036 C C . ILE A 1 376 ? -6.134 -10.633 -26.375 1.00 96.19 376 ILE A C 1
ATOM 3038 O O . ILE A 1 376 ? -6.723 -9.569 -26.188 1.00 96.19 376 ILE A O 1
ATOM 3042 N N . LYS A 1 377 ? -6.697 -11.650 -27.042 1.00 96.38 377 LYS A N 1
ATOM 3043 C CA . LYS A 1 377 ? -8.054 -11.583 -27.615 1.00 96.38 377 LYS A CA 1
ATOM 3044 C C . LYS A 1 377 ? -9.116 -11.305 -26.552 1.00 96.38 377 LYS A C 1
ATOM 3046 O O . LYS A 1 377 ? -9.972 -10.448 -26.758 1.00 96.38 377 LYS A O 1
ATOM 3051 N N . TYR A 1 378 ? -9.017 -11.948 -25.387 1.00 95.88 378 TYR A N 1
ATOM 3052 C CA . TYR A 1 378 ? -9.912 -11.676 -24.259 1.00 95.88 378 TYR A CA 1
ATOM 3053 C C . TYR A 1 378 ? -9.856 -10.206 -23.800 1.00 95.88 378 TYR A C 1
ATOM 3055 O O . TYR A 1 378 ? -10.892 -9.595 -23.523 1.00 95.88 378 TYR A O 1
ATOM 3063 N N . PHE A 1 379 ? -8.664 -9.605 -23.733 1.00 95.81 379 PHE A N 1
ATOM 3064 C CA . PHE A 1 379 ? -8.515 -8.193 -23.359 1.00 95.81 379 PHE A CA 1
ATOM 3065 C C . PHE A 1 379 ? -8.921 -7.222 -24.472 1.00 95.81 379 PHE A C 1
ATOM 3067 O O . PHE A 1 379 ? -9.430 -6.136 -24.172 1.00 95.81 379 PHE A O 1
ATOM 3074 N N . GLU A 1 380 ? -8.759 -7.614 -25.735 1.00 95.31 380 GLU A N 1
ATOM 3075 C CA . GLU A 1 380 ? -9.223 -6.845 -26.888 1.00 95.31 380 GLU A CA 1
ATOM 3076 C C . GLU A 1 380 ? -10.750 -6.705 -26.902 1.00 95.31 380 GLU A C 1
ATOM 3078 O O . GLU A 1 380 ? -11.263 -5.587 -26.979 1.00 95.31 380 GLU A O 1
ATOM 3083 N N . GLU A 1 381 ? -11.484 -7.807 -26.710 1.00 94.94 381 GLU A N 1
ATOM 3084 C CA . GLU A 1 381 ? -12.954 -7.810 -26.637 1.00 94.94 381 GLU A CA 1
ATOM 3085 C C . GLU A 1 381 ? -13.495 -6.906 -25.515 1.00 94.94 381 GLU A C 1
ATOM 3087 O O . GLU A 1 381 ? -14.551 -6.282 -25.644 1.00 94.94 381 GLU A O 1
ATOM 3092 N N . ARG A 1 382 ? -12.752 -6.802 -24.408 1.00 93.62 382 ARG A N 1
ATOM 3093 C CA . ARG A 1 382 ? -13.117 -6.008 -23.222 1.00 93.62 382 ARG A CA 1
ATOM 3094 C C . ARG A 1 382 ? -12.692 -4.547 -23.302 1.00 93.62 382 ARG A C 1
ATOM 3096 O O . ARG A 1 382 ? -13.074 -3.757 -22.435 1.00 93.62 382 ARG A O 1
ATOM 3103 N N . THR A 1 383 ? -11.913 -4.181 -24.314 1.00 94.56 383 THR A N 1
ATOM 3104 C CA . THR A 1 383 ? -11.342 -2.841 -24.454 1.00 94.56 383 THR A CA 1
ATOM 3105 C C . THR A 1 383 ? -11.706 -2.273 -25.827 1.00 94.56 383 THR A C 1
ATOM 3107 O O . THR A 1 383 ? -10.891 -2.322 -26.754 1.00 94.56 383 THR A O 1
ATOM 3110 N N . PRO A 1 384 ? -12.924 -1.711 -25.992 1.00 92.75 384 PRO A N 1
ATOM 3111 C CA . PRO A 1 384 ? -13.371 -1.165 -27.269 1.00 92.75 384 PRO A CA 1
ATOM 3112 C C . PRO A 1 384 ? -12.383 -0.142 -27.843 1.00 92.75 384 PRO A C 1
ATOM 3114 O O . PRO A 1 384 ? -11.993 0.810 -27.165 1.00 92.75 384 PRO A O 1
ATOM 3117 N N . GLY A 1 385 ? -11.991 -0.336 -29.104 1.00 90.00 385 GLY A N 1
ATOM 3118 C CA . GLY A 1 385 ? -10.992 0.494 -29.786 1.00 90.00 385 GLY A CA 1
ATOM 3119 C C . GLY A 1 385 ? -9.545 0.014 -29.624 1.00 90.00 385 GLY A C 1
ATOM 3120 O O . GLY A 1 385 ? -8.650 0.605 -30.227 1.00 90.00 385 GLY A O 1
ATOM 3121 N N . SER A 1 386 ? -9.296 -1.047 -28.856 1.00 95.25 386 SER A N 1
ATOM 3122 C CA . SER A 1 386 ? -8.014 -1.755 -28.911 1.00 95.25 386 SER A CA 1
ATOM 3123 C C . SER A 1 386 ? -7.952 -2.727 -30.095 1.00 95.25 386 SER A C 1
ATOM 3125 O O . SER A 1 386 ? -8.982 -3.056 -30.683 1.00 95.25 386 SER A O 1
ATOM 3127 N N . PHE A 1 387 ? -6.740 -3.110 -30.487 1.00 94.50 387 PHE A N 1
ATOM 3128 C CA . PHE A 1 387 ? -6.463 -4.075 -31.551 1.00 94.50 387 PHE A CA 1
ATOM 3129 C C . PHE A 1 387 ? -5.080 -4.699 -31.339 1.00 94.50 387 PHE A C 1
ATOM 3131 O O . PHE A 1 387 ? -4.196 -4.051 -30.767 1.00 94.50 387 PHE A O 1
ATOM 3138 N N . HIS A 1 388 ? -4.875 -5.919 -31.834 1.00 94.25 388 HIS A N 1
ATOM 3139 C CA . HIS A 1 388 ? -3.563 -6.562 -31.880 1.00 94.25 388 HIS A CA 1
ATOM 3140 C C . HIS A 1 388 ? -2.982 -6.648 -33.298 1.00 94.25 388 HIS A C 1
ATOM 3142 O O . HIS A 1 388 ? -3.692 -6.540 -34.300 1.00 94.25 388 HIS A O 1
ATOM 3148 N N . SER A 1 389 ? -1.669 -6.843 -33.363 1.00 90.88 389 SER A N 1
ATOM 3149 C CA . SER A 1 389 ? -0.919 -7.255 -34.549 1.00 90.88 389 SER A CA 1
ATOM 3150 C C . SER A 1 389 ? 0.152 -8.257 -34.137 1.00 90.88 389 SER A C 1
ATOM 3152 O O . SER A 1 389 ? 0.753 -8.101 -33.078 1.00 90.88 389 SER A O 1
ATOM 3154 N N . ASP A 1 390 ? 0.408 -9.265 -34.960 1.00 91.50 390 ASP A N 1
ATOM 3155 C CA . ASP A 1 390 ? 1.357 -10.333 -34.654 1.00 91.50 390 ASP A CA 1
ATOM 3156 C C . ASP A 1 390 ? 2.481 -10.459 -35.686 1.00 91.50 390 ASP A C 1
ATOM 3158 O O . ASP A 1 390 ? 2.328 -10.150 -36.870 1.00 91.50 390 ASP A O 1
ATOM 3162 N N . THR A 1 391 ? 3.610 -10.974 -35.213 1.00 90.44 391 THR A N 1
ATOM 3163 C CA . THR A 1 391 ? 4.746 -11.457 -35.997 1.00 90.44 391 THR A CA 1
ATOM 3164 C C . THR A 1 391 ? 5.023 -12.915 -35.664 1.00 90.44 391 THR A C 1
ATOM 3166 O O . THR A 1 391 ? 4.358 -13.502 -34.812 1.00 90.44 391 THR A O 1
ATOM 3169 N N . SER A 1 392 ? 6.022 -13.517 -36.306 1.00 88.62 392 SER A N 1
ATOM 3170 C CA . SER A 1 392 ? 6.443 -14.868 -35.929 1.00 88.62 392 SER A CA 1
ATOM 3171 C C . SER A 1 392 ? 6.988 -14.937 -34.497 1.00 88.62 392 SER A C 1
ATOM 3173 O O . SER A 1 392 ? 6.990 -16.017 -33.926 1.00 88.62 392 SER A O 1
ATOM 3175 N N . VAL A 1 393 ? 7.444 -13.825 -33.902 1.00 91.31 393 VAL A N 1
ATOM 3176 C CA . VAL A 1 393 ? 8.134 -13.805 -32.591 1.00 91.31 393 VAL A CA 1
ATOM 3177 C C . VAL A 1 393 ? 7.575 -12.788 -31.592 1.00 91.31 393 VAL A C 1
ATOM 3179 O O . VAL A 1 393 ? 8.109 -12.643 -30.490 1.00 91.31 393 VAL A O 1
ATOM 3182 N N . SER A 1 394 ? 6.518 -12.059 -31.951 1.00 92.62 394 SER A N 1
ATOM 3183 C CA . SER A 1 394 ? 5.905 -11.046 -31.093 1.00 92.62 394 SER A CA 1
ATOM 3184 C C . SER A 1 394 ? 4.408 -10.889 -31.338 1.00 92.62 394 SER A C 1
ATOM 3186 O O . SER A 1 394 ? 3.908 -11.142 -32.431 1.00 92.62 394 SER A O 1
ATOM 3188 N N . ILE A 1 395 ? 3.690 -10.431 -30.316 1.00 94.75 395 ILE A N 1
ATOM 3189 C CA . ILE A 1 395 ? 2.300 -9.991 -30.402 1.00 94.75 395 ILE A CA 1
ATOM 3190 C C . ILE A 1 395 ? 2.211 -8.607 -29.762 1.00 94.75 395 ILE A C 1
ATOM 3192 O O . ILE A 1 395 ? 2.458 -8.439 -28.568 1.00 94.75 395 ILE A O 1
ATOM 3196 N N . ASP A 1 396 ? 1.849 -7.614 -30.560 1.00 92.38 396 ASP A N 1
ATOM 3197 C CA . ASP A 1 396 ? 1.648 -6.232 -30.150 1.00 92.38 396 ASP A CA 1
ATOM 3198 C C . ASP A 1 396 ? 0.166 -5.979 -29.894 1.00 92.38 396 ASP A C 1
ATOM 3200 O O . ASP A 1 396 ? -0.673 -6.235 -30.753 1.00 92.38 396 ASP A O 1
ATOM 3204 N N . TRP A 1 397 ? -0.168 -5.427 -28.730 1.00 95.62 397 TRP A N 1
ATOM 3205 C CA . TRP A 1 397 ? -1.517 -4.983 -28.396 1.00 95.62 397 TRP A CA 1
ATOM 3206 C C . TRP A 1 397 ? -1.534 -3.468 -28.195 1.00 95.62 397 TRP A C 1
ATOM 3208 O O . TRP A 1 397 ? -0.855 -2.921 -27.320 1.00 95.62 397 TRP A O 1
ATOM 3218 N N . SER A 1 398 ? -2.321 -2.766 -29.014 1.00 93.19 398 SER A N 1
ATOM 3219 C CA . SER A 1 398 ? -2.485 -1.316 -28.942 1.00 93.19 398 SER A CA 1
ATOM 3220 C C . SER A 1 398 ? -3.887 -0.946 -28.489 1.00 93.19 398 SER A C 1
ATOM 3222 O O . SER A 1 398 ? -4.881 -1.327 -29.097 1.00 93.19 398 SER A O 1
ATOM 3224 N N . TYR A 1 399 ? -3.962 -0.088 -27.477 1.00 93.06 399 TYR A N 1
ATOM 3225 C CA . TYR A 1 399 ? -5.198 0.535 -27.003 1.00 93.06 399 TYR A CA 1
ATOM 3226 C C . TYR A 1 399 ? -5.234 2.036 -27.322 1.00 93.06 399 TYR A C 1
ATOM 3228 O O . TYR A 1 399 ? -5.943 2.812 -26.689 1.00 93.06 399 TYR A O 1
ATOM 3236 N N . SER A 1 400 ? -4.483 2.460 -28.341 1.00 88.25 400 SER A N 1
ATOM 3237 C CA . SER A 1 400 ? -4.352 3.867 -28.745 1.00 88.25 400 SER A CA 1
ATOM 3238 C C . SER A 1 400 ? -5.649 4.526 -29.234 1.00 88.25 400 SER A C 1
ATOM 3240 O O . SER A 1 400 ? -5.735 5.754 -29.223 1.00 88.25 400 SER A O 1
ATOM 3242 N N . LYS A 1 401 ? -6.656 3.746 -29.659 1.00 88.69 401 LYS A N 1
ATOM 3243 C CA . LYS A 1 401 ? -7.997 4.251 -30.017 1.00 88.69 401 LYS A CA 1
ATOM 3244 C C . LYS A 1 401 ? -9.050 3.982 -28.930 1.00 88.69 401 LYS A C 1
ATOM 3246 O O . LYS A 1 401 ? -10.218 4.299 -29.142 1.00 88.69 401 LYS A O 1
ATOM 3251 N N . ALA A 1 402 ? -8.656 3.403 -27.796 1.00 90.31 402 ALA A N 1
ATOM 3252 C CA . ALA A 1 402 ? -9.519 3.199 -26.637 1.00 90.31 402 ALA A CA 1
ATOM 3253 C C . ALA A 1 402 ? -9.435 4.392 -25.667 1.00 90.31 402 ALA A C 1
ATOM 3255 O O . ALA A 1 402 ? -8.573 5.265 -25.789 1.00 90.31 402 ALA A O 1
ATOM 3256 N N . HIS A 1 403 ? -10.319 4.430 -24.666 1.00 89.19 403 HIS A N 1
ATOM 3257 C CA . HIS A 1 403 ? -10.209 5.408 -23.581 1.00 89.19 403 HIS A CA 1
ATOM 3258 C C . HIS A 1 403 ? -8.941 5.144 -22.753 1.00 89.19 403 HIS A C 1
ATOM 3260 O O . HIS A 1 403 ? -8.780 4.051 -22.210 1.00 89.19 403 HIS A O 1
ATOM 3266 N N . TYR A 1 404 ? -8.061 6.143 -22.629 1.00 84.81 404 TYR A N 1
ATOM 3267 C CA . TYR A 1 404 ? -6.713 5.983 -22.063 1.00 84.81 404 TYR A CA 1
ATOM 3268 C C . TYR A 1 404 ? -6.700 5.368 -20.655 1.00 84.81 404 TYR A C 1
ATOM 3270 O O . TYR A 1 404 ? -5.926 4.448 -20.396 1.00 84.81 404 TYR A O 1
ATOM 3278 N N . GLU A 1 405 ? -7.576 5.825 -19.754 1.00 85.31 405 GLU A N 1
ATOM 3279 C CA . GLU A 1 405 ? -7.647 5.293 -18.383 1.00 85.31 405 GLU A CA 1
ATOM 3280 C C . GLU A 1 405 ? -8.082 3.824 -18.359 1.00 85.31 405 GLU A C 1
ATOM 3282 O O . GLU A 1 405 ? -7.493 3.018 -17.642 1.00 85.31 405 GLU A O 1
ATOM 3287 N N . ILE A 1 406 ? -9.060 3.458 -19.196 1.00 88.06 406 ILE A N 1
ATOM 3288 C CA . ILE A 1 406 ? -9.562 2.081 -19.286 1.00 88.06 406 ILE A CA 1
ATOM 3289 C C . ILE A 1 406 ? -8.470 1.190 -19.873 1.00 88.06 406 ILE A C 1
ATOM 3291 O O . ILE A 1 406 ? -8.153 0.157 -19.296 1.00 88.06 406 ILE A O 1
ATOM 3295 N N . GLY A 1 407 ? -7.841 1.617 -20.971 1.00 88.75 407 GLY A N 1
ATOM 3296 C CA . GLY A 1 407 ? -6.749 0.876 -21.599 1.00 88.75 407 GLY A CA 1
ATOM 3297 C C . GLY A 1 407 ? -5.544 0.688 -20.672 1.00 88.75 407 GLY A C 1
ATOM 3298 O O . GLY A 1 407 ? -4.944 -0.379 -20.667 1.00 88.75 407 GLY A O 1
ATOM 3299 N N . THR A 1 408 ? -5.237 1.676 -19.826 1.00 88.31 408 THR A N 1
ATOM 3300 C CA . THR A 1 408 ? -4.146 1.588 -18.839 1.00 88.31 408 THR A CA 1
ATOM 3301 C C . THR A 1 408 ? -4.452 0.596 -17.714 1.00 88.31 408 THR A C 1
ATOM 3303 O O . THR A 1 408 ? -3.559 -0.114 -17.260 1.00 88.31 408 THR A O 1
ATOM 3306 N N . VAL A 1 409 ? -5.699 0.527 -17.239 1.00 90.19 409 VAL A N 1
ATOM 3307 C CA . VAL A 1 409 ? -6.099 -0.499 -16.260 1.00 90.19 409 VAL A CA 1
ATOM 3308 C C . VAL A 1 409 ? -6.050 -1.883 -16.909 1.00 90.19 409 VAL A C 1
ATOM 3310 O O . VAL A 1 409 ? -5.418 -2.787 -16.371 1.00 90.19 409 VAL A O 1
ATOM 3313 N N . GLN A 1 410 ? -6.612 -2.021 -18.111 1.00 94.19 410 GLN A N 1
ATOM 3314 C CA . GLN A 1 410 ? -6.643 -3.291 -18.840 1.00 94.19 410 GLN A CA 1
ATOM 3315 C C . GLN A 1 410 ? -5.242 -3.793 -19.210 1.00 94.19 410 GLN A C 1
ATOM 3317 O O . GLN A 1 410 ? -5.003 -4.992 -19.155 1.00 94.19 410 GLN A O 1
ATOM 3322 N N . SER A 1 411 ? -4.286 -2.913 -19.529 1.00 91.94 411 SER A N 1
ATOM 3323 C CA . SER A 1 411 ? -2.902 -3.325 -19.806 1.00 91.94 411 SER A CA 1
ATOM 3324 C C . SER A 1 411 ? -2.182 -3.863 -18.566 1.00 91.94 411 SER A C 1
ATOM 3326 O O . SER A 1 411 ? -1.383 -4.795 -18.672 1.00 91.94 411 SER A O 1
ATOM 3328 N N . ARG A 1 412 ? -2.489 -3.326 -17.379 1.00 91.00 412 ARG A N 1
ATOM 3329 C CA . ARG A 1 412 ? -1.972 -3.838 -16.099 1.00 91.00 412 ARG A CA 1
ATOM 3330 C C . ARG A 1 412 ? -2.582 -5.191 -15.758 1.00 91.00 412 ARG A C 1
ATOM 3332 O O . ARG A 1 412 ? -1.850 -6.091 -15.354 1.00 91.00 412 ARG A O 1
ATOM 3339 N N . ASP A 1 413 ? -3.886 -5.341 -15.956 1.00 92.75 413 ASP A N 1
ATOM 3340 C CA . ASP A 1 413 ? -4.577 -6.611 -15.736 1.00 92.75 413 ASP A CA 1
ATOM 3341 C C . ASP A 1 413 ? -4.086 -7.676 -16.731 1.00 92.75 413 ASP A C 1
ATOM 3343 O O . ASP A 1 413 ? -3.768 -8.793 -16.324 1.00 92.75 413 ASP A O 1
ATOM 3347 N N . LEU A 1 414 ? -3.899 -7.314 -18.007 1.00 94.00 414 LEU A N 1
ATOM 3348 C CA . LEU A 1 414 ? -3.284 -8.165 -19.030 1.00 94.00 414 LEU A CA 1
ATOM 3349 C C . LEU A 1 414 ? -1.919 -8.684 -18.572 1.00 94.00 414 LEU A C 1
ATOM 3351 O O . LEU A 1 414 ? -1.676 -9.889 -18.623 1.00 94.00 414 LEU A O 1
ATOM 3355 N N . PHE A 1 415 ? -1.051 -7.805 -18.062 1.00 92.12 415 PHE A N 1
ATOM 3356 C CA . PHE A 1 415 ? 0.256 -8.204 -17.538 1.00 92.12 415 PHE A CA 1
ATOM 3357 C C . PHE A 1 415 ? 0.142 -9.225 -16.400 1.00 92.12 415 PHE A C 1
ATOM 3359 O O . PHE A 1 415 ? 0.867 -10.220 -16.398 1.00 92.12 415 PHE A O 1
ATOM 3366 N N . VAL A 1 416 ? -0.779 -9.016 -15.452 1.00 90.81 416 VAL A N 1
ATOM 3367 C CA . VAL A 1 416 ? -1.009 -9.951 -14.338 1.00 90.81 416 VAL A CA 1
ATOM 3368 C C . VAL A 1 416 ? -1.474 -11.315 -14.853 1.00 90.81 416 VAL A C 1
ATOM 3370 O O . VAL A 1 416 ? -0.930 -12.336 -14.434 1.00 90.81 416 VAL A O 1
ATOM 3373 N N . HIS A 1 417 ? -2.427 -11.344 -15.788 1.00 92.50 417 HIS A N 1
ATOM 3374 C CA . HIS A 1 417 ? -2.939 -12.583 -16.381 1.00 92.50 417 HIS A CA 1
ATOM 3375 C C . HIS A 1 417 ? -1.860 -13.349 -17.154 1.00 92.50 417 HIS A C 1
ATOM 3377 O O . HIS A 1 417 ? -1.714 -14.560 -16.980 1.00 92.50 417 HIS A O 1
ATOM 3383 N N . LEU A 1 418 ? -1.071 -12.644 -17.966 1.00 92.81 418 LEU A N 1
ATOM 3384 C CA . LEU A 1 418 ? 0.025 -13.237 -18.725 1.00 92.81 418 LEU A CA 1
ATOM 3385 C C . LEU A 1 418 ? 1.110 -13.802 -17.801 1.00 92.81 418 LEU A C 1
ATOM 3387 O O . LEU A 1 418 ? 1.541 -14.939 -17.993 1.00 92.81 418 LEU A O 1
ATOM 3391 N N . ARG A 1 419 ? 1.507 -13.062 -16.754 1.00 88.56 419 ARG A N 1
ATOM 3392 C CA . ARG A 1 419 ? 2.496 -13.533 -15.768 1.00 88.56 419 ARG A CA 1
ATOM 3393 C C . ARG A 1 419 ? 2.015 -14.696 -14.909 1.00 88.56 419 ARG A C 1
ATOM 3395 O O . ARG A 1 419 ? 2.846 -15.484 -14.473 1.00 88.56 419 ARG A O 1
ATOM 3402 N N . ALA A 1 420 ? 0.720 -14.778 -14.619 1.00 86.06 420 ALA A N 1
ATOM 3403 C CA . ALA A 1 420 ? 0.160 -15.850 -13.801 1.00 86.06 420 ALA A CA 1
ATOM 3404 C C . ALA A 1 420 ? -0.024 -17.169 -14.574 1.00 86.06 420 ALA A C 1
ATOM 3406 O O . ALA A 1 420 ? -0.181 -18.213 -13.944 1.00 86.06 420 ALA A O 1
ATOM 3407 N N . GLY A 1 421 ? -0.014 -17.133 -15.912 1.00 89.12 421 GLY A N 1
ATOM 3408 C CA . GLY A 1 421 ? -0.238 -18.310 -16.752 1.00 89.12 421 GLY A CA 1
ATOM 3409 C C . GLY A 1 421 ? 0.729 -18.398 -17.939 1.00 89.12 421 GLY A C 1
ATOM 3410 O O . GLY A 1 421 ? 1.806 -18.967 -17.769 1.00 89.12 421 GLY A O 1
ATOM 3411 N N . PRO A 1 422 ? 0.374 -17.872 -19.130 1.00 90.50 422 PRO A N 1
ATOM 3412 C CA . PRO A 1 422 ? 1.103 -18.111 -20.382 1.00 90.50 422 PRO A CA 1
ATOM 3413 C C . PRO A 1 422 ? 2.601 -17.792 -20.393 1.00 90.50 422 PRO A C 1
ATOM 3415 O O . PRO A 1 422 ? 3.321 -18.397 -21.177 1.00 90.50 422 PRO A O 1
ATOM 3418 N N . LEU A 1 423 ? 3.075 -16.855 -19.563 1.00 90.88 423 LEU A N 1
ATOM 3419 C CA . LEU A 1 423 ? 4.488 -16.452 -19.513 1.00 90.88 423 LEU A CA 1
ATOM 3420 C C . LEU A 1 423 ? 5.320 -17.222 -18.473 1.00 90.88 423 LEU A C 1
ATOM 3422 O O . LEU A 1 423 ? 6.507 -16.947 -18.299 1.00 90.88 423 LEU A O 1
ATOM 3426 N N . VAL A 1 424 ? 4.733 -18.184 -17.760 1.00 89.50 424 VAL A N 1
ATOM 3427 C CA . VAL A 1 424 ? 5.455 -18.970 -16.753 1.00 89.50 424 VAL A CA 1
ATOM 3428 C C . VAL A 1 424 ? 6.339 -20.018 -17.435 1.00 89.50 424 VAL A C 1
ATOM 3430 O O . VAL A 1 424 ? 5.846 -20.874 -18.161 1.00 89.50 424 VAL A O 1
ATOM 3433 N N . ASN A 1 425 ? 7.644 -19.998 -17.141 1.00 87.00 425 ASN A N 1
ATOM 3434 C CA . ASN A 1 425 ? 8.642 -20.963 -17.635 1.00 87.00 425 ASN A CA 1
ATOM 3435 C C . ASN A 1 425 ? 8.752 -21.068 -19.169 1.00 87.00 425 ASN A C 1
ATOM 3437 O O . ASN A 1 425 ? 9.179 -22.100 -19.686 1.00 87.00 425 ASN A O 1
ATOM 3441 N N . VAL A 1 426 ? 8.403 -20.007 -19.896 1.00 91.00 426 VAL A N 1
ATOM 3442 C CA . VAL A 1 426 ? 8.556 -19.918 -21.355 1.00 91.00 426 VAL A CA 1
ATOM 3443 C C . VAL A 1 426 ? 9.511 -18.780 -21.730 1.00 91.00 426 VAL A C 1
ATOM 3445 O O . VAL A 1 426 ? 9.677 -17.844 -20.945 1.00 91.00 426 VAL A O 1
ATOM 3448 N N . PRO A 1 427 ? 10.149 -18.821 -22.913 1.00 90.06 427 PRO A N 1
ATOM 3449 C CA . PRO A 1 427 ? 11.083 -17.786 -23.351 1.00 90.06 427 PRO A CA 1
ATOM 3450 C C . PRO A 1 427 ? 10.353 -16.549 -23.901 1.00 90.06 427 PRO A C 1
ATOM 3452 O O . PRO A 1 427 ? 10.652 -16.100 -24.998 1.00 90.06 427 PRO A O 1
ATOM 3455 N N . ALA A 1 428 ? 9.388 -15.994 -23.164 1.00 92.19 428 ALA A N 1
ATOM 3456 C CA . ALA A 1 428 ? 8.632 -14.817 -23.587 1.00 92.19 428 ALA A CA 1
ATOM 3457 C C . ALA A 1 428 ? 8.486 -13.788 -22.465 1.00 92.19 428 ALA A C 1
ATOM 3459 O O . ALA A 1 428 ? 8.336 -14.131 -21.291 1.00 92.19 428 ALA A O 1
ATOM 3460 N N . GLU A 1 429 ? 8.500 -12.513 -22.840 1.00 91.75 429 GLU A N 1
ATOM 3461 C CA . GLU A 1 429 ? 8.3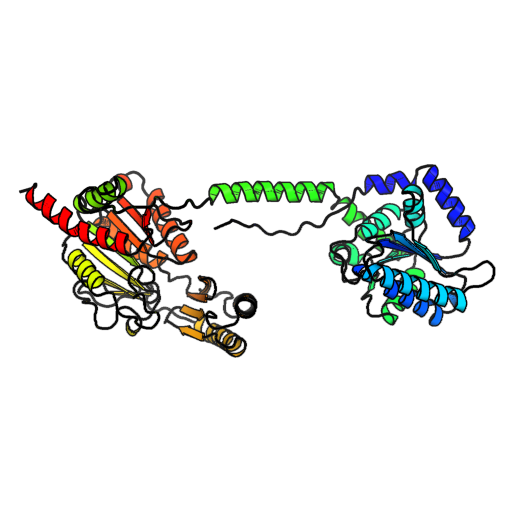30 -11.384 -21.932 1.00 91.75 429 GLU A CA 1
ATOM 3462 C C . GLU A 1 429 ? 7.318 -10.378 -22.477 1.00 91.75 429 GLU A C 1
ATOM 3464 O O . GLU A 1 429 ? 7.142 -10.244 -23.685 1.00 91.75 429 GLU A O 1
ATOM 3469 N N . MET A 1 430 ? 6.667 -9.645 -21.573 1.00 92.44 430 MET A N 1
ATOM 3470 C CA . MET A 1 430 ? 5.822 -8.509 -21.927 1.00 92.44 430 MET A CA 1
ATOM 3471 C C . MET A 1 430 ? 6.582 -7.206 -21.675 1.00 92.44 430 MET A C 1
ATOM 3473 O O . MET A 1 430 ? 7.039 -6.951 -20.561 1.00 92.44 430 MET A O 1
ATOM 3477 N N . VAL A 1 431 ? 6.666 -6.370 -22.703 1.00 89.06 431 VAL A N 1
ATOM 3478 C CA . VAL A 1 431 ? 7.374 -5.092 -22.727 1.00 89.06 431 VAL A CA 1
ATOM 3479 C C . VAL A 1 431 ? 6.395 -3.967 -23.041 1.00 89.06 431 VAL A C 1
ATOM 3481 O O . VAL A 1 431 ? 5.490 -4.103 -23.861 1.00 89.06 431 VAL A O 1
ATOM 3484 N N . ILE A 1 432 ? 6.574 -2.819 -22.392 1.00 85.81 432 ILE A N 1
ATOM 3485 C CA . ILE A 1 432 ? 5.806 -1.612 -22.701 1.00 85.81 432 ILE A CA 1
ATOM 3486 C C . ILE A 1 432 ? 6.509 -0.881 -23.848 1.00 85.81 432 ILE A C 1
ATOM 3488 O O . ILE A 1 432 ? 7.578 -0.303 -23.663 1.00 85.81 432 ILE A O 1
ATOM 3492 N N . THR A 1 433 ? 5.900 -0.893 -25.030 1.00 79.62 433 THR A N 1
ATOM 3493 C CA . THR A 1 433 ? 6.455 -0.274 -26.246 1.00 79.62 433 THR A CA 1
ATOM 3494 C C . THR A 1 433 ? 6.076 1.199 -26.400 1.00 79.62 433 THR A C 1
ATOM 3496 O O . THR A 1 433 ? 6.715 1.928 -27.154 1.00 79.62 433 THR A O 1
ATOM 3499 N N . GLY A 1 434 ? 5.045 1.665 -25.689 1.00 77.88 434 GLY A N 1
ATOM 3500 C CA . GLY A 1 434 ? 4.586 3.051 -25.750 1.00 77.88 434 GLY A CA 1
ATOM 3501 C C . GLY A 1 434 ? 3.522 3.382 -24.698 1.00 77.88 434 GLY A C 1
ATOM 3502 O O . GLY A 1 434 ? 3.125 2.522 -23.918 1.00 77.88 434 GLY A O 1
ATOM 3503 N N . PRO A 1 435 ? 3.006 4.626 -24.672 1.00 77.06 435 PRO A N 1
ATOM 3504 C CA . PRO A 1 435 ? 2.008 5.051 -23.682 1.00 77.06 435 PRO A CA 1
ATOM 3505 C C . PRO A 1 435 ? 0.655 4.341 -23.837 1.00 77.06 435 PRO A C 1
ATOM 3507 O O . PRO A 1 435 ? -0.176 4.368 -22.932 1.00 77.06 435 PRO A O 1
ATOM 3510 N N . SER A 1 436 ? 0.395 3.745 -25.004 1.00 88.06 436 SER A N 1
ATOM 3511 C CA . SER A 1 436 ? -0.850 3.024 -25.284 1.00 88.06 436 SER A CA 1
ATOM 3512 C C . SER A 1 436 ? -0.635 1.740 -26.083 1.00 88.06 436 SER A C 1
ATOM 3514 O O . SER A 1 436 ? -1.469 1.365 -26.912 1.00 88.06 436 SER A O 1
ATOM 3516 N N . SER A 1 437 ? 0.521 1.107 -25.884 1.00 88.75 437 SER A N 1
ATOM 3517 C CA . SER A 1 437 ? 0.868 -0.158 -26.521 1.00 88.75 437 SER A CA 1
ATOM 3518 C C . SER A 1 437 ? 1.800 -0.989 -25.652 1.00 88.75 437 SER A C 1
ATOM 3520 O O . SER A 1 437 ? 2.668 -0.466 -24.948 1.00 88.75 437 SER A O 1
ATOM 3522 N N . VAL A 1 438 ? 1.608 -2.297 -25.735 1.00 93.12 438 VAL A N 1
ATOM 3523 C CA . VAL A 1 438 ? 2.417 -3.319 -25.078 1.00 93.12 438 VAL A CA 1
ATOM 3524 C C . VAL A 1 438 ? 2.708 -4.421 -26.087 1.00 93.12 438 VAL A C 1
ATOM 3526 O O . VAL A 1 438 ? 1.882 -4.690 -26.955 1.00 93.12 438 VAL A O 1
ATOM 3529 N N . GLN A 1 439 ? 3.856 -5.065 -25.951 1.00 92.75 439 GLN A N 1
ATOM 3530 C CA . GLN A 1 439 ? 4.294 -6.153 -26.812 1.00 92.75 439 GLN A CA 1
ATOM 3531 C C . GLN A 1 439 ? 4.642 -7.357 -25.955 1.00 92.75 439 GLN A C 1
ATOM 3533 O O . GLN A 1 439 ? 5.347 -7.219 -24.961 1.00 92.75 439 GLN A O 1
ATOM 3538 N N . VAL A 1 440 ? 4.181 -8.537 -26.344 1.00 94.88 440 VAL A N 1
ATOM 3539 C CA . VAL A 1 440 ? 4.731 -9.799 -25.854 1.00 94.88 440 VAL A CA 1
ATOM 3540 C C . VAL A 1 440 ? 5.698 -10.313 -26.908 1.00 94.88 440 VAL A C 1
ATOM 3542 O O . VAL A 1 440 ? 5.320 -10.394 -28.071 1.00 94.88 440 VAL A O 1
ATOM 3545 N N . ARG A 1 441 ? 6.939 -10.619 -26.538 1.00 92.50 441 ARG A N 1
ATOM 3546 C CA . ARG A 1 441 ? 7.993 -11.029 -27.478 1.00 92.50 441 ARG A CA 1
ATOM 3547 C C . ARG A 1 441 ? 8.832 -12.174 -26.927 1.00 92.50 441 ARG A C 1
ATOM 3549 O O . ARG A 1 441 ? 8.942 -12.317 -25.709 1.00 92.50 441 ARG A O 1
ATOM 3556 N N . ASP A 1 442 ? 9.446 -12.951 -27.816 1.00 93.19 442 ASP A N 1
ATOM 3557 C CA . ASP A 1 442 ? 10.421 -13.972 -27.423 1.00 93.19 442 ASP A CA 1
ATOM 3558 C C . ASP A 1 442 ? 11.695 -13.319 -26.862 1.00 93.19 442 ASP A C 1
ATOM 3560 O O . ASP A 1 442 ? 12.263 -12.409 -27.462 1.00 93.19 442 ASP A O 1
ATOM 3564 N N . THR A 1 443 ? 12.178 -13.780 -25.711 1.00 91.06 443 THR A N 1
ATOM 3565 C CA . THR A 1 443 ? 13.337 -13.174 -25.030 1.00 91.06 443 THR A CA 1
ATOM 3566 C C . THR A 1 443 ? 14.657 -13.393 -25.770 1.00 91.06 443 THR A C 1
ATOM 3568 O O . THR A 1 443 ? 15.641 -12.700 -25.502 1.00 91.06 443 THR A O 1
ATOM 3571 N N . ARG A 1 444 ? 14.705 -14.350 -26.705 1.00 91.56 444 ARG A N 1
ATOM 3572 C CA . ARG A 1 444 ? 15.893 -14.642 -27.519 1.00 91.56 444 ARG A CA 1
ATOM 3573 C C . ARG A 1 444 ? 16.025 -13.700 -28.714 1.00 91.56 444 ARG A C 1
ATOM 3575 O O . ARG A 1 444 ? 17.105 -13.639 -29.298 1.00 91.56 444 ARG A O 1
ATOM 3582 N N . VAL A 1 445 ? 14.965 -12.970 -29.074 1.00 91.00 445 VAL A N 1
ATOM 3583 C CA . VAL A 1 445 ? 14.936 -12.090 -30.247 1.00 91.00 445 VAL A CA 1
ATOM 3584 C C . VAL A 1 445 ? 14.454 -10.697 -29.868 1.00 91.00 445 VAL A C 1
ATOM 3586 O O . VAL A 1 445 ? 13.299 -10.480 -29.516 1.00 91.00 445 VAL A O 1
ATOM 3589 N N . ASN A 1 446 ? 15.341 -9.721 -30.013 1.00 91.19 446 ASN A N 1
ATOM 3590 C CA . ASN A 1 446 ? 15.005 -8.306 -29.969 1.00 91.19 446 ASN A CA 1
ATOM 3591 C C . ASN A 1 446 ? 16.032 -7.502 -30.781 1.00 91.19 446 ASN A C 1
ATOM 3593 O O . ASN A 1 446 ? 17.066 -8.042 -31.194 1.00 91.19 446 ASN A O 1
ATOM 3597 N N . LYS A 1 447 ? 15.766 -6.203 -30.982 1.00 90.38 447 LYS A N 1
ATOM 3598 C CA . LYS A 1 447 ? 16.641 -5.332 -31.781 1.00 90.38 447 LYS A CA 1
ATOM 3599 C C . LYS A 1 447 ? 18.070 -5.305 -31.219 1.00 90.38 447 LYS A C 1
ATOM 3601 O O . LYS A 1 447 ? 19.014 -5.345 -31.999 1.00 90.38 447 LYS A O 1
ATOM 3606 N N . GLY A 1 448 ? 18.239 -5.322 -29.893 1.00 89.94 448 GLY A N 1
ATOM 3607 C CA . GLY A 1 448 ? 19.549 -5.395 -29.233 1.00 89.94 448 GLY A CA 1
ATOM 3608 C C . GLY A 1 448 ? 20.310 -6.695 -29.518 1.00 89.94 448 GLY A C 1
ATOM 3609 O O . GLY A 1 448 ? 21.479 -6.648 -29.888 1.00 89.94 448 GLY A O 1
ATOM 3610 N N . LYS A 1 449 ? 19.651 -7.858 -29.439 1.00 92.12 449 LYS A N 1
ATOM 3611 C CA . LYS A 1 449 ? 20.244 -9.167 -29.777 1.00 92.12 449 LYS A CA 1
ATOM 3612 C C . LYS A 1 449 ? 20.653 -9.251 -31.243 1.00 92.12 449 LYS A C 1
ATOM 3614 O O . LYS A 1 449 ? 21.716 -9.784 -31.550 1.00 92.12 449 LYS A O 1
ATOM 3619 N N . PHE A 1 450 ? 19.838 -8.700 -32.139 1.00 92.94 450 PHE A N 1
ATOM 3620 C CA . PHE A 1 450 ? 20.198 -8.608 -33.548 1.00 92.94 450 PHE A CA 1
ATOM 3621 C C . PHE A 1 450 ? 21.397 -7.674 -33.770 1.00 92.94 450 PHE A C 1
ATOM 3623 O O . PHE A 1 450 ? 22.307 -8.028 -34.514 1.00 92.94 450 PHE A O 1
ATOM 3630 N N . VAL A 1 451 ? 21.429 -6.511 -33.108 1.00 90.31 451 VAL A N 1
ATOM 3631 C CA . VAL A 1 451 ? 22.562 -5.571 -33.163 1.00 90.31 451 VAL A CA 1
ATOM 3632 C C . VAL A 1 451 ? 23.848 -6.245 -32.678 1.00 90.31 451 VAL A C 1
ATOM 3634 O O . VAL A 1 451 ? 24.859 -6.154 -33.367 1.00 90.31 451 VAL A O 1
ATOM 3637 N N . ASP A 1 452 ? 23.813 -6.968 -31.555 1.00 89.19 452 ASP A N 1
ATOM 3638 C CA . ASP A 1 452 ? 24.955 -7.743 -31.047 1.00 89.19 452 ASP A CA 1
ATOM 3639 C C . ASP A 1 452 ? 25.450 -8.760 -32.083 1.00 89.19 452 ASP A C 1
ATOM 3641 O O . ASP A 1 452 ? 26.613 -8.725 -32.482 1.00 89.19 452 ASP A O 1
ATOM 3645 N N . HIS A 1 453 ? 24.552 -9.605 -32.603 1.00 90.56 453 HIS A N 1
ATOM 3646 C CA . HIS A 1 453 ? 24.878 -10.594 -33.636 1.00 90.56 453 HIS A CA 1
ATOM 3647 C C . HIS A 1 453 ? 25.480 -9.956 -34.892 1.00 90.56 453 HIS A C 1
ATOM 3649 O O . HIS A 1 453 ? 26.526 -10.390 -35.383 1.00 90.56 453 HIS A O 1
ATOM 3655 N N . PHE A 1 454 ? 24.846 -8.900 -35.405 1.00 88.94 454 PHE A N 1
ATOM 3656 C CA . PHE A 1 454 ? 25.281 -8.207 -36.612 1.00 88.94 454 PHE A CA 1
ATOM 3657 C C . PHE A 1 454 ? 26.663 -7.574 -36.444 1.00 88.94 454 PHE A C 1
ATOM 3659 O O . PHE A 1 454 ? 27.505 -7.714 -37.336 1.00 88.94 454 PHE A O 1
ATOM 3666 N N . ILE A 1 455 ? 26.912 -6.928 -35.299 1.00 85.56 455 ILE A N 1
ATOM 3667 C CA . ILE A 1 455 ? 28.212 -6.344 -34.972 1.00 85.56 455 ILE A CA 1
ATOM 3668 C C . ILE A 1 455 ? 29.256 -7.450 -34.879 1.00 85.56 455 ILE A C 1
ATOM 3670 O O . ILE A 1 455 ? 30.232 -7.377 -35.615 1.00 85.56 455 ILE A O 1
ATOM 3674 N N . ARG A 1 456 ? 29.044 -8.501 -34.070 1.00 85.00 456 ARG A N 1
ATOM 3675 C CA . ARG A 1 456 ? 30.022 -9.598 -33.903 1.00 85.00 456 ARG A CA 1
ATOM 3676 C C . ARG A 1 456 ? 30.360 -10.293 -35.222 1.00 85.00 456 ARG A C 1
ATOM 3678 O O . ARG A 1 456 ? 31.521 -10.609 -35.453 1.00 85.00 456 ARG A O 1
ATOM 3685 N N . THR A 1 457 ? 29.378 -10.468 -36.106 1.00 84.62 457 THR A N 1
ATOM 3686 C CA . THR A 1 457 ? 29.569 -11.111 -37.420 1.00 84.62 457 THR A CA 1
ATOM 3687 C C . THR A 1 457 ? 30.442 -10.280 -38.366 1.00 84.62 457 THR A C 1
ATOM 3689 O O . THR A 1 457 ? 31.162 -10.835 -39.190 1.00 84.62 457 THR A O 1
ATOM 3692 N N . HIS A 1 458 ? 30.403 -8.951 -38.252 1.00 80.62 458 HIS A N 1
ATOM 3693 C CA . HIS A 1 458 ? 31.119 -8.037 -39.152 1.00 80.62 458 HIS A CA 1
ATOM 3694 C C . HIS A 1 458 ? 32.259 -7.270 -38.462 1.00 80.62 458 HIS A C 1
ATOM 3696 O O . HIS A 1 458 ? 32.858 -6.382 -39.076 1.00 80.62 458 HIS A O 1
ATOM 3702 N N . TRP A 1 459 ? 32.555 -7.601 -37.200 1.00 72.88 459 TRP A N 1
ATOM 3703 C CA . TRP A 1 459 ? 33.436 -6.833 -36.319 1.00 72.88 459 TRP A CA 1
ATOM 3704 C C . TRP A 1 459 ? 34.877 -6.792 -36.812 1.00 72.88 459 TRP A C 1
ATOM 3706 O O . TRP A 1 459 ? 35.484 -5.731 -36.808 1.00 72.88 459 TRP A O 1
ATOM 3716 N N . GLU A 1 460 ? 35.403 -7.916 -37.308 1.00 71.00 460 GLU A N 1
ATOM 3717 C CA . GLU A 1 460 ? 36.801 -8.011 -37.757 1.00 71.00 460 GLU A CA 1
ATOM 3718 C C . GLU A 1 460 ? 37.129 -7.072 -38.931 1.00 71.00 460 GLU A C 1
ATOM 3720 O O . GLU A 1 460 ? 38.288 -6.715 -39.155 1.00 71.00 460 GLU A O 1
ATOM 3725 N N . GLU A 1 461 ? 36.114 -6.664 -39.696 1.00 72.19 461 GLU A N 1
ATOM 3726 C CA . GLU A 1 461 ? 36.281 -5.803 -40.865 1.00 72.19 461 GLU A CA 1
ATOM 3727 C C . GLU A 1 461 ? 35.835 -4.358 -40.620 1.00 72.19 461 GLU A C 1
ATOM 3729 O O . GLU A 1 461 ? 36.315 -3.453 -41.309 1.00 72.19 461 GLU A O 1
ATOM 3734 N N . ALA A 1 462 ? 34.909 -4.140 -39.682 1.00 75.31 462 ALA A N 1
ATOM 3735 C CA . ALA A 1 462 ? 34.346 -2.836 -39.352 1.00 75.31 462 ALA A CA 1
ATOM 3736 C C . ALA A 1 462 ? 35.330 -1.989 -38.541 1.00 75.31 462 ALA A C 1
ATOM 3738 O O . ALA A 1 462 ? 36.011 -2.495 -37.672 1.00 75.31 462 ALA A O 1
ATOM 3739 N N . THR A 1 463 ? 35.386 -0.678 -38.776 1.00 76.94 463 THR A N 1
ATOM 3740 C CA . THR A 1 463 ? 36.151 0.273 -37.939 1.00 76.94 463 THR A CA 1
ATOM 3741 C C . THR A 1 463 ? 35.253 1.336 -37.296 1.00 76.94 463 THR A C 1
ATOM 3743 O O . THR A 1 463 ? 35.697 2.092 -36.430 1.00 76.94 463 THR A O 1
ATOM 3746 N N . ALA A 1 464 ? 33.976 1.394 -37.689 1.00 83.19 464 ALA A N 1
ATOM 3747 C CA . ALA A 1 464 ? 32.956 2.186 -37.013 1.00 83.19 464 ALA A CA 1
ATOM 3748 C C . ALA A 1 464 ? 31.563 1.546 -37.117 1.00 83.19 464 ALA A C 1
ATOM 3750 O O . ALA A 1 464 ? 31.235 0.915 -38.124 1.00 83.19 464 ALA A O 1
ATOM 3751 N N . VAL A 1 465 ? 30.737 1.760 -36.091 1.00 86.19 465 VAL A N 1
ATOM 3752 C CA . VAL A 1 465 ? 29.332 1.334 -36.035 1.00 86.19 465 VAL A CA 1
ATOM 3753 C C . VAL A 1 465 ? 28.467 2.540 -35.693 1.00 86.19 465 VAL A C 1
ATOM 3755 O O . VAL A 1 465 ? 28.744 3.248 -34.729 1.00 86.19 465 VAL A O 1
ATOM 3758 N N . ILE A 1 466 ? 27.417 2.779 -36.471 1.00 87.88 466 ILE A N 1
ATOM 3759 C CA . ILE A 1 466 ? 26.437 3.835 -36.226 1.00 87.88 466 ILE A CA 1
ATOM 3760 C C . ILE A 1 466 ? 25.065 3.188 -36.099 1.00 87.88 466 ILE A C 1
ATOM 3762 O O . ILE A 1 466 ? 24.584 2.574 -37.045 1.00 87.88 466 ILE A O 1
ATOM 3766 N N . CYS A 1 467 ? 24.424 3.348 -34.947 1.00 89.19 467 CYS A N 1
ATOM 3767 C CA . CYS A 1 467 ? 23.060 2.897 -34.710 1.00 89.19 467 CYS A CA 1
ATOM 3768 C C . CYS A 1 467 ? 22.144 4.114 -34.584 1.00 89.19 467 CYS A C 1
ATOM 3770 O O . CYS A 1 467 ? 22.333 4.942 -33.693 1.00 89.19 467 CYS A O 1
ATOM 3772 N N . ILE A 1 468 ? 21.182 4.248 -35.496 1.00 87.75 468 ILE A N 1
ATOM 3773 C CA . ILE A 1 468 ? 20.283 5.399 -35.594 1.00 87.75 468 ILE A CA 1
ATOM 3774 C C . ILE A 1 468 ? 18.850 4.923 -35.413 1.00 87.75 468 ILE A C 1
ATOM 3776 O O . ILE A 1 468 ? 18.381 4.090 -36.187 1.00 87.75 468 ILE A O 1
ATOM 3780 N N . GLY A 1 469 ? 18.112 5.486 -34.458 1.00 82.19 469 GLY A N 1
ATOM 3781 C CA . GLY A 1 469 ? 16.721 5.079 -34.300 1.00 82.19 469 GLY A CA 1
ATOM 3782 C C . GLY A 1 469 ? 15.880 5.849 -33.301 1.00 82.19 469 GLY A C 1
ATOM 3783 O O . GLY A 1 469 ? 16.346 6.754 -32.608 1.00 82.19 469 GLY A O 1
ATOM 3784 N N . ASN A 1 470 ? 14.601 5.478 -33.241 1.00 79.19 470 ASN A N 1
ATOM 3785 C CA . ASN A 1 470 ? 13.681 5.890 -32.186 1.00 79.19 470 ASN A CA 1
ATOM 3786 C C . ASN A 1 470 ? 13.226 4.644 -31.426 1.00 79.19 470 ASN A C 1
ATOM 3788 O O . ASN A 1 470 ? 12.036 4.340 -31.352 1.00 79.19 470 ASN A O 1
ATOM 3792 N N . PHE A 1 471 ? 14.202 3.933 -30.866 1.00 81.12 471 PHE A N 1
ATOM 3793 C CA . PHE A 1 471 ? 13.960 2.710 -30.122 1.00 81.12 471 PHE A CA 1
ATOM 3794 C C . PHE A 1 471 ? 13.007 2.969 -28.952 1.00 81.12 471 PHE A C 1
ATOM 3796 O O . PHE A 1 471 ? 13.067 4.018 -28.281 1.00 81.12 471 PHE A O 1
ATOM 3803 N N . ASN A 1 472 ? 12.127 1.998 -28.699 1.00 80.12 472 ASN A N 1
ATOM 3804 C CA . ASN A 1 472 ? 11.414 1.956 -27.432 1.00 80.12 472 ASN A CA 1
ATOM 3805 C C . ASN A 1 472 ? 12.427 1.777 -26.293 1.00 80.12 472 ASN A C 1
ATOM 3807 O O . ASN A 1 472 ? 13.580 1.404 -26.501 1.00 80.12 472 ASN A O 1
ATOM 3811 N N . TRP A 1 473 ? 11.971 2.059 -25.080 1.00 75.56 473 TRP A N 1
ATOM 3812 C CA . TRP A 1 473 ? 12.813 2.046 -23.893 1.00 75.56 473 TRP A CA 1
ATOM 3813 C C . TRP A 1 473 ? 13.650 0.774 -23.728 1.00 75.56 473 TRP A C 1
ATOM 3815 O O . TRP A 1 473 ? 14.833 0.857 -23.410 1.00 75.56 473 TRP A O 1
ATOM 3825 N N . LYS A 1 474 ? 13.019 -0.390 -23.906 1.00 83.94 474 LYS A N 1
ATOM 3826 C CA . LYS A 1 474 ? 13.651 -1.668 -23.605 1.00 83.94 474 LYS A CA 1
ATOM 3827 C C . LYS A 1 474 ? 14.656 -2.051 -24.687 1.00 83.94 474 LYS A C 1
ATOM 3829 O O . LYS A 1 474 ? 15.760 -2.451 -24.351 1.00 83.94 474 LYS A O 1
ATOM 3834 N N . ASP A 1 475 ? 14.316 -1.840 -25.958 1.00 85.75 475 ASP A N 1
ATOM 3835 C CA . ASP A 1 475 ? 15.262 -2.036 -27.062 1.00 85.75 475 ASP A CA 1
ATOM 3836 C C . ASP A 1 475 ? 16.472 -1.105 -26.951 1.00 85.75 475 ASP A C 1
ATOM 3838 O O . ASP A 1 475 ? 17.592 -1.504 -27.251 1.00 85.75 475 ASP A O 1
ATOM 3842 N N . GLU A 1 476 ? 16.263 0.135 -26.505 1.00 82.69 476 GLU A N 1
ATOM 3843 C CA . GLU A 1 476 ? 17.349 1.091 -26.305 1.00 82.69 476 GLU A CA 1
ATOM 3844 C C . GLU A 1 476 ? 18.305 0.663 -25.181 1.00 82.69 476 GLU A C 1
ATOM 3846 O O . GLU A 1 476 ? 19.520 0.787 -25.325 1.00 82.69 476 GLU A O 1
ATOM 3851 N N . GLU A 1 477 ? 17.757 0.154 -24.075 1.00 83.12 477 GLU A N 1
ATOM 3852 C CA . GLU A 1 477 ? 18.528 -0.439 -22.980 1.00 83.12 477 GLU A CA 1
ATOM 3853 C C . GLU A 1 477 ? 19.317 -1.664 -23.460 1.00 83.12 477 GLU A C 1
ATOM 3855 O O . GLU A 1 477 ? 20.522 -1.736 -23.227 1.00 83.12 477 GLU A O 1
ATOM 3860 N N . ASP A 1 478 ? 18.670 -2.575 -24.195 1.00 86.44 478 ASP A N 1
ATOM 3861 C CA . ASP A 1 478 ? 19.308 -3.781 -24.731 1.00 86.44 478 ASP A CA 1
ATOM 3862 C C . ASP A 1 478 ? 20.471 -3.413 -25.687 1.00 86.44 478 ASP A C 1
ATOM 3864 O O . ASP A 1 478 ? 21.544 -4.007 -25.618 1.00 86.44 478 ASP A O 1
ATOM 3868 N N . ILE A 1 479 ? 20.308 -2.393 -26.543 1.00 87.44 479 ILE A N 1
ATOM 3869 C CA . ILE A 1 479 ? 21.372 -1.876 -27.431 1.00 87.44 479 ILE A CA 1
ATOM 3870 C C . ILE A 1 479 ? 22.510 -1.220 -26.635 1.00 87.44 479 ILE A C 1
ATOM 3872 O O . ILE A 1 479 ? 23.686 -1.409 -26.953 1.00 87.44 479 ILE A O 1
ATOM 3876 N N . TYR A 1 480 ? 22.181 -0.453 -25.596 1.00 84.56 480 TYR A N 1
ATOM 3877 C CA . TYR A 1 480 ? 23.179 0.177 -24.734 1.00 84.56 480 TYR A CA 1
ATOM 3878 C C . TYR A 1 480 ? 24.037 -0.855 -23.995 1.00 84.56 480 TYR A C 1
ATOM 3880 O O . TYR A 1 480 ? 25.258 -0.711 -23.938 1.00 84.56 480 TYR A O 1
ATOM 3888 N N . GLU A 1 481 ? 23.423 -1.916 -23.465 1.00 83.81 481 GLU A N 1
ATOM 3889 C CA . GLU A 1 481 ? 24.156 -3.012 -22.827 1.00 83.81 481 GLU A CA 1
ATOM 3890 C C . GLU A 1 481 ? 25.121 -3.691 -23.797 1.00 83.81 481 GLU A C 1
ATOM 3892 O O . GLU A 1 481 ? 26.250 -3.995 -23.416 1.00 83.81 481 GLU A O 1
ATOM 3897 N N . VAL A 1 482 ? 24.713 -3.878 -25.054 1.00 85.38 482 VAL A N 1
ATOM 3898 C CA . VAL A 1 482 ? 25.582 -4.420 -26.103 1.00 85.38 482 VAL A CA 1
ATOM 3899 C C . VAL A 1 482 ? 26.817 -3.540 -26.276 1.00 85.38 482 VAL A C 1
ATOM 3901 O O . VAL A 1 482 ? 27.934 -4.034 -26.131 1.00 85.38 482 VAL A O 1
ATOM 3904 N N . PHE A 1 483 ? 26.647 -2.232 -26.492 1.00 82.38 483 PHE A N 1
ATOM 3905 C CA . PHE A 1 483 ? 27.779 -1.311 -26.651 1.00 82.38 483 PHE A CA 1
ATOM 3906 C C . PHE A 1 483 ? 28.685 -1.266 -25.420 1.00 82.38 483 PHE A C 1
ATOM 3908 O O . PHE A 1 483 ? 29.906 -1.332 -25.554 1.00 82.38 483 PHE A O 1
ATOM 3915 N N . ARG A 1 484 ? 28.105 -1.255 -24.219 1.00 78.94 484 ARG A N 1
ATOM 3916 C CA . ARG A 1 484 ? 28.863 -1.284 -22.965 1.00 78.94 484 ARG A CA 1
ATOM 3917 C C . ARG A 1 484 ? 29.646 -2.587 -22.778 1.00 78.94 484 ARG A C 1
ATOM 3919 O O . ARG A 1 484 ? 30.756 -2.565 -22.250 1.00 78.94 484 ARG A O 1
ATOM 3926 N N . ASN A 1 485 ? 29.079 -3.730 -23.157 1.00 78.88 485 ASN A N 1
ATOM 3927 C CA . ASN A 1 485 ? 29.767 -5.018 -23.064 1.00 78.88 485 ASN A CA 1
ATOM 3928 C C . ASN A 1 485 ? 30.939 -5.076 -24.037 1.00 78.88 485 ASN A C 1
ATOM 3930 O O . ASN A 1 485 ? 32.029 -5.471 -23.627 1.00 78.88 485 ASN A O 1
ATOM 3934 N N . PHE A 1 486 ? 30.751 -4.582 -25.265 1.00 72.00 486 PHE A N 1
ATOM 3935 C CA . PHE A 1 486 ? 31.860 -4.402 -26.195 1.00 72.00 486 PHE A CA 1
ATOM 3936 C C . PHE A 1 486 ? 32.960 -3.549 -25.565 1.00 72.00 486 PHE A C 1
ATOM 3938 O O . PHE A 1 486 ? 34.093 -4.014 -25.523 1.00 72.00 486 PHE A O 1
ATOM 3945 N N . GLU A 1 487 ? 32.623 -2.385 -24.990 1.00 66.75 487 GLU A N 1
ATOM 3946 C CA . GLU A 1 487 ? 33.567 -1.477 -24.313 1.00 66.75 487 GLU A CA 1
ATOM 3947 C C . GLU A 1 487 ? 34.410 -2.135 -23.204 1.00 66.75 487 GLU A C 1
ATOM 3949 O O . GLU A 1 487 ? 35.569 -1.763 -23.001 1.00 66.75 487 GLU A O 1
ATOM 3954 N N . ASN A 1 488 ? 33.845 -3.112 -22.490 1.00 68.44 488 ASN A N 1
ATOM 3955 C CA . ASN A 1 488 ? 34.500 -3.782 -21.366 1.00 68.44 488 ASN A CA 1
ATOM 3956 C C . ASN A 1 488 ? 35.302 -5.035 -21.760 1.00 68.44 488 ASN A C 1
ATOM 3958 O O . ASN A 1 488 ? 36.193 -5.424 -21.004 1.00 68.44 488 ASN A O 1
ATOM 3962 N N . GLU A 1 489 ? 34.986 -5.684 -22.887 1.00 66.69 489 GLU A N 1
ATOM 3963 C CA . GLU A 1 489 ? 35.595 -6.961 -23.292 1.00 66.69 489 GLU A CA 1
ATOM 3964 C C . GLU A 1 489 ? 37.062 -6.810 -23.758 1.00 66.69 489 GLU A C 1
ATOM 3966 O O . GLU A 1 489 ? 37.850 -7.715 -23.482 1.00 66.69 489 GLU A O 1
ATOM 3971 N N . ASP A 1 490 ? 37.478 -5.685 -24.374 1.00 55.62 490 ASP A N 1
ATOM 3972 C CA . ASP A 1 490 ? 38.897 -5.459 -24.743 1.00 55.62 490 ASP A CA 1
ATOM 3973 C C . ASP A 1 490 ? 39.311 -3.968 -24.951 1.00 55.62 490 ASP A C 1
ATOM 3975 O O . ASP A 1 490 ? 39.230 -3.426 -26.062 1.00 55.62 490 ASP A O 1
ATOM 3979 N N . PRO A 1 491 ? 39.818 -3.269 -23.912 1.00 55.12 491 PRO A N 1
ATOM 3980 C CA . PRO A 1 491 ? 40.138 -1.835 -23.966 1.00 55.12 491 PRO A CA 1
ATOM 3981 C C . PRO A 1 491 ? 41.207 -1.412 -24.997 1.00 55.12 491 PRO A C 1
ATOM 3983 O O . PRO A 1 491 ? 41.274 -0.229 -25.351 1.00 55.12 491 PRO A O 1
ATOM 3986 N N . GLU A 1 492 ? 42.074 -2.325 -25.462 1.00 50.69 492 GLU A N 1
ATOM 3987 C CA . GLU A 1 492 ? 43.144 -2.011 -26.429 1.00 50.69 492 GLU A CA 1
ATOM 3988 C C . GLU A 1 492 ? 42.677 -2.107 -27.896 1.00 50.69 492 GLU A C 1
ATOM 3990 O O . GLU A 1 492 ? 43.094 -1.291 -28.726 1.00 50.69 492 GLU A O 1
ATOM 3995 N N . GLU A 1 493 ? 41.761 -3.027 -28.216 1.00 48.91 493 GLU A N 1
ATOM 3996 C CA . GLU A 1 493 ? 41.128 -3.171 -29.541 1.00 48.91 493 GLU A CA 1
ATOM 3997 C C . GLU A 1 493 ? 40.112 -2.043 -29.829 1.00 48.91 493 GLU A C 1
ATOM 3999 O O . GLU A 1 493 ? 39.980 -1.577 -30.966 1.00 48.91 493 GLU A O 1
ATOM 4004 N N . LEU A 1 494 ? 39.455 -1.507 -28.796 1.00 46.94 494 LEU A N 1
ATOM 4005 C CA . LEU A 1 494 ? 38.476 -0.414 -28.905 1.00 46.94 494 LEU A CA 1
ATOM 4006 C C . LEU A 1 494 ? 39.057 0.957 -29.232 1.00 46.94 494 LEU A C 1
ATOM 4008 O O . LEU A 1 494 ? 38.352 1.812 -29.760 1.00 46.94 494 LEU A O 1
ATOM 4012 N N . ARG A 1 495 ? 40.359 1.183 -29.028 1.00 48.66 495 ARG A N 1
ATOM 4013 C CA . ARG A 1 495 ? 40.998 2.402 -29.560 1.00 48.66 495 ARG A CA 1
ATOM 4014 C C . ARG A 1 495 ? 40.956 2.462 -31.093 1.00 48.66 495 ARG A C 1
ATOM 4016 O O . ARG A 1 495 ? 41.178 3.537 -31.650 1.00 48.66 495 ARG A O 1
ATOM 4023 N N . LYS A 1 496 ? 40.668 1.340 -31.768 1.00 52.16 496 LYS A N 1
ATOM 4024 C CA . LYS A 1 496 ? 40.546 1.243 -33.230 1.00 52.16 496 LYS A CA 1
ATOM 4025 C C . LYS A 1 496 ? 39.105 1.377 -33.745 1.00 52.16 496 LYS A C 1
ATOM 4027 O O . LYS A 1 496 ? 38.942 1.741 -34.906 1.00 52.16 496 LYS A O 1
ATOM 4032 N N . HIS A 1 497 ? 38.087 1.139 -32.913 1.00 62.41 497 HIS A N 1
ATOM 4033 C CA . HIS A 1 497 ? 36.683 1.029 -33.332 1.00 62.41 497 HIS A CA 1
ATOM 4034 C C . HIS A 1 497 ? 35.828 2.124 -32.690 1.00 62.41 497 HIS A C 1
ATOM 4036 O O . HIS A 1 497 ? 35.868 2.304 -31.477 1.00 62.41 497 HIS A O 1
ATOM 4042 N N . LYS A 1 498 ? 35.049 2.875 -33.481 1.00 75.88 498 LYS A N 1
ATOM 4043 C CA . LYS A 1 498 ? 34.173 3.937 -32.945 1.00 75.88 498 LYS A CA 1
ATOM 4044 C C . LYS A 1 498 ? 32.701 3.564 -33.074 1.00 75.88 498 LYS A C 1
ATOM 4046 O O . LYS A 1 498 ? 32.211 3.381 -34.186 1.00 75.88 498 LYS A O 1
ATOM 4051 N N . VAL A 1 499 ? 32.007 3.484 -31.944 1.00 79.69 499 VAL A N 1
ATOM 4052 C CA . VAL A 1 499 ? 30.565 3.224 -31.879 1.00 79.69 499 VAL A CA 1
ATOM 4053 C C . VAL A 1 499 ? 29.831 4.538 -31.635 1.00 79.69 499 VAL A C 1
ATOM 4055 O O . VAL A 1 499 ? 30.290 5.373 -30.859 1.00 79.69 499 VAL A O 1
ATOM 4058 N N . PHE A 1 500 ? 28.715 4.733 -32.331 1.00 83.88 500 PHE A N 1
ATOM 4059 C CA . PHE A 1 500 ? 27.861 5.901 -32.182 1.00 83.88 500 PHE A CA 1
ATOM 4060 C C . PHE A 1 500 ? 26.402 5.475 -32.079 1.00 83.88 500 PHE A C 1
ATOM 4062 O O . PHE A 1 500 ? 25.832 4.964 -33.047 1.00 83.88 500 PHE A O 1
ATOM 4069 N N . HIS A 1 501 ? 25.781 5.739 -30.934 1.00 86.31 501 HIS A N 1
ATOM 4070 C CA . HIS A 1 501 ? 24.342 5.598 -30.768 1.00 86.31 501 HIS A CA 1
ATOM 4071 C C . HIS A 1 501 ? 23.665 6.963 -30.942 1.00 86.31 501 HIS A C 1
ATOM 4073 O O . HIS A 1 501 ? 23.968 7.920 -30.227 1.00 86.31 501 HIS A O 1
ATOM 4079 N N . ILE A 1 502 ? 22.762 7.068 -31.918 1.00 86.44 502 ILE A N 1
ATOM 4080 C CA . ILE A 1 502 ? 22.085 8.310 -32.294 1.00 86.44 502 ILE A CA 1
ATOM 4081 C C . ILE A 1 502 ? 20.570 8.137 -32.172 1.00 86.44 502 ILE A C 1
ATOM 4083 O O . ILE A 1 502 ? 19.947 7.388 -32.927 1.00 86.44 502 ILE A O 1
ATOM 4087 N N . ARG A 1 503 ? 19.950 8.899 -31.268 1.00 85.00 503 ARG A N 1
ATOM 4088 C CA . ARG A 1 503 ? 18.493 8.916 -31.098 1.00 85.00 503 ARG A CA 1
ATOM 4089 C C . ARG A 1 503 ? 17.818 9.997 -31.944 1.00 85.00 503 ARG A C 1
ATOM 4091 O O . ARG A 1 503 ? 18.323 11.110 -32.096 1.00 85.00 503 ARG A O 1
ATOM 4098 N N . LEU A 1 504 ? 16.620 9.706 -32.446 1.00 79.88 504 LEU A N 1
ATOM 4099 C CA . LEU A 1 504 ? 15.716 10.729 -32.971 1.00 79.88 504 LEU A CA 1
ATOM 4100 C C . LEU A 1 504 ? 14.824 11.300 -31.849 1.00 79.88 504 LEU A C 1
ATOM 4102 O O . LEU A 1 504 ? 14.056 10.575 -31.220 1.00 79.88 504 LEU A O 1
ATOM 4106 N N . GLY A 1 505 ? 14.886 12.614 -31.630 1.00 72.69 505 GLY A N 1
ATOM 4107 C CA . GLY A 1 505 ? 14.123 13.344 -30.613 1.00 72.69 505 GLY A CA 1
ATOM 4108 C C . GLY A 1 505 ? 14.933 13.696 -29.358 1.00 72.69 505 GLY A C 1
ATOM 4109 O O . GLY A 1 505 ? 15.952 13.090 -29.053 1.00 72.69 505 GLY A O 1
ATOM 4110 N N . ALA A 1 506 ? 14.472 14.707 -28.616 1.00 66.12 506 ALA A N 1
ATOM 4111 C CA . ALA A 1 506 ? 15.176 15.269 -27.456 1.00 66.12 506 ALA A CA 1
ATOM 4112 C C . ALA A 1 506 ? 14.606 14.758 -26.118 1.00 66.12 506 ALA A C 1
ATOM 4114 O O . ALA A 1 506 ? 14.141 15.544 -25.290 1.00 66.12 506 ALA A O 1
ATOM 4115 N N . LEU A 1 507 ? 14.596 13.437 -25.927 1.00 70.38 507 LEU A N 1
ATOM 4116 C CA . LEU A 1 507 ? 14.199 12.792 -24.669 1.00 70.38 507 LEU A CA 1
ATOM 4117 C C . LEU A 1 507 ? 15.424 12.172 -23.971 1.00 70.38 507 LEU A C 1
ATOM 4119 O O . LEU A 1 507 ? 16.381 11.819 -24.658 1.00 70.38 507 LEU A O 1
ATOM 4123 N N . PRO A 1 508 ? 15.414 12.029 -22.629 1.00 72.81 508 PRO A N 1
ATOM 4124 C CA . PRO A 1 508 ? 16.447 11.284 -21.910 1.00 72.81 508 PRO A CA 1
ATOM 4125 C C . PRO A 1 508 ? 16.595 9.867 -22.466 1.00 72.81 508 PRO A C 1
ATOM 4127 O O . PRO A 1 508 ? 15.588 9.179 -22.639 1.00 72.81 508 PRO A O 1
ATOM 4130 N N . SER A 1 509 ? 17.829 9.460 -22.740 1.00 75.25 509 SER A N 1
ATOM 4131 C CA . SER A 1 509 ? 18.145 8.330 -23.615 1.00 75.25 509 SER A CA 1
ATOM 4132 C C . SER A 1 509 ? 19.530 7.772 -23.272 1.00 75.25 509 SER A C 1
ATOM 4134 O O . SER A 1 509 ? 20.319 8.447 -22.611 1.00 75.25 509 SER A O 1
ATOM 4136 N N . TYR A 1 510 ? 19.797 6.530 -23.674 1.00 76.38 510 TYR A N 1
ATOM 4137 C CA . TYR A 1 510 ? 21.122 5.907 -23.581 1.00 76.38 510 TYR A CA 1
ATOM 4138 C C . TYR A 1 510 ? 22.012 6.216 -24.795 1.00 76.38 510 TYR A C 1
ATOM 4140 O O . TYR A 1 510 ? 23.139 5.736 -24.872 1.00 76.38 510 TYR A O 1
ATOM 4148 N N . ALA A 1 511 ? 21.504 6.968 -25.771 1.00 79.38 511 ALA A N 1
ATOM 4149 C CA . ALA A 1 511 ? 22.268 7.381 -26.933 1.00 79.38 511 ALA A CA 1
ATOM 4150 C C . ALA A 1 511 ? 23.323 8.429 -26.570 1.00 79.38 511 ALA A C 1
ATOM 4152 O O . ALA A 1 511 ? 23.107 9.282 -25.710 1.00 79.38 511 ALA A O 1
ATOM 4153 N N . ASP A 1 512 ? 24.447 8.399 -27.279 1.00 79.44 512 ASP A N 1
ATOM 4154 C CA . ASP A 1 512 ? 25.512 9.397 -27.146 1.00 79.44 512 ASP A CA 1
ATOM 4155 C C . ASP A 1 512 ? 25.059 10.752 -27.705 1.00 79.44 512 ASP A C 1
ATOM 4157 O O . ASP A 1 512 ? 25.377 11.827 -27.184 1.00 79.44 512 ASP A O 1
ATOM 4161 N N . TYR A 1 513 ? 24.270 10.689 -28.779 1.00 84.19 513 TYR A N 1
ATOM 4162 C CA . TYR A 1 513 ? 23.853 11.833 -29.571 1.00 84.19 513 TYR A CA 1
ATOM 4163 C C . TYR A 1 513 ? 22.360 11.792 -29.885 1.00 84.19 513 TYR A C 1
ATOM 4165 O O . TYR A 1 513 ? 21.746 10.727 -29.957 1.00 84.19 513 TYR A O 1
ATOM 4173 N N . ALA A 1 514 ? 21.768 12.960 -30.131 1.00 84.06 514 ALA A N 1
ATOM 4174 C CA . ALA A 1 514 ? 20.386 13.045 -30.589 1.00 84.06 514 ALA A CA 1
ATOM 4175 C C . ALA A 1 514 ? 20.184 14.100 -31.679 1.00 84.06 514 ALA A C 1
ATOM 4177 O O . ALA A 1 514 ? 20.692 15.216 -31.583 1.00 84.06 514 ALA A O 1
ATOM 4178 N N . PHE A 1 515 ? 19.367 13.787 -32.685 1.00 81.31 515 PHE A N 1
ATOM 4179 C CA . PHE A 1 515 ? 18.834 14.785 -33.615 1.00 81.31 515 PHE A CA 1
ATOM 4180 C C . PHE A 1 515 ? 17.441 15.214 -33.168 1.00 81.31 515 PHE A C 1
ATOM 4182 O O . PHE A 1 515 ? 16.553 14.384 -32.992 1.00 81.31 515 PHE A O 1
ATOM 4189 N N . LYS A 1 516 ? 17.213 16.523 -33.021 1.00 76.50 516 LYS A N 1
ATOM 4190 C CA . LYS A 1 516 ? 15.911 17.048 -32.576 1.00 76.50 516 LYS A CA 1
ATOM 4191 C C . LYS A 1 516 ? 14.790 16.797 -33.593 1.00 76.50 516 LYS A C 1
ATOM 4193 O O . LYS A 1 516 ? 13.649 16.578 -33.198 1.00 76.50 516 LYS A O 1
ATOM 4198 N N . GLU A 1 517 ? 15.112 16.847 -34.885 1.00 75.94 517 GLU A N 1
ATOM 4199 C CA . GLU A 1 517 ? 14.149 16.786 -35.985 1.00 75.94 517 GLU A CA 1
ATOM 4200 C C . GLU A 1 517 ? 14.644 15.863 -37.108 1.00 75.94 517 GLU A C 1
ATOM 4202 O O . GLU A 1 517 ? 15.842 15.793 -37.386 1.00 75.94 517 GLU A O 1
ATOM 4207 N N . LYS A 1 518 ? 13.704 15.208 -37.807 1.00 74.12 518 LYS A N 1
ATOM 4208 C CA . LYS A 1 518 ? 13.978 14.319 -38.954 1.00 74.12 518 LYS A CA 1
ATOM 4209 C C . LYS A 1 518 ? 14.818 14.994 -40.047 1.00 74.12 518 LYS A C 1
ATOM 4211 O O . LYS A 1 518 ? 15.705 14.356 -40.600 1.00 74.12 518 LYS A O 1
ATOM 4216 N N . GLY A 1 519 ? 14.578 16.276 -40.332 1.00 74.44 519 GLY A N 1
ATOM 4217 C CA . GLY A 1 519 ? 15.331 17.013 -41.355 1.00 74.44 519 GLY A CA 1
ATOM 4218 C C . GLY A 1 519 ? 16.822 17.152 -41.030 1.00 74.44 519 GLY A C 1
ATOM 4219 O O . GLY A 1 519 ? 17.658 17.052 -41.919 1.00 74.44 519 GLY A O 1
ATOM 4220 N N . SER A 1 520 ? 17.182 17.309 -39.751 1.00 76.69 520 SER A N 1
ATOM 4221 C CA . SER A 1 520 ? 18.592 17.374 -39.342 1.00 76.69 520 SER A CA 1
ATOM 4222 C C . SER A 1 520 ? 19.306 16.037 -39.529 1.00 76.69 520 SER A C 1
ATOM 4224 O O . SER A 1 520 ? 20.465 16.027 -39.935 1.00 76.69 520 SER A O 1
ATOM 4226 N N . LEU A 1 521 ? 18.606 14.924 -39.281 1.00 79.69 521 LEU A N 1
ATOM 4227 C CA . LEU A 1 521 ? 19.133 13.593 -39.567 1.00 79.69 521 LEU A CA 1
ATOM 4228 C C . LEU A 1 521 ? 19.306 13.375 -41.077 1.00 79.69 521 LEU A C 1
ATOM 4230 O O . LEU A 1 521 ? 20.346 12.879 -41.494 1.00 79.69 521 LEU A O 1
ATOM 4234 N N . LEU A 1 522 ? 18.318 13.761 -41.891 1.00 76.06 522 LEU A N 1
ATOM 4235 C CA . LEU A 1 522 ? 18.391 13.625 -43.349 1.00 76.06 522 LEU A CA 1
ATOM 4236 C C . LEU A 1 522 ? 19.613 14.362 -43.915 1.00 76.06 522 LEU A C 1
ATOM 4238 O O . LEU A 1 522 ? 20.405 13.767 -44.639 1.00 76.06 522 LEU A O 1
ATOM 4242 N N . ASN A 1 523 ? 19.823 15.614 -43.504 1.00 75.50 523 ASN A N 1
ATOM 4243 C CA . ASN A 1 523 ? 20.977 16.404 -43.934 1.00 75.50 523 ASN A CA 1
ATOM 4244 C C . ASN A 1 523 ? 22.313 15.783 -43.491 1.00 75.50 523 ASN A C 1
ATOM 4246 O O . ASN A 1 523 ? 23.297 15.841 -44.224 1.00 75.50 523 ASN A O 1
ATOM 4250 N N . PHE A 1 524 ? 22.364 15.190 -42.292 1.00 79.00 524 PHE A N 1
ATOM 4251 C CA . PHE A 1 524 ? 23.543 14.454 -41.833 1.00 79.00 524 PHE A CA 1
ATOM 4252 C C . PHE A 1 524 ? 23.829 13.245 -42.730 1.00 79.00 524 PHE A C 1
ATOM 4254 O O . PHE A 1 524 ? 24.957 13.089 -43.191 1.00 79.00 524 PHE A O 1
ATOM 4261 N N . LEU A 1 525 ? 22.810 12.431 -43.022 1.00 78.12 525 LEU A N 1
ATOM 4262 C CA . LEU A 1 525 ? 22.938 11.259 -43.889 1.00 78.12 525 LEU A CA 1
ATOM 4263 C C . LEU A 1 525 ? 23.349 11.639 -45.321 1.00 78.12 525 LEU A C 1
ATOM 4265 O O . LEU A 1 525 ? 24.197 10.964 -45.896 1.00 78.12 525 LEU A O 1
ATOM 4269 N N . GLN A 1 526 ? 22.824 12.741 -45.865 1.00 75.75 526 GLN A N 1
ATOM 4270 C CA . GLN A 1 526 ? 23.205 13.276 -47.180 1.00 75.75 526 GLN A CA 1
ATOM 4271 C C . GLN A 1 526 ? 24.649 13.809 -47.225 1.00 75.75 526 GLN A C 1
ATOM 4273 O O . GLN A 1 526 ? 25.297 13.730 -48.266 1.00 75.75 526 GLN A O 1
ATOM 4278 N N . GLY A 1 527 ? 25.181 14.314 -46.106 1.00 72.38 527 GLY A N 1
ATOM 4279 C CA . GLY A 1 527 ? 26.560 14.811 -46.024 1.00 72.38 527 GLY A CA 1
ATOM 4280 C C . GLY A 1 527 ? 27.628 13.710 -45.952 1.00 72.38 527 GLY A C 1
ATOM 4281 O O . GLY A 1 527 ? 28.781 13.943 -46.320 1.00 72.38 527 GLY A O 1
ATOM 4282 N N . LEU A 1 528 ? 27.273 12.497 -45.512 1.00 73.94 528 LEU A N 1
ATOM 4283 C CA . LEU A 1 528 ? 28.223 11.382 -45.385 1.00 73.94 528 LEU A CA 1
ATOM 4284 C C . LEU A 1 528 ? 28.841 10.955 -46.742 1.00 73.94 528 LEU A C 1
ATOM 4286 O O . LEU A 1 528 ? 30.072 10.847 -46.811 1.00 73.94 528 LEU A O 1
ATOM 4290 N N . PRO A 1 529 ? 28.070 10.770 -47.839 1.00 66.25 529 PRO A N 1
ATOM 4291 C CA . PRO A 1 529 ? 28.627 10.494 -49.164 1.00 66.25 529 PRO A CA 1
ATOM 4292 C C . PRO A 1 529 ? 29.542 11.603 -49.697 1.00 66.25 529 PRO A C 1
ATOM 4294 O O . PRO A 1 529 ? 30.621 11.304 -50.216 1.00 66.25 529 PRO A O 1
ATOM 4297 N N . GLU A 1 530 ? 29.160 12.877 -49.544 1.00 62.62 530 GLU A N 1
ATOM 4298 C CA . GLU A 1 530 ? 29.911 14.026 -50.078 1.00 62.62 530 GLU A CA 1
ATOM 4299 C C . GLU A 1 530 ? 31.325 14.129 -49.481 1.00 62.62 530 GLU A C 1
ATOM 4301 O O . GLU A 1 530 ? 32.301 14.379 -50.198 1.00 62.62 530 GLU A O 1
ATOM 4306 N N . CYS A 1 531 ? 31.465 13.856 -48.182 1.00 56.12 531 CYS A N 1
ATOM 4307 C CA . CYS A 1 531 ? 32.755 13.866 -47.494 1.00 56.12 531 CYS A CA 1
ATOM 4308 C C . CYS A 1 531 ? 33.628 12.646 -47.835 1.00 56.12 531 CYS A C 1
ATOM 4310 O O . CYS A 1 531 ? 34.848 12.785 -47.976 1.00 56.12 531 CYS A O 1
ATOM 4312 N N . SER A 1 532 ? 33.019 11.475 -48.059 1.00 51.81 532 SER A N 1
ATOM 4313 C CA . SER A 1 532 ? 33.740 10.262 -48.478 1.00 51.81 532 SER A CA 1
ATOM 4314 C C . SER A 1 532 ? 34.369 10.404 -49.878 1.00 51.81 532 SER A C 1
ATOM 4316 O O . SER A 1 532 ? 35.508 9.986 -50.107 1.00 51.81 532 SER A O 1
ATOM 4318 N N . GLY A 1 533 ? 33.676 11.082 -50.804 1.00 47.72 533 GLY A N 1
ATOM 4319 C CA . GLY A 1 533 ? 34.175 11.376 -52.151 1.00 47.72 533 GLY A CA 1
ATOM 4320 C C . GLY A 1 533 ? 35.262 12.458 -52.187 1.00 47.72 533 GLY A C 1
ATOM 4321 O O . GLY A 1 533 ? 36.192 12.377 -52.995 1.00 47.72 533 GLY A O 1
ATOM 4322 N N . ALA A 1 534 ? 35.187 13.452 -51.296 1.00 40.69 534 ALA A N 1
ATOM 4323 C CA . ALA A 1 534 ? 36.180 14.523 -51.194 1.00 40.69 534 ALA A CA 1
ATOM 4324 C C . ALA A 1 534 ? 37.534 14.029 -50.648 1.00 40.69 534 ALA A C 1
ATOM 4326 O O . ALA A 1 534 ? 38.581 14.454 -51.137 1.00 40.69 534 ALA A O 1
ATOM 4327 N N . LEU A 1 535 ? 37.536 13.087 -49.699 1.00 39.69 535 LEU A N 1
ATOM 4328 C CA . LEU A 1 535 ? 38.766 12.541 -49.110 1.00 39.69 535 LEU A CA 1
ATOM 4329 C C . LEU A 1 535 ? 39.475 11.516 -50.012 1.00 39.69 535 LEU A C 1
ATOM 4331 O O . LEU A 1 535 ? 40.709 11.499 -50.037 1.00 39.69 535 LEU A O 1
ATOM 4335 N N . ARG A 1 536 ? 38.744 10.753 -50.845 1.00 40.56 536 ARG A N 1
ATOM 4336 C CA . ARG A 1 536 ? 39.350 9.900 -51.894 1.00 40.56 536 ARG A CA 1
ATOM 4337 C C . ARG A 1 536 ? 40.094 10.708 -52.969 1.00 40.56 536 ARG A C 1
ATOM 4339 O O . ARG A 1 536 ? 41.042 10.198 -53.549 1.00 40.56 536 ARG A O 1
ATOM 4346 N N . ARG A 1 537 ? 39.725 11.973 -53.221 1.00 36.44 537 ARG A N 1
ATOM 4347 C CA . ARG A 1 537 ? 40.465 12.857 -54.152 1.00 36.44 537 ARG A CA 1
ATOM 4348 C C . ARG A 1 537 ? 41.751 13.444 -53.567 1.00 36.44 537 ARG A C 1
ATOM 4350 O O . ARG A 1 537 ? 42.587 13.906 -54.331 1.00 36.44 537 ARG A O 1
ATOM 4357 N N . ILE A 1 538 ? 41.900 13.445 -52.243 1.00 36.09 538 ILE A N 1
ATOM 4358 C CA . ILE A 1 538 ? 43.084 13.979 -51.546 1.00 36.09 538 ILE A CA 1
ATOM 4359 C C . ILE A 1 538 ? 44.129 12.872 -51.297 1.00 36.09 538 ILE A C 1
ATOM 4361 O O . ILE A 1 538 ? 45.279 13.166 -50.988 1.00 36.09 538 ILE A O 1
ATOM 4365 N N . SER A 1 539 ? 43.749 11.600 -51.462 1.00 33.19 539 SER A N 1
ATOM 4366 C CA . SER A 1 539 ? 44.597 10.425 -51.214 1.00 33.19 539 SER A CA 1
ATOM 4367 C C . SER A 1 539 ? 45.061 9.683 -52.484 1.00 33.19 539 SER A C 1
ATOM 4369 O O . SER A 1 539 ? 45.564 8.565 -52.374 1.00 33.19 539 SER A O 1
ATOM 4371 N N . ILE A 1 540 ? 44.945 10.308 -53.667 1.00 29.66 540 ILE A N 1
ATOM 4372 C CA . ILE A 1 540 ? 45.590 9.866 -54.924 1.00 29.66 540 ILE A CA 1
ATOM 4373 C C . ILE A 1 540 ? 46.830 10.712 -55.197 1.00 29.66 540 ILE A C 1
ATOM 4375 O O . ILE A 1 540 ? 46.702 11.958 -55.141 1.00 29.66 540 ILE A O 1
#

Secondary structure (DSSP, 8-state):
--------------HHHHHHHTTSHHHHHHHHHHHHHTTT-EEEEEEEES-GGG-HHHHHHHHHHHHHH-GGGTTTEEEEEEEE---TTSHHHHHHHHHHHHHHHHHHHHH-BTTB-SEEEE-SPPPHHHHHHHHHH-SEEEE--SSBS--HHHHHHHHT-TTT--EEEEETTBTTHHHHTTTSEEE-TT-HHHHHHHHHHHHH--HHHHHHHHHHHHHHHHHS-HHHHHHHHHHHHHHHHHHHHHT--PPPEEE-EETTTEE-HHHHHHHHHHHH-SSEEEEEETTTTTB-SSTT--PBPHHHHHHHHHHHTSTTEEEEEE-SS-GGGTTGGGS-TTT-EEEEGGGTEEE-TTS-EEESSTT---TTHHHHHHHHHHHHHTSTT-EEEE-SSEEEEE-TTS-HHHHHHHHHHHHHHHHHTTTTTSSEEEEEEETTEEEEEETT-SHHHHHHHHHHHHTTT-SEEEEEE---HHHHHHHHHHHHHHHHH-TTTGGG-EEEEEEESSS--S-SEEESSHHHHHHHHHHHHHHHHHHHTT--

Organism: NCBI:txid342563